Protein AF-A0A835Z3I7-F1 (afdb_monomer_lite)

Sequence (544 aa):
MPKSQSIASNKRKRGTKATEAKEKDSSTAAGEGDKDEELSPGVRRLFLHATVLIMHSTVLETKLSRWTGSERPVRLGIELEDEAEVAAFEDVVWGIEHDGGAGAPHCAAADAYAIDAMVDTAAAWLDAQTTITWDDALRIYDAPSRLSERVALEAAQTALIERAGDLEVAMNDGELRPQLAALPEAALVALLSDRRLAVAAESTVAAAAVWWASEHALQAVPDAVAGCVRLWRLNGGFMAAIAHWFPQWTQRALALLYMCAAAPASAPMWQVVKQMEDVPKTALPALAVPTATRLWENVPYSDVILTFGAATAGGAQVQPPSTAPTTAASSFNTVAGGNATEEAEANKSAASGHHDNDASPLGARRLHAHAAILIMHSSVLETKLRRWTGPERPVHINIELDDEAEVTAFEDVMWSMYHGKLPADNMSMERALLIARLADAYAVNIVLCAATAWLNQQASPAWDDALRTFEAPASVRDRLDLQNAQAAILERAEDLEKAMNDEELHQQLTELPEAAVVALLSNNRLAVAAESTVVAFTIRGKLL

Radius of gyration: 39.66 Å; chains: 1; bounding box: 91×76×123 Å

InterPro domains:
  IPR000210 BTB/POZ domain [PF00651] (364-438)
  IPR011333 SKP1/BTB/POZ domain superfamily [G3DSA:3.30.710.10] (361-457)
  IPR011333 SKP1/BTB/POZ domain superfamily [SSF54695] (364-455)
  IPR045890 BTB/POZ domain-containing protein POB1-like [PTHR46336] (347-538)

Structure (mmCIF, N/CA/C/O backbone):
data_AF-A0A835Z3I7-F1
#
_entry.id   AF-A0A835Z3I7-F1
#
loop_
_atom_site.group_PDB
_atom_site.id
_atom_site.type_symbol
_atom_site.label_atom_id
_atom_site.label_alt_id
_atom_site.label_comp_id
_atom_site.label_asym_id
_atom_site.label_entity_id
_atom_site.label_seq_id
_atom_site.pdbx_PDB_ins_code
_atom_site.Cartn_x
_atom_site.Cartn_y
_atom_site.Cartn_z
_atom_site.occupancy
_atom_site.B_iso_or_equiv
_atom_site.auth_seq_id
_atom_site.auth_comp_id
_atom_site.auth_asym_id
_atom_site.auth_atom_id
_atom_site.pdbx_PDB_model_num
ATOM 1 N N . MET A 1 1 ? 46.114 2.192 15.495 1.00 38.72 1 MET A N 1
ATOM 2 C CA . MET A 1 1 ? 46.106 0.887 16.190 1.00 38.72 1 MET A CA 1
ATOM 3 C C . MET A 1 1 ? 45.968 1.093 17.694 1.00 38.72 1 MET A C 1
ATOM 5 O O . MET A 1 1 ? 46.966 1.395 18.339 1.00 38.72 1 MET A O 1
ATOM 9 N N . PRO A 1 2 ? 44.766 0.931 18.259 1.00 31.91 2 PRO A N 1
ATOM 10 C CA . PRO A 1 2 ? 44.583 0.595 19.663 1.00 31.91 2 PRO A CA 1
ATOM 11 C C . PRO A 1 2 ? 44.220 -0.894 19.804 1.00 31.91 2 PRO A C 1
ATOM 13 O O . PRO A 1 2 ? 43.552 -1.472 18.950 1.00 31.91 2 PRO A O 1
ATOM 16 N N . LYS A 1 3 ? 44.736 -1.534 20.856 1.00 31.11 3 LYS A N 1
ATOM 17 C CA . LYS A 1 3 ? 44.580 -2.968 21.129 1.00 31.11 3 LYS A CA 1
ATOM 18 C C . LYS A 1 3 ? 43.145 -3.268 21.573 1.00 31.11 3 LYS A C 1
ATOM 20 O O . LYS A 1 3 ? 42.749 -2.854 22.658 1.00 31.11 3 LYS A O 1
ATOM 25 N N . SER A 1 4 ? 42.405 -4.013 20.757 1.00 30.61 4 SER A N 1
ATOM 26 C CA . SER A 1 4 ? 41.100 -4.571 21.116 1.00 30.61 4 SER A CA 1
ATOM 27 C C . SER A 1 4 ? 41.265 -5.628 22.209 1.00 30.61 4 SER A C 1
ATOM 29 O O . SER A 1 4 ? 41.939 -6.641 22.014 1.00 30.61 4 SER A O 1
ATOM 31 N N . GLN A 1 5 ? 40.668 -5.379 23.373 1.00 30.30 5 GLN A N 1
ATOM 32 C CA . GLN A 1 5 ? 40.531 -6.366 24.437 1.00 30.30 5 GLN A CA 1
ATOM 33 C C . GLN A 1 5 ? 39.452 -7.379 24.038 1.00 30.30 5 GLN A C 1
ATOM 35 O O . GLN A 1 5 ? 38.292 -7.038 23.827 1.00 30.30 5 GLN A O 1
ATOM 40 N N . SER A 1 6 ? 39.873 -8.633 23.906 1.00 28.77 6 SER A N 1
ATOM 41 C CA . SER A 1 6 ? 39.027 -9.803 23.683 1.00 28.77 6 SER A CA 1
ATOM 42 C C . SER A 1 6 ? 38.191 -10.080 24.936 1.00 28.77 6 SER A C 1
ATOM 44 O O . SER A 1 6 ? 38.713 -10.605 25.921 1.00 28.77 6 SER A O 1
ATOM 46 N N . ILE A 1 7 ? 36.896 -9.765 24.893 1.00 32.06 7 ILE A N 1
ATOM 47 C CA . ILE A 1 7 ? 35.919 -10.242 25.876 1.00 32.06 7 ILE A CA 1
ATOM 48 C C . ILE A 1 7 ? 35.534 -11.669 25.479 1.00 32.06 7 ILE A C 1
ATOM 50 O O . ILE A 1 7 ? 34.876 -11.900 24.466 1.00 32.06 7 ILE A O 1
ATOM 54 N N . ALA A 1 8 ? 35.996 -12.635 26.271 1.00 30.11 8 ALA A N 1
ATOM 55 C CA . ALA A 1 8 ? 35.624 -14.034 26.138 1.00 30.11 8 ALA A CA 1
ATOM 56 C C . ALA A 1 8 ? 34.138 -14.208 26.489 1.00 30.11 8 ALA A C 1
ATOM 58 O O . ALA A 1 8 ? 33.717 -14.001 27.628 1.00 30.11 8 ALA A O 1
ATOM 59 N N . SER A 1 9 ? 33.342 -14.598 25.498 1.00 31.61 9 SER A N 1
ATOM 60 C CA . SER A 1 9 ? 31.934 -14.946 25.640 1.00 31.61 9 SER A CA 1
ATOM 61 C C . SER A 1 9 ? 31.796 -16.278 26.382 1.00 31.61 9 SER A C 1
ATOM 63 O O . SER A 1 9 ? 32.054 -17.363 25.858 1.00 31.61 9 SER A O 1
ATOM 65 N N . ASN A 1 10 ? 31.394 -16.188 27.648 1.00 28.81 10 ASN A N 1
ATOM 66 C CA . ASN A 1 10 ? 31.166 -17.336 28.513 1.00 28.81 10 ASN A CA 1
ATOM 67 C C . ASN A 1 10 ? 29.827 -17.995 28.129 1.00 28.81 10 ASN A C 1
ATOM 69 O O . ASN A 1 10 ? 28.754 -17.599 28.583 1.00 28.81 10 ASN A O 1
ATOM 73 N N . LYS A 1 11 ? 29.885 -18.987 27.234 1.00 32.19 11 LYS A N 1
ATOM 74 C CA . LYS A 1 11 ? 28.743 -19.805 26.796 1.00 32.19 11 LYS A CA 1
ATOM 75 C C . LYS A 1 11 ? 28.236 -20.661 27.971 1.00 32.19 11 LYS A C 1
ATOM 77 O O . LYS A 1 11 ? 28.665 -21.800 28.156 1.00 32.19 11 LYS A O 1
ATOM 82 N N . ARG A 1 12 ? 27.301 -20.137 28.772 1.00 32.03 12 ARG A N 1
ATOM 83 C CA . ARG A 1 12 ? 26.510 -20.954 29.708 1.00 32.03 12 ARG A CA 1
ATOM 84 C C . ARG A 1 12 ? 25.537 -21.818 28.904 1.00 32.03 12 ARG A C 1
ATOM 86 O O . ARG A 1 12 ? 24.527 -21.342 28.397 1.00 32.03 12 ARG A O 1
ATOM 93 N N . LYS A 1 13 ? 25.853 -23.112 28.786 1.00 30.94 13 LYS A N 1
ATOM 94 C CA . LYS A 1 13 ? 24.894 -24.155 28.398 1.00 30.94 13 LYS A CA 1
ATOM 95 C C . LYS A 1 13 ? 23.734 -24.142 29.403 1.00 30.94 13 LYS A C 1
ATOM 97 O O . LYS A 1 13 ? 23.925 -24.552 30.545 1.00 30.94 13 LYS A O 1
ATOM 102 N N . ARG A 1 14 ? 22.543 -23.712 28.973 1.00 33.81 14 ARG A N 1
ATOM 103 C CA . ARG A 1 14 ? 21.275 -24.047 29.641 1.00 33.81 14 ARG A CA 1
ATOM 104 C C . ARG A 1 14 ? 21.072 -25.556 29.505 1.00 33.81 14 ARG A C 1
ATOM 106 O O . ARG A 1 14 ? 20.659 -26.044 28.460 1.00 33.81 14 ARG A O 1
ATOM 113 N N . GLY A 1 15 ? 21.457 -26.297 30.537 1.00 28.59 15 GLY A N 1
ATOM 114 C CA . GLY A 1 15 ? 20.976 -27.651 30.755 1.00 28.59 15 GLY A CA 1
ATOM 115 C C . GLY A 1 15 ? 19.738 -27.564 31.631 1.00 28.59 15 GLY A C 1
ATOM 116 O O . GLY A 1 15 ? 19.860 -27.254 32.812 1.00 28.59 15 GLY A O 1
ATOM 117 N N . THR A 1 16 ? 18.564 -27.835 31.070 1.00 33.09 16 THR A N 1
ATOM 118 C CA . THR A 1 16 ? 17.362 -28.180 31.833 1.00 33.09 16 THR A CA 1
ATOM 119 C C . THR A 1 16 ? 17.608 -29.530 32.505 1.00 33.09 16 THR A C 1
ATOM 121 O O . THR A 1 16 ? 17.269 -30.591 31.989 1.00 33.09 16 THR A O 1
ATOM 124 N N . LYS A 1 17 ? 18.277 -29.504 33.660 1.00 30.17 17 LYS A N 1
ATOM 125 C CA . LYS A 1 17 ? 18.181 -30.592 34.629 1.00 30.17 17 LYS A CA 1
ATOM 126 C C . LYS A 1 17 ? 16.892 -30.357 35.399 1.00 30.17 17 LYS A C 1
ATOM 128 O O . LYS A 1 17 ? 16.841 -29.468 36.237 1.00 30.17 17 LYS A O 1
ATOM 133 N N . ALA A 1 18 ? 15.876 -31.167 35.116 1.00 34.03 18 ALA A N 1
ATOM 134 C CA . ALA A 1 18 ? 14.844 -31.452 36.096 1.00 34.03 18 ALA A CA 1
ATOM 135 C C . ALA A 1 18 ? 15.549 -32.094 37.299 1.00 34.03 18 ALA A C 1
ATOM 137 O O . ALA A 1 18 ? 15.902 -33.272 37.284 1.00 34.03 18 ALA A O 1
ATOM 138 N N . THR A 1 19 ? 15.884 -31.283 38.296 1.00 33.47 19 THR A N 1
ATOM 139 C CA . THR A 1 19 ? 16.243 -31.781 39.614 1.00 33.47 19 THR A CA 1
ATOM 140 C C . THR A 1 19 ? 14.945 -32.201 40.271 1.00 33.47 19 THR A C 1
ATOM 142 O O . THR A 1 19 ? 14.209 -31.367 40.788 1.00 33.47 19 THR A O 1
ATOM 145 N N . GLU A 1 20 ? 14.654 -33.500 40.225 1.00 34.72 20 GLU A N 1
ATOM 146 C CA . GLU A 1 20 ? 13.807 -34.118 41.237 1.00 34.72 20 GLU A CA 1
ATOM 147 C C . GLU A 1 20 ? 14.373 -33.697 42.595 1.00 34.72 20 GLU A C 1
ATOM 149 O O . GLU A 1 20 ? 15.493 -34.071 42.969 1.00 34.72 20 GLU A O 1
ATOM 154 N N . ALA A 1 21 ? 13.632 -32.834 43.289 1.00 40.03 21 ALA A N 1
ATOM 155 C CA . ALA A 1 21 ? 13.888 -32.516 44.674 1.00 40.03 21 ALA A CA 1
ATOM 156 C C . ALA A 1 21 ? 13.870 -33.845 45.424 1.00 40.03 21 ALA A C 1
ATOM 158 O O . ALA A 1 21 ? 12.847 -34.522 45.515 1.00 40.03 21 ALA A O 1
ATOM 159 N N . LYS A 1 22 ? 15.044 -34.261 45.891 1.00 36.75 22 LYS A N 1
ATOM 160 C CA . LYS A 1 22 ? 15.189 -35.440 46.728 1.00 36.75 22 LYS A CA 1
ATOM 161 C C . LYS A 1 22 ? 14.561 -35.080 48.070 1.00 36.75 22 LYS A C 1
ATOM 163 O O . LYS A 1 22 ? 15.227 -34.505 48.928 1.00 36.75 22 LYS A O 1
ATOM 168 N N . GLU A 1 23 ? 13.265 -35.348 48.177 1.00 43.94 23 GLU A N 1
ATOM 169 C CA . GLU A 1 23 ? 12.435 -35.173 49.360 1.00 43.94 23 GLU A CA 1
ATOM 170 C C . GLU A 1 23 ? 13.057 -36.017 50.474 1.00 43.94 23 GLU A C 1
ATOM 172 O O . GLU A 1 23 ? 13.002 -37.247 50.499 1.00 43.94 23 GLU A O 1
ATOM 177 N N . LYS A 1 24 ? 13.840 -35.343 51.312 1.00 38.66 24 LYS A N 1
ATOM 178 C CA . LYS A 1 24 ? 14.539 -35.960 52.424 1.00 38.66 24 LYS A CA 1
ATOM 179 C C . LYS A 1 24 ? 13.577 -35.862 53.594 1.00 38.66 24 LYS A C 1
ATOM 181 O O . LYS A 1 24 ? 13.524 -34.826 54.248 1.00 38.66 24 LYS A O 1
ATOM 186 N N . ASP A 1 25 ? 12.825 -36.935 53.824 1.00 43.19 25 ASP A N 1
ATOM 187 C CA . ASP A 1 25 ? 12.033 -37.140 55.036 1.00 43.19 25 ASP A CA 1
ATOM 188 C C . ASP A 1 25 ? 12.951 -37.050 56.262 1.00 43.19 25 ASP A C 1
ATOM 190 O O . ASP A 1 25 ? 13.525 -38.032 56.734 1.00 43.19 25 ASP A O 1
ATOM 194 N N . SER A 1 26 ? 13.136 -35.838 56.781 1.00 43.94 26 SER A N 1
ATOM 195 C CA . SER A 1 26 ? 13.759 -35.607 58.075 1.00 43.94 26 SER A CA 1
ATOM 196 C C . SER A 1 26 ? 12.675 -35.635 59.145 1.00 43.94 26 SER A C 1
ATOM 198 O O . SER A 1 26 ? 12.375 -34.623 59.777 1.00 43.94 26 SER A O 1
ATOM 200 N N . SER A 1 27 ? 12.078 -36.808 59.372 1.00 46.28 27 SER A N 1
ATOM 201 C CA . SER A 1 27 ? 11.356 -37.056 60.618 1.00 46.28 27 SER A CA 1
ATOM 202 C C . SER A 1 27 ? 12.386 -37.352 61.713 1.00 46.28 27 SER A C 1
ATOM 204 O O . SER A 1 27 ? 12.707 -38.507 61.994 1.00 46.28 27 SER A O 1
ATOM 206 N N . THR A 1 28 ? 12.935 -36.306 62.328 1.00 43.09 28 THR A N 1
ATOM 207 C CA . THR A 1 28 ? 13.614 -36.443 63.625 1.00 43.09 28 THR A CA 1
ATOM 208 C C . THR A 1 28 ? 12.802 -35.700 64.670 1.00 43.09 28 THR A C 1
ATOM 210 O O . THR A 1 28 ? 12.261 -34.629 64.414 1.00 43.09 28 THR A O 1
ATOM 213 N N . ALA A 1 29 ? 12.619 -36.380 65.794 1.00 43.12 29 ALA A N 1
ATOM 214 C CA . ALA A 1 29 ? 11.551 -36.182 66.750 1.00 43.12 29 ALA A CA 1
ATOM 215 C C . ALA A 1 29 ? 11.581 -34.842 67.499 1.00 43.12 29 ALA A C 1
ATOM 217 O O . ALA A 1 29 ? 12.619 -34.220 67.692 1.00 43.12 29 ALA A O 1
ATOM 218 N N . ALA A 1 30 ? 10.373 -34.494 67.940 1.00 53.00 30 ALA A N 1
ATOM 219 C CA . ALA A 1 30 ? 9.990 -33.461 68.884 1.00 53.00 30 ALA A CA 1
ATOM 220 C C . ALA A 1 30 ? 10.973 -33.242 70.044 1.00 53.00 30 ALA A C 1
ATOM 222 O O . ALA A 1 30 ? 11.376 -34.192 70.713 1.00 53.00 30 ALA A O 1
ATOM 223 N N . GLY A 1 31 ? 11.224 -31.969 70.346 1.00 48.69 31 GLY A N 1
ATOM 224 C CA . GLY A 1 31 ? 11.780 -31.559 71.627 1.00 48.69 31 GLY A CA 1
ATOM 225 C C . GLY A 1 31 ? 12.520 -30.230 71.568 1.00 48.69 31 GLY A C 1
ATOM 226 O O . GLY A 1 31 ? 13.667 -30.192 71.153 1.00 48.69 31 GLY A O 1
ATOM 227 N N . GLU A 1 32 ? 11.854 -29.195 72.078 1.00 45.28 32 GLU A N 1
ATOM 228 C CA . GLU A 1 32 ? 12.450 -28.033 72.749 1.00 45.28 32 GLU A CA 1
ATOM 229 C C . GLU A 1 32 ? 13.202 -26.975 71.930 1.00 45.28 32 GLU A C 1
ATOM 231 O O . GLU A 1 32 ? 14.328 -27.145 71.470 1.00 45.28 32 GLU A O 1
ATOM 236 N N . GLY A 1 33 ? 12.598 -25.784 71.953 1.00 45.16 33 GLY A N 1
ATOM 237 C CA . GLY A 1 33 ? 13.251 -24.512 71.698 1.00 45.16 33 GLY A CA 1
ATOM 238 C C . GLY A 1 33 ? 13.115 -24.081 70.254 1.00 45.16 33 GLY A C 1
ATOM 239 O O . GLY A 1 33 ? 13.952 -24.429 69.428 1.00 45.16 33 GLY A O 1
ATOM 240 N N . ASP A 1 34 ? 12.106 -23.251 69.996 1.00 51.75 34 ASP A N 1
ATOM 241 C CA . ASP A 1 34 ? 12.082 -22.309 68.876 1.00 51.75 34 ASP A CA 1
ATOM 242 C C . ASP A 1 34 ? 13.231 -21.307 69.104 1.00 51.75 34 ASP A C 1
ATOM 244 O O . ASP A 1 34 ? 13.057 -20.182 69.560 1.00 51.75 34 ASP A O 1
ATOM 248 N N . LYS A 1 35 ? 14.465 -21.801 68.983 1.00 54.62 35 LYS A N 1
ATOM 249 C CA . LYS A 1 35 ? 15.644 -20.968 68.840 1.00 54.62 35 LYS A CA 1
ATOM 250 C C . LYS A 1 35 ? 15.524 -20.447 67.431 1.00 54.62 35 LYS A C 1
ATOM 252 O O . LYS A 1 35 ? 15.498 -21.275 66.524 1.00 54.62 35 LYS A O 1
ATOM 257 N N . ASP A 1 36 ? 15.421 -19.129 67.296 1.00 59.22 36 ASP A N 1
ATOM 258 C CA . ASP A 1 36 ? 15.476 -18.406 66.032 1.00 59.22 36 ASP A CA 1
ATOM 259 C C . ASP A 1 36 ? 16.543 -19.047 65.137 1.00 59.22 36 ASP A C 1
ATOM 261 O O . ASP A 1 36 ? 17.742 -18.804 65.284 1.00 59.22 36 ASP A O 1
ATOM 265 N N . GLU A 1 37 ? 16.114 -19.968 64.272 1.00 69.88 37 GLU A N 1
ATOM 266 C CA . GLU A 1 37 ? 16.953 -20.534 63.231 1.00 69.88 37 GLU A CA 1
ATOM 267 C C . GLU A 1 37 ? 17.299 -19.336 62.366 1.00 69.88 37 GLU A C 1
ATOM 269 O O . GLU A 1 37 ? 16.434 -18.852 61.632 1.00 69.88 37 GLU A O 1
ATOM 274 N N . GLU A 1 38 ? 18.523 -18.826 62.520 1.00 73.25 38 GLU A N 1
ATOM 275 C CA . GLU A 1 38 ? 19.065 -17.763 61.684 1.00 73.25 38 GLU A CA 1
ATOM 276 C C . GLU A 1 38 ? 18.794 -18.145 60.231 1.00 73.25 38 GLU A C 1
ATOM 278 O O . GLU A 1 38 ? 19.376 -19.085 59.678 1.00 73.25 38 GLU A O 1
ATOM 283 N N . LEU A 1 39 ? 17.820 -17.455 59.640 1.00 78.81 39 LEU A N 1
ATOM 284 C CA . LEU A 1 39 ? 17.456 -17.656 58.256 1.00 78.81 39 LEU A CA 1
ATOM 285 C C . LEU A 1 39 ? 18.685 -17.342 57.416 1.00 78.81 39 LEU A C 1
ATOM 287 O O . LEU A 1 39 ? 19.377 -16.347 57.640 1.00 78.81 39 LEU A O 1
ATOM 291 N N . SER A 1 40 ? 18.963 -18.208 56.442 1.00 82.69 40 SER A N 1
ATOM 292 C CA . SER A 1 40 ? 20.001 -17.902 55.465 1.00 82.69 40 SER A CA 1
ATOM 293 C C . SER A 1 40 ? 19.676 -16.552 54.808 1.00 82.69 40 SER A C 1
ATOM 295 O O . SER A 1 40 ? 18.501 -16.301 54.519 1.00 82.69 40 SER A O 1
ATOM 297 N N . PRO A 1 41 ? 20.674 -15.679 54.579 1.00 80.12 41 PRO A N 1
ATOM 298 C CA . PRO A 1 41 ? 20.453 -14.398 53.917 1.00 80.12 41 PRO A CA 1
ATOM 299 C C . PRO A 1 41 ? 19.665 -14.589 52.612 1.00 80.12 41 PRO A C 1
ATOM 301 O O . PRO A 1 41 ? 20.057 -15.407 51.782 1.00 80.12 41 PRO A O 1
ATOM 304 N N . GLY A 1 42 ? 18.553 -13.863 52.459 1.00 81.00 42 GLY A N 1
ATOM 305 C CA . GLY A 1 42 ? 17.652 -13.961 51.300 1.00 81.00 42 GLY A CA 1
ATOM 306 C C . GLY A 1 42 ? 16.454 -14.906 51.467 1.00 81.00 42 GLY A C 1
ATOM 307 O O . GLY A 1 42 ? 15.625 -14.985 50.569 1.00 81.00 42 GLY A O 1
ATOM 308 N N . VAL A 1 43 ? 16.313 -15.606 52.598 1.00 85.75 43 VAL A N 1
ATOM 309 C CA . VAL A 1 43 ? 15.107 -16.400 52.890 1.00 85.75 43 VAL A CA 1
ATOM 310 C C . VAL A 1 43 ? 14.142 -15.582 53.742 1.00 85.75 43 VAL A C 1
ATOM 312 O O . VAL A 1 43 ? 14.470 -15.207 54.867 1.00 85.75 43 VAL A O 1
ATOM 315 N N . ARG A 1 44 ? 12.924 -15.367 53.236 1.00 86.25 44 ARG A N 1
ATOM 316 C CA . ARG A 1 44 ? 11.814 -14.765 53.986 1.00 86.25 44 ARG A CA 1
ATOM 317 C C . ARG A 1 44 ? 10.774 -15.820 54.361 1.00 86.25 44 ARG A C 1
ATOM 319 O O . ARG A 1 44 ? 10.573 -16.792 53.636 1.00 86.25 44 ARG A O 1
ATOM 326 N N . ARG A 1 45 ? 10.134 -15.658 55.523 1.00 89.00 45 ARG A N 1
ATOM 327 C CA . ARG A 1 45 ? 9.052 -16.538 55.994 1.00 89.00 45 ARG A CA 1
ATOM 328 C C . ARG A 1 45 ? 7.765 -15.734 56.111 1.00 89.00 45 ARG A C 1
ATOM 330 O O . ARG A 1 45 ? 7.718 -14.766 56.862 1.00 89.00 45 ARG A O 1
ATOM 337 N N . LEU A 1 46 ? 6.733 -16.193 55.412 1.00 86.31 46 LEU A N 1
ATOM 338 C CA . LEU A 1 46 ? 5.376 -15.664 55.498 1.00 86.31 46 LEU A CA 1
ATOM 339 C C . LEU A 1 46 ? 4.488 -16.696 56.191 1.00 86.31 46 LEU A C 1
ATOM 341 O O . LEU A 1 46 ? 4.581 -17.893 55.911 1.00 86.31 46 LEU A O 1
ATOM 345 N N . PHE A 1 47 ? 3.650 -16.232 57.115 1.00 87.25 47 PHE A N 1
ATOM 346 C CA . PHE A 1 47 ? 2.708 -17.070 57.853 1.00 87.25 47 PHE A CA 1
ATOM 347 C C . PHE A 1 47 ? 1.305 -16.789 57.343 1.00 87.25 47 PHE A C 1
ATOM 349 O O . PHE A 1 47 ? 0.819 -15.679 57.510 1.00 87.25 47 PHE A O 1
ATOM 356 N N . LEU A 1 48 ? 0.692 -17.788 56.709 1.00 86.06 48 LEU A N 1
ATOM 357 C CA . LEU A 1 48 ? -0.535 -17.623 55.933 1.00 86.06 48 LEU A CA 1
ATOM 358 C C . LEU A 1 48 ? -1.504 -18.765 56.192 1.00 86.06 48 LEU A C 1
ATOM 360 O O . LEU A 1 48 ? -1.101 -19.898 56.480 1.00 86.06 48 LEU A O 1
ATOM 364 N N . HIS A 1 49 ? -2.790 -18.484 56.017 1.00 85.81 49 HIS A N 1
ATOM 365 C CA . HIS A 1 49 ? -3.824 -19.503 56.120 1.00 85.81 49 HIS A CA 1
ATOM 366 C C . HIS A 1 49 ? -3.902 -20.321 54.826 1.00 85.81 49 HIS A C 1
ATOM 368 O O . HIS A 1 49 ? -4.304 -19.821 53.777 1.00 85.81 49 HIS A O 1
ATOM 374 N N . ALA A 1 50 ? -3.573 -21.616 54.901 1.00 84.62 50 ALA A N 1
ATOM 375 C CA . ALA A 1 50 ? -3.607 -22.510 53.739 1.00 84.62 50 ALA A CA 1
ATOM 376 C C . ALA A 1 50 ? -4.981 -22.529 53.045 1.00 84.62 50 ALA A C 1
ATOM 378 O O . ALA A 1 50 ? -5.046 -22.587 51.823 1.00 84.62 50 ALA A O 1
ATOM 379 N N . THR A 1 51 ? -6.076 -22.426 53.805 1.00 83.81 51 THR A N 1
ATOM 380 C CA . THR A 1 51 ? -7.440 -22.347 53.259 1.00 83.81 51 THR A CA 1
ATOM 381 C C . THR A 1 51 ? -7.651 -21.131 52.364 1.00 83.81 51 THR A C 1
ATOM 383 O O . THR A 1 51 ? -8.330 -21.252 51.352 1.00 83.81 51 THR A O 1
ATOM 386 N N . VAL A 1 52 ? -7.052 -19.988 52.705 1.00 82.81 52 VAL A N 1
ATOM 387 C CA . VAL A 1 52 ? -7.136 -18.760 51.906 1.00 82.81 52 VAL A CA 1
ATOM 388 C C . VAL A 1 52 ? -6.358 -18.942 50.602 1.00 82.81 52 VAL A C 1
ATOM 390 O O . VAL A 1 52 ? -6.907 -18.751 49.523 1.00 82.81 52 VAL A O 1
ATOM 393 N N . LEU A 1 53 ? -5.118 -19.433 50.675 1.00 83.50 53 LEU A N 1
ATOM 394 C CA . LEU A 1 53 ? -4.291 -19.671 49.485 1.00 83.50 53 LEU A CA 1
ATOM 395 C C . LEU A 1 53 ? -4.921 -20.669 48.501 1.00 83.50 53 LEU A C 1
ATOM 397 O O . LEU A 1 53 ? -4.895 -20.443 47.295 1.00 83.50 53 LEU A O 1
ATOM 401 N N . ILE A 1 54 ? -5.498 -21.761 49.013 1.00 85.69 54 ILE A N 1
ATOM 402 C CA . ILE A 1 54 ? -6.179 -22.784 48.204 1.00 85.69 54 ILE A CA 1
ATOM 403 C C . ILE A 1 54 ? -7.404 -22.200 47.495 1.00 85.69 54 ILE A C 1
ATOM 405 O O . ILE A 1 54 ? -7.649 -22.515 46.337 1.00 85.69 54 ILE A O 1
ATOM 409 N N . MET A 1 55 ? -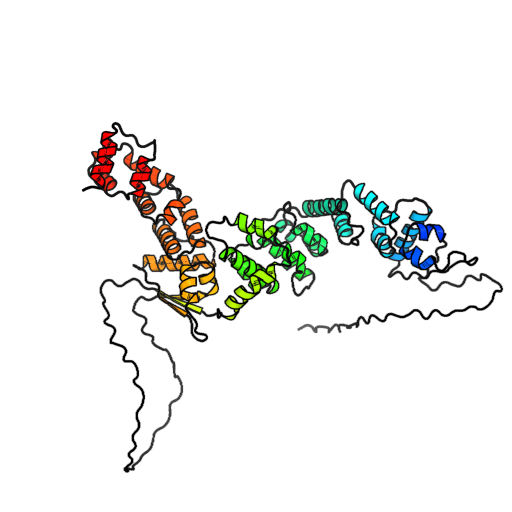8.165 -21.342 48.177 1.00 82.81 55 MET A N 1
ATOM 410 C CA . MET A 1 55 ? -9.394 -20.762 47.635 1.00 82.81 55 MET A CA 1
ATOM 411 C C . MET A 1 55 ? -9.134 -19.801 46.467 1.00 82.81 55 MET A C 1
ATOM 413 O O . MET A 1 55 ? -10.002 -19.641 45.615 1.00 82.81 55 MET A O 1
ATOM 417 N N . HIS A 1 56 ? -7.948 -19.185 46.419 1.00 80.75 56 HIS A N 1
ATOM 418 C CA . HIS A 1 56 ? -7.599 -18.178 45.415 1.00 80.75 56 HIS A CA 1
ATOM 419 C C . HIS A 1 56 ? -6.591 -18.648 44.357 1.00 80.75 56 HIS A C 1
ATOM 421 O O . HIS A 1 56 ? -6.376 -17.916 43.396 1.00 80.75 56 HIS A O 1
ATOM 427 N N . SER A 1 57 ? -5.977 -19.832 44.493 1.00 85.00 57 SER A N 1
ATOM 428 C CA . SER A 1 57 ? -5.000 -20.356 43.526 1.00 85.00 57 SER A CA 1
ATOM 429 C C . SER A 1 57 ? -5.128 -21.860 43.313 1.00 85.00 57 SER A C 1
ATOM 431 O O . SER A 1 57 ? -4.853 -22.665 44.204 1.00 85.00 57 SER A O 1
ATOM 433 N N . THR A 1 58 ? -5.418 -22.249 42.073 1.00 82.62 58 THR A N 1
ATOM 434 C CA . THR A 1 58 ? -5.494 -23.662 41.651 1.00 82.62 58 THR A CA 1
ATOM 435 C C . THR A 1 58 ? -4.128 -24.367 41.688 1.00 82.62 58 THR A C 1
ATOM 437 O O . THR A 1 58 ? -4.022 -25.577 41.932 1.00 82.62 58 THR A O 1
ATOM 440 N N . VAL A 1 59 ? -3.040 -23.612 41.498 1.00 84.12 59 VAL A N 1
ATOM 441 C CA . VAL A 1 59 ? -1.664 -24.121 41.609 1.00 84.12 59 VAL A CA 1
ATOM 442 C C . VAL A 1 59 ? -1.322 -24.418 43.067 1.00 84.12 59 VAL A C 1
ATOM 444 O O . VAL A 1 59 ? -0.773 -25.485 43.365 1.00 84.12 59 VAL A O 1
ATOM 447 N N . LEU A 1 60 ? -1.659 -23.507 43.986 1.00 85.00 60 LEU A N 1
ATOM 448 C CA . LEU A 1 60 ? -1.443 -23.718 45.417 1.00 85.00 60 LEU A CA 1
ATOM 449 C C . LEU A 1 60 ? -2.401 -24.768 45.977 1.00 85.00 60 LEU A C 1
ATOM 451 O O . LEU A 1 60 ? -1.966 -25.576 46.791 1.00 85.00 60 LEU A O 1
ATOM 455 N N . GLU A 1 61 ? -3.636 -24.859 45.481 1.00 87.62 61 GLU A N 1
ATOM 456 C CA . GLU A 1 61 ? -4.550 -25.969 45.762 1.00 87.62 61 GLU A CA 1
ATOM 457 C C . GLU A 1 61 ? -3.905 -27.314 45.431 1.00 87.62 61 GLU A C 1
ATOM 459 O O . GLU A 1 61 ? -3.838 -28.204 46.277 1.00 87.62 61 GLU A O 1
ATOM 464 N N . THR A 1 62 ? -3.340 -27.465 44.236 1.00 86.62 62 THR A N 1
ATOM 465 C CA . THR A 1 62 ? -2.692 -28.720 43.830 1.00 86.62 62 THR A CA 1
ATOM 466 C C . THR A 1 62 ? -1.493 -29.071 44.724 1.00 86.62 62 THR A C 1
ATOM 468 O O . THR A 1 62 ? -1.276 -30.243 45.042 1.00 86.62 62 THR A O 1
ATOM 471 N N . LYS A 1 63 ? -0.718 -28.072 45.168 1.00 85.69 63 LYS A N 1
ATOM 472 C CA . LYS A 1 63 ? 0.447 -28.279 46.049 1.00 85.69 63 LYS A CA 1
ATOM 473 C C . LYS A 1 63 ? 0.051 -28.547 47.508 1.00 85.69 63 LYS A C 1
ATOM 475 O O . LYS A 1 63 ? 0.664 -29.397 48.154 1.00 85.69 63 LYS A O 1
ATOM 480 N N . LEU A 1 64 ? -0.966 -27.856 48.020 1.00 85.94 64 LEU A N 1
ATOM 481 C CA . LEU A 1 64 ? -1.381 -27.887 49.428 1.00 85.94 64 LEU A CA 1
ATOM 482 C C . LEU A 1 64 ? -2.470 -28.929 49.719 1.00 85.94 64 LEU A C 1
ATOM 484 O O . LEU A 1 64 ? -2.579 -29.381 50.856 1.00 85.94 64 LEU A O 1
ATOM 488 N N . SER A 1 65 ? -3.229 -29.380 48.717 1.00 83.12 65 SER A N 1
ATOM 489 C CA . SER A 1 65 ? -4.272 -30.416 48.855 1.00 83.12 65 SER A CA 1
ATOM 490 C C . SER A 1 65 ? -3.752 -31.739 49.416 1.00 83.12 65 SER A C 1
ATOM 492 O O . SER A 1 65 ? -4.504 -32.478 50.040 1.00 83.12 65 SER A O 1
ATOM 494 N N . ARG A 1 66 ? -2.457 -32.041 49.268 1.00 81.75 66 ARG A N 1
ATOM 495 C CA . ARG A 1 66 ? -1.836 -33.230 49.885 1.00 81.75 66 ARG A CA 1
ATOM 496 C C . ARG A 1 66 ? -1.658 -33.114 51.403 1.00 81.75 66 ARG A C 1
ATOM 498 O O . ARG A 1 66 ? -1.315 -34.096 52.051 1.00 81.75 66 ARG A O 1
ATOM 505 N N . TRP A 1 67 ? -1.873 -31.923 51.952 1.00 78.75 67 TRP A N 1
ATOM 506 C CA . TRP A 1 67 ? -1.605 -31.567 53.342 1.00 78.75 67 TRP A CA 1
ATOM 507 C C . TRP A 1 67 ? -2.865 -31.078 54.071 1.00 78.75 67 TRP A C 1
ATOM 509 O O . TRP A 1 67 ? -2.796 -30.729 55.253 1.00 78.75 67 TRP A O 1
ATOM 519 N N . THR A 1 68 ? -4.022 -31.059 53.400 1.00 69.75 68 THR A N 1
ATOM 520 C CA . THR A 1 68 ? -5.308 -30.730 54.023 1.00 69.75 68 THR A CA 1
ATOM 521 C C . THR A 1 68 ? -5.641 -31.784 55.087 1.00 69.75 68 THR A C 1
ATOM 523 O O . THR A 1 68 ? -5.816 -32.964 54.796 1.00 69.75 68 THR A O 1
ATOM 526 N N . GLY A 1 69 ? -5.671 -31.360 56.356 1.00 72.25 69 GLY A N 1
ATOM 527 C CA . GLY A 1 69 ? -5.875 -32.236 57.520 1.00 72.25 69 GLY A CA 1
ATOM 528 C C . GLY A 1 69 ? -4.629 -32.497 58.379 1.00 72.25 69 GLY A C 1
ATOM 529 O O . GLY A 1 69 ? -4.731 -33.188 59.389 1.00 72.25 69 GLY A O 1
ATOM 530 N N . SER A 1 70 ? -3.465 -31.938 58.030 1.00 77.62 70 SER A N 1
ATOM 531 C CA . SER A 1 70 ? -2.297 -31.939 58.921 1.00 77.62 70 SER A CA 1
ATOM 532 C C . SER A 1 70 ? -2.524 -31.018 60.127 1.00 77.62 70 SER A C 1
ATOM 534 O O . SER A 1 70 ? -2.784 -29.830 59.957 1.00 77.62 70 SER A O 1
ATOM 536 N N . GLU A 1 71 ? -2.347 -31.532 61.349 1.00 79.75 71 GLU A N 1
ATOM 537 C CA . GLU A 1 71 ? -2.308 -30.713 62.579 1.00 79.75 71 GLU A CA 1
ATOM 538 C C . GLU A 1 71 ? -1.014 -29.887 62.701 1.00 79.75 71 GLU A C 1
ATOM 540 O O . GLU A 1 71 ? -0.903 -29.009 63.555 1.00 79.75 71 GLU A O 1
ATOM 545 N N . ARG A 1 72 ? -0.007 -30.171 61.862 1.00 83.44 72 ARG A N 1
ATOM 546 C CA . ARG A 1 72 ? 1.282 -29.472 61.869 1.00 83.44 72 ARG A CA 1
ATOM 547 C C . ARG A 1 72 ? 1.342 -28.390 60.790 1.00 83.44 72 ARG A C 1
ATOM 549 O O . ARG A 1 72 ? 0.867 -28.643 59.679 1.00 83.44 72 ARG A O 1
ATOM 556 N N . PRO A 1 73 ? 1.989 -27.241 61.077 1.00 81.94 73 PRO A N 1
ATOM 557 C CA . PRO A 1 73 ? 2.208 -26.196 60.088 1.00 81.94 73 PRO A CA 1
ATOM 558 C C . PRO A 1 73 ? 3.024 -26.733 58.910 1.00 81.94 73 PRO A C 1
ATOM 560 O O . PRO A 1 73 ? 4.063 -27.374 59.081 1.00 81.94 73 PRO A O 1
ATOM 563 N N . VAL A 1 74 ? 2.524 -26.460 57.710 1.00 84.69 74 VAL A N 1
ATOM 564 C CA . VAL A 1 74 ? 3.122 -26.864 56.438 1.00 84.69 74 VAL A CA 1
ATOM 565 C C . VAL A 1 74 ? 4.129 -25.808 56.010 1.00 84.69 74 VAL A C 1
ATOM 567 O O . VAL A 1 74 ? 3.810 -24.622 55.997 1.00 84.69 74 VAL A O 1
ATOM 570 N N . ARG A 1 75 ? 5.345 -26.224 55.647 1.00 86.62 75 ARG A N 1
ATOM 571 C CA . ARG A 1 75 ? 6.353 -25.325 55.072 1.00 86.62 75 ARG A CA 1
ATOM 572 C C . ARG A 1 75 ? 6.392 -25.535 53.563 1.00 86.62 75 ARG A C 1
ATOM 574 O O . ARG A 1 75 ? 6.832 -26.586 53.107 1.00 86.62 75 ARG A O 1
ATOM 581 N N . LEU A 1 76 ? 5.938 -24.538 52.808 1.00 84.56 76 LEU A N 1
ATOM 582 C CA . LEU A 1 76 ? 6.045 -24.517 51.353 1.00 84.56 76 LEU A CA 1
ATOM 583 C C . LEU A 1 76 ? 7.254 -23.666 50.954 1.00 84.56 76 LEU A C 1
ATOM 585 O O . LEU A 1 76 ? 7.302 -22.479 51.262 1.00 84.56 76 LEU A O 1
ATOM 589 N N . GLY A 1 77 ? 8.232 -24.280 50.289 1.00 87.19 77 GLY A N 1
ATOM 590 C CA . GLY A 1 77 ? 9.338 -23.549 49.673 1.00 87.19 77 GLY A CA 1
ATOM 591 C C . GLY A 1 77 ? 8.900 -22.977 48.329 1.00 87.19 77 GLY A C 1
ATOM 592 O O . GLY A 1 77 ? 8.508 -23.739 47.443 1.00 87.19 77 GLY A O 1
ATOM 593 N N . ILE A 1 78 ? 8.957 -21.654 48.192 1.00 84.31 78 ILE A N 1
ATOM 594 C CA . ILE A 1 78 ? 8.761 -20.944 46.928 1.00 84.31 78 ILE A CA 1
ATOM 595 C C . ILE A 1 78 ? 10.081 -20.243 46.614 1.00 84.31 78 ILE A C 1
ATOM 597 O O . ILE A 1 78 ? 10.581 -19.476 47.433 1.00 84.31 78 ILE A O 1
ATOM 601 N N . GLU A 1 79 ? 10.668 -20.569 45.467 1.00 86.31 79 GLU A N 1
ATOM 602 C CA . GLU A 1 79 ? 11.883 -19.922 44.973 1.00 86.31 79 GLU A CA 1
ATOM 603 C C . GLU A 1 79 ? 11.468 -18.789 44.030 1.00 86.31 79 GLU A C 1
ATOM 605 O O . GLU A 1 79 ? 10.733 -19.034 43.076 1.00 86.31 79 GLU A O 1
ATOM 610 N N . LEU A 1 80 ? 11.919 -17.570 44.332 1.00 85.19 80 LEU A N 1
ATOM 611 C CA . LEU A 1 80 ? 11.701 -16.353 43.545 1.00 85.19 80 LEU A CA 1
ATOM 612 C C . LEU A 1 80 ? 13.062 -15.857 43.037 1.00 85.19 80 LEU A C 1
ATOM 614 O O . LEU A 1 80 ? 14.085 -16.088 43.692 1.00 85.19 80 LEU A O 1
ATOM 618 N N . GLU A 1 81 ? 13.095 -15.249 41.854 1.00 82.62 81 GLU A N 1
ATOM 619 C CA . GLU A 1 81 ? 14.335 -14.917 41.146 1.00 82.62 81 GLU A CA 1
ATOM 620 C C . GLU A 1 81 ? 15.097 -13.765 41.812 1.00 82.62 81 GLU A C 1
ATOM 622 O O . GLU A 1 81 ? 16.333 -13.787 41.856 1.00 82.62 81 GLU A O 1
ATOM 627 N N . ASP A 1 82 ? 14.375 -12.780 42.353 1.00 85.50 82 ASP A N 1
ATOM 628 C CA . ASP A 1 82 ? 14.950 -11.602 42.995 1.00 85.50 82 ASP A CA 1
ATOM 629 C C . ASP A 1 82 ? 14.071 -11.007 44.115 1.00 85.50 82 ASP A C 1
ATOM 631 O O . ASP A 1 82 ? 12.948 -11.432 44.378 1.00 85.50 82 ASP A O 1
ATOM 635 N N . GLU A 1 83 ? 14.614 -10.005 44.812 1.00 85.62 83 GLU A N 1
ATOM 636 C CA . GLU A 1 83 ? 13.953 -9.346 45.946 1.00 85.62 83 GLU A CA 1
ATOM 637 C C . GLU A 1 83 ? 12.710 -8.535 45.535 1.00 85.62 83 GLU A C 1
ATOM 639 O O . GLU A 1 83 ? 11.816 -8.321 46.354 1.00 85.62 83 GLU A O 1
ATOM 644 N N . ALA A 1 84 ? 12.638 -8.073 44.281 1.00 82.12 84 ALA A N 1
ATOM 645 C CA . ALA A 1 84 ? 11.474 -7.348 43.783 1.00 82.12 84 ALA A CA 1
ATOM 646 C C . ALA A 1 84 ? 10.300 -8.310 43.565 1.00 82.12 84 ALA A C 1
ATOM 648 O O . ALA A 1 84 ? 9.168 -7.979 43.915 1.00 82.12 84 ALA A O 1
ATOM 649 N N . GLU A 1 85 ? 10.574 -9.518 43.073 1.00 79.94 85 GLU A N 1
ATOM 650 C CA . GLU A 1 85 ? 9.585 -10.589 42.972 1.00 79.94 85 GLU A CA 1
ATOM 651 C C . GLU A 1 85 ? 9.119 -11.058 44.359 1.00 79.94 85 GLU A C 1
ATOM 653 O O . GLU A 1 85 ? 7.926 -11.283 44.558 1.00 79.94 85 GLU A O 1
ATOM 658 N N . VAL A 1 86 ? 10.022 -11.124 45.349 1.00 84.00 86 VAL A N 1
ATOM 659 C CA . VAL A 1 86 ? 9.666 -11.403 46.756 1.00 84.00 86 VAL A CA 1
ATOM 660 C C . VAL A 1 86 ? 8.709 -10.351 47.307 1.00 84.00 86 VAL A C 1
ATOM 662 O O . VAL A 1 86 ? 7.664 -10.714 47.842 1.00 84.00 86 VAL A O 1
ATOM 665 N N . ALA A 1 87 ? 9.022 -9.063 47.148 1.00 84.25 87 ALA A N 1
ATOM 666 C CA . ALA A 1 87 ? 8.138 -7.982 47.584 1.00 84.25 87 ALA A CA 1
ATOM 667 C C . ALA A 1 87 ? 6.786 -8.028 46.853 1.00 84.25 87 ALA A C 1
ATOM 669 O O . ALA A 1 87 ? 5.737 -7.897 47.477 1.00 84.25 87 ALA A O 1
ATOM 670 N N . ALA A 1 88 ? 6.796 -8.296 45.543 1.00 80.56 88 ALA A N 1
ATOM 671 C CA . ALA A 1 88 ? 5.570 -8.420 44.769 1.00 80.56 88 ALA A CA 1
ATOM 672 C C . ALA A 1 88 ? 4.710 -9.603 45.235 1.00 80.56 88 ALA A C 1
ATOM 674 O O . ALA A 1 88 ? 3.496 -9.452 45.329 1.00 80.56 88 ALA A O 1
ATOM 675 N N . PHE A 1 89 ? 5.321 -10.749 45.550 1.00 82.19 89 PHE A N 1
ATOM 676 C CA . PHE A 1 89 ? 4.630 -11.914 46.099 1.00 82.19 89 PHE A CA 1
ATOM 677 C C . PHE A 1 89 ? 4.091 -11.653 47.513 1.00 82.19 89 PHE A C 1
ATOM 679 O O . PHE A 1 89 ? 2.978 -12.070 47.827 1.00 82.19 89 PHE A O 1
ATOM 686 N N . GLU A 1 90 ? 4.849 -10.950 48.359 1.00 86.38 90 GLU A N 1
ATOM 687 C CA . GLU A 1 90 ? 4.394 -10.518 49.685 1.00 86.38 90 GLU A CA 1
ATOM 688 C C . GLU A 1 90 ? 3.138 -9.650 49.576 1.00 86.38 90 GLU A C 1
ATOM 690 O O . GLU A 1 90 ? 2.139 -9.964 50.218 1.00 86.38 90 GLU A O 1
ATOM 695 N N . ASP A 1 91 ? 3.152 -8.632 48.715 1.00 81.62 91 ASP A N 1
ATOM 696 C CA . ASP A 1 91 ? 2.011 -7.737 48.498 1.00 81.62 91 ASP A CA 1
ATOM 697 C C . ASP A 1 91 ? 0.797 -8.473 47.912 1.00 81.62 91 ASP A C 1
ATOM 699 O O . ASP A 1 91 ? -0.334 -8.243 48.342 1.00 81.62 91 ASP A O 1
ATOM 703 N N . VAL A 1 92 ? 1.026 -9.404 46.977 1.00 78.25 92 VAL A N 1
ATOM 704 C CA . VAL A 1 92 ? 0.005 -10.313 46.422 1.00 78.25 92 VAL A CA 1
ATOM 705 C C . VAL A 1 92 ? -0.696 -11.066 47.541 1.00 78.25 92 VAL A C 1
ATOM 707 O O . VAL A 1 92 ? -1.914 -11.009 47.689 1.00 78.25 92 VAL A O 1
ATOM 710 N N . VAL A 1 93 ? 0.089 -11.755 48.357 1.00 81.25 93 VAL A N 1
ATOM 711 C CA . VAL A 1 93 ? -0.406 -12.545 49.476 1.00 81.25 93 VAL A CA 1
ATOM 712 C C . VAL A 1 93 ? -1.141 -11.671 50.493 1.00 81.25 93 VAL A C 1
ATOM 714 O O . VAL A 1 93 ? -2.200 -12.059 50.990 1.00 81.25 93 VAL A O 1
ATOM 717 N N . TRP A 1 94 ? -0.601 -10.489 50.787 1.00 84.06 94 TRP A N 1
ATOM 718 C CA . TRP A 1 94 ? -1.206 -9.550 51.723 1.00 84.06 94 TRP A CA 1
ATOM 719 C C . TRP A 1 94 ? -2.560 -9.047 51.218 1.00 84.06 94 TRP A C 1
ATOM 721 O O . TRP A 1 94 ? -3.514 -8.984 51.995 1.00 84.06 94 TRP A O 1
ATOM 731 N N . GLY A 1 95 ? -2.657 -8.751 49.918 1.00 77.81 95 GLY A N 1
ATOM 732 C CA . GLY A 1 95 ? -3.891 -8.350 49.246 1.00 77.81 95 GLY A CA 1
ATOM 733 C C . GLY A 1 95 ? -4.976 -9.424 49.313 1.00 77.81 95 GLY A C 1
ATOM 734 O O . GLY A 1 95 ? -6.124 -9.098 49.611 1.00 77.81 95 GLY A O 1
ATOM 735 N N . ILE A 1 96 ? -4.604 -10.700 49.141 1.00 77.19 96 ILE A N 1
ATOM 736 C CA . ILE A 1 96 ? -5.528 -11.837 49.294 1.00 77.19 96 ILE A CA 1
ATOM 737 C C . ILE A 1 96 ? -6.061 -11.932 50.732 1.00 77.19 96 ILE A C 1
ATOM 739 O O . ILE A 1 96 ? -7.246 -12.184 50.925 1.00 77.19 96 ILE A O 1
ATOM 743 N N . GLU A 1 97 ? -5.215 -11.754 51.754 1.00 78.94 97 GLU A N 1
ATOM 744 C CA . GLU A 1 97 ? -5.663 -11.885 53.151 1.00 78.94 97 GLU A CA 1
ATOM 745 C C . GLU A 1 97 ? -6.516 -10.704 53.645 1.00 78.94 97 GLU A C 1
ATOM 747 O O . GLU A 1 97 ? -7.289 -10.875 54.588 1.00 78.94 97 GLU A O 1
ATOM 752 N N . HIS A 1 98 ? -6.389 -9.519 53.039 1.00 78.56 98 HIS A N 1
ATOM 753 C CA . HIS A 1 98 ? -6.956 -8.278 53.583 1.00 78.56 98 HIS A CA 1
ATOM 754 C C . HIS A 1 98 ? -7.949 -7.562 52.652 1.00 78.56 98 HIS A C 1
ATOM 756 O O . HIS A 1 98 ? -8.269 -6.400 52.907 1.00 78.56 98 HIS A O 1
ATOM 762 N N . ASP A 1 99 ? -8.422 -8.218 51.584 1.00 67.75 99 ASP A N 1
ATOM 763 C CA . ASP A 1 99 ? -9.296 -7.636 50.543 1.00 67.75 99 ASP A CA 1
ATOM 764 C C . ASP A 1 99 ? -8.747 -6.313 49.951 1.00 67.75 99 ASP A C 1
ATOM 766 O O . ASP A 1 99 ? -9.482 -5.456 49.453 1.00 67.75 99 ASP A O 1
ATOM 770 N N . GLY A 1 100 ? -7.428 -6.116 50.031 1.00 59.81 100 GLY A N 1
ATOM 771 C CA . GLY A 1 100 ? -6.742 -4.919 49.563 1.00 59.81 100 GLY A CA 1
ATOM 772 C C . GLY A 1 100 ? -6.371 -5.075 48.096 1.00 59.81 100 GLY A C 1
ATOM 773 O O . GLY A 1 100 ? -5.538 -5.912 47.762 1.00 59.81 100 GLY A O 1
ATOM 774 N N . GLY A 1 101 ? -6.976 -4.274 47.216 1.00 57.44 101 GLY A N 1
ATOM 775 C CA . GLY A 1 101 ? -6.672 -4.312 45.786 1.00 57.44 101 GLY A CA 1
ATOM 776 C C . GLY A 1 101 ? -5.185 -4.064 45.517 1.00 57.44 101 GLY A C 1
ATOM 777 O O . GLY A 1 101 ? -4.656 -3.008 45.868 1.00 57.44 101 GLY A O 1
ATOM 778 N N . ALA A 1 102 ? -4.511 -5.031 44.899 1.00 55.78 102 ALA A N 1
ATOM 779 C CA . ALA A 1 102 ? -3.129 -4.879 44.462 1.00 55.78 102 ALA A CA 1
ATOM 780 C C . ALA A 1 102 ? -3.052 -3.938 43.246 1.00 55.78 102 ALA A C 1
ATOM 782 O O . ALA A 1 102 ? -3.913 -3.968 42.368 1.00 55.78 102 ALA A O 1
ATOM 783 N N . GLY A 1 103 ? -2.017 -3.097 43.180 1.00 58.38 103 GLY A N 1
ATOM 784 C CA . GLY A 1 103 ? -1.737 -2.286 41.991 1.00 58.38 103 GLY A CA 1
ATOM 785 C C . GLY A 1 103 ? -1.120 -3.096 40.837 1.00 58.38 103 GLY A C 1
ATOM 786 O O . GLY A 1 103 ? -0.740 -4.255 40.993 1.00 58.38 103 GLY A O 1
ATOM 787 N N . ALA A 1 104 ? -0.910 -2.445 39.688 1.00 52.47 104 ALA A N 1
ATOM 788 C CA . ALA A 1 104 ? -0.285 -3.036 38.496 1.00 52.47 104 ALA A CA 1
ATOM 789 C C . ALA A 1 104 ? 1.057 -3.788 38.649 1.00 52.47 104 ALA A C 1
ATOM 791 O O . ALA A 1 104 ? 1.252 -4.733 37.881 1.00 52.47 104 ALA A O 1
ATOM 792 N N . PRO A 1 105 ? 2.009 -3.443 39.548 1.00 58.06 105 PRO A N 1
ATOM 793 C CA . PRO A 1 105 ? 3.311 -4.125 39.557 1.00 58.06 105 PRO A CA 1
ATOM 794 C C . PRO A 1 105 ? 3.255 -5.609 39.969 1.00 58.06 105 PRO A C 1
ATOM 796 O O . PRO A 1 105 ? 4.265 -6.300 39.880 1.00 58.06 105 PRO A O 1
ATOM 799 N N . HIS A 1 106 ? 2.090 -6.126 40.365 1.00 70.06 106 HIS A N 1
ATOM 800 C CA . HIS A 1 106 ? 1.933 -7.466 40.938 1.00 70.06 106 HIS A CA 1
ATOM 801 C C . HIS A 1 106 ? 1.379 -8.522 39.967 1.00 70.06 106 HIS A C 1
ATOM 803 O O . HIS A 1 106 ? 1.263 -9.695 40.324 1.00 70.06 106 HIS A O 1
ATOM 809 N N . CYS A 1 107 ? 1.050 -8.135 38.732 1.00 65.62 107 CYS A N 1
ATOM 810 C CA . CYS A 1 107 ? 0.347 -9.005 37.787 1.00 65.62 107 CYS A CA 1
ATOM 811 C C . CYS A 1 107 ? 1.189 -10.222 37.359 1.00 65.62 107 CYS A C 1
ATOM 813 O O . CYS A 1 107 ? 0.681 -11.339 37.303 1.00 65.62 107 CYS A O 1
ATOM 815 N N . ALA A 1 108 ? 2.491 -10.034 37.118 1.00 66.94 108 ALA A N 1
ATOM 816 C CA . ALA A 1 108 ? 3.381 -11.121 36.699 1.00 66.94 108 ALA A CA 1
ATOM 817 C C . ALA A 1 108 ? 3.489 -12.232 37.761 1.00 66.94 108 ALA A C 1
ATOM 819 O O . ALA A 1 108 ? 3.401 -13.414 37.432 1.00 66.94 108 ALA A O 1
ATOM 820 N N . ALA A 1 109 ? 3.601 -11.851 39.039 1.00 70.38 109 ALA A N 1
ATOM 821 C CA . ALA A 1 109 ? 3.606 -12.797 40.150 1.00 70.38 109 ALA A CA 1
ATOM 822 C C . ALA A 1 109 ? 2.241 -13.495 40.294 1.00 70.38 109 ALA A C 1
ATOM 824 O O . ALA A 1 109 ? 2.187 -14.714 40.443 1.00 70.38 109 ALA A O 1
ATOM 825 N N . ALA A 1 110 ? 1.131 -12.757 40.186 1.00 73.19 110 ALA A N 1
ATOM 826 C CA . ALA A 1 110 ? -0.212 -13.335 40.270 1.00 73.19 110 ALA A CA 1
ATOM 827 C C . ALA A 1 110 ? -0.467 -14.420 39.204 1.00 73.19 110 ALA A C 1
ATOM 829 O O . ALA A 1 110 ? -1.010 -15.480 39.527 1.00 73.19 110 ALA A O 1
ATOM 830 N N . ASP A 1 111 ? -0.031 -14.201 37.959 1.00 73.94 111 ASP A N 1
ATOM 831 C CA . ASP A 1 111 ? -0.172 -15.193 36.887 1.00 73.94 111 ASP A CA 1
ATOM 832 C C . ASP A 1 111 ? 0.740 -16.413 37.081 1.00 73.94 111 ASP A C 1
ATOM 834 O O . ASP A 1 111 ? 0.280 -17.549 36.939 1.00 73.94 111 ASP A O 1
ATOM 838 N N . ALA A 1 112 ? 1.999 -16.209 37.494 1.00 73.94 112 ALA A N 1
ATOM 839 C CA . ALA A 1 112 ? 2.945 -17.301 37.748 1.00 73.94 112 ALA A CA 1
ATOM 840 C C . ALA A 1 112 ? 2.413 -18.320 38.775 1.00 73.94 112 ALA A C 1
ATOM 842 O O . ALA A 1 112 ? 2.696 -19.520 38.684 1.00 73.94 112 ALA A O 1
ATOM 843 N N . TYR A 1 113 ? 1.594 -17.856 39.723 1.00 73.62 113 TYR A N 1
ATOM 844 C CA . TYR A 1 113 ? 0.945 -18.684 40.740 1.00 73.62 113 TYR A CA 1
ATOM 845 C C . TYR A 1 113 ? -0.539 -18.966 40.462 1.00 73.62 113 TYR A C 1
ATOM 847 O O . TYR A 1 113 ? -1.197 -19.572 41.309 1.00 73.62 113 TYR A O 1
ATOM 855 N N . ALA A 1 114 ? -1.058 -18.587 39.288 1.00 76.94 114 ALA A N 1
ATOM 856 C CA . ALA A 1 114 ? -2.457 -18.743 38.882 1.00 76.94 114 ALA A CA 1
ATOM 857 C C . ALA A 1 114 ? -3.447 -18.308 39.976 1.00 76.94 114 ALA A C 1
ATOM 859 O O . ALA A 1 114 ? -4.310 -19.084 40.395 1.00 76.94 114 ALA A O 1
ATOM 860 N N . ILE A 1 115 ? -3.251 -17.095 40.496 1.00 76.94 115 ILE A N 1
ATOM 861 C CA . ILE A 1 115 ? -4.118 -16.498 41.509 1.00 76.94 115 ILE A CA 1
ATOM 862 C C . ILE A 1 115 ? -5.229 -15.732 40.781 1.00 76.94 115 ILE A C 1
ATOM 864 O O . ILE A 1 115 ? -5.100 -14.534 40.527 1.00 76.94 115 ILE A O 1
ATOM 868 N N . ASP A 1 116 ? -6.305 -16.430 40.415 1.00 72.38 116 ASP A N 1
ATOM 869 C CA . ASP A 1 116 ? -7.358 -15.905 39.529 1.00 72.38 116 ASP A CA 1
ATOM 870 C C . ASP A 1 116 ? -7.979 -14.602 40.071 1.00 72.38 116 ASP A C 1
ATOM 872 O O . ASP A 1 116 ? -8.115 -13.625 39.341 1.00 72.38 116 ASP A O 1
ATOM 876 N N . ALA A 1 117 ? -8.220 -14.515 41.385 1.00 67.56 117 ALA A N 1
ATOM 877 C CA . ALA A 1 117 ? -8.780 -13.311 42.015 1.00 67.56 117 ALA A CA 1
ATOM 878 C C . ALA A 1 117 ? -7.898 -12.057 41.846 1.00 67.56 117 ALA A C 1
ATOM 880 O O . ALA A 1 117 ? -8.392 -10.928 41.828 1.00 67.56 117 ALA A O 1
ATOM 881 N N . MET A 1 118 ? -6.582 -12.238 41.724 1.00 66.50 118 MET A N 1
ATOM 882 C CA . MET A 1 118 ? -5.654 -11.133 41.501 1.00 66.50 118 MET A CA 1
ATOM 883 C C . MET A 1 118 ? -5.518 -10.763 40.035 1.00 66.50 118 MET A C 1
ATOM 885 O O . MET A 1 118 ? -5.328 -9.587 39.742 1.00 66.50 118 MET A O 1
ATOM 889 N N . VAL A 1 119 ? -5.652 -11.734 39.131 1.00 69.88 119 VAL A N 1
ATOM 890 C CA . VAL A 1 119 ? -5.800 -11.465 37.697 1.00 69.88 119 VAL A CA 1
ATOM 891 C C . VAL A 1 119 ? -7.050 -10.615 37.469 1.00 69.88 119 VAL A C 1
ATOM 893 O O . VAL A 1 119 ? -6.949 -9.565 36.842 1.00 69.88 119 VAL A O 1
ATOM 896 N N . ASP A 1 120 ? -8.174 -10.977 38.092 1.00 72.38 120 ASP A N 1
ATOM 897 C CA . ASP A 1 120 ? -9.423 -10.208 38.029 1.00 72.38 120 ASP A CA 1
ATOM 898 C C . ASP A 1 120 ? -9.269 -8.804 38.640 1.00 72.38 120 ASP A C 1
ATOM 900 O O . ASP A 1 120 ? -9.755 -7.816 38.091 1.00 72.38 120 ASP A O 1
ATOM 904 N N . THR A 1 121 ? -8.560 -8.681 39.768 1.00 69.56 121 THR A N 1
ATOM 905 C CA . THR A 1 121 ? -8.305 -7.378 40.411 1.00 69.56 121 THR A CA 1
ATOM 906 C C . THR A 1 121 ? -7.393 -6.494 39.558 1.00 69.56 121 THR A C 1
ATOM 908 O O . THR A 1 121 ? -7.629 -5.293 39.443 1.00 69.56 121 THR A O 1
ATOM 911 N N . ALA A 1 122 ? -6.366 -7.076 38.938 1.00 69.88 122 ALA A N 1
ATOM 912 C CA . ALA A 1 122 ? -5.477 -6.381 38.018 1.00 69.88 122 ALA A CA 1
ATOM 913 C C . ALA A 1 122 ? -6.212 -5.929 36.751 1.00 69.88 122 ALA A C 1
ATOM 915 O O . ALA A 1 122 ? -6.040 -4.787 36.324 1.00 69.88 122 ALA A O 1
ATOM 916 N N . ALA A 1 123 ? -7.066 -6.787 36.189 1.00 71.19 123 ALA A N 1
ATOM 917 C CA . ALA A 1 123 ? -7.939 -6.446 35.072 1.00 71.19 123 ALA A CA 1
ATOM 918 C C . ALA A 1 123 ? -8.897 -5.307 35.452 1.00 71.19 123 ALA A C 1
ATOM 920 O O . ALA A 1 123 ? -8.955 -4.300 34.755 1.00 71.19 123 ALA A O 1
ATOM 921 N N . ALA A 1 124 ? -9.547 -5.383 36.618 1.00 73.62 124 ALA A N 1
ATOM 922 C CA . ALA A 1 124 ? -10.420 -4.322 37.120 1.00 73.62 124 ALA A CA 1
ATOM 923 C C . ALA A 1 124 ? -9.672 -3.000 37.370 1.00 73.62 124 ALA A C 1
ATOM 925 O O . ALA A 1 124 ? -10.216 -1.922 37.133 1.00 73.62 124 ALA A O 1
ATOM 926 N N . TRP A 1 125 ? -8.421 -3.057 37.837 1.00 74.94 125 TRP A N 1
ATOM 927 C CA . TRP A 1 125 ? -7.569 -1.876 37.979 1.00 74.94 125 TRP A CA 1
ATOM 928 C C . TRP A 1 125 ? -7.213 -1.269 36.617 1.00 74.94 125 TRP A C 1
ATOM 930 O O . TRP A 1 125 ? -7.260 -0.048 36.467 1.00 74.94 125 TRP A O 1
ATOM 940 N N . LEU A 1 126 ? -6.898 -2.106 35.623 1.00 72.75 126 LEU A N 1
ATOM 941 C CA . LEU A 1 126 ? -6.638 -1.678 34.246 1.00 72.75 126 LEU A CA 1
ATOM 942 C C . LEU A 1 126 ? -7.887 -1.062 33.602 1.00 72.75 126 LEU A C 1
ATOM 944 O O . LEU A 1 126 ? -7.778 -0.029 32.952 1.00 72.75 126 LEU A O 1
ATOM 948 N N . ASP A 1 127 ? -9.068 -1.624 33.846 1.00 72.56 127 ASP A N 1
ATOM 949 C CA . ASP A 1 127 ? -10.345 -1.071 33.382 1.00 72.56 127 ASP A CA 1
ATOM 950 C C . ASP A 1 127 ? -10.702 0.251 34.081 1.00 72.56 127 ASP A C 1
ATOM 952 O O . ASP A 1 127 ? -11.347 1.124 33.496 1.00 72.56 127 ASP A O 1
ATOM 956 N N . ALA A 1 128 ? -10.279 0.426 35.337 1.00 77.44 128 ALA A N 1
ATOM 957 C CA . ALA A 1 128 ? -10.483 1.661 36.090 1.00 77.44 128 ALA A CA 1
ATOM 958 C C . ALA A 1 128 ? -9.533 2.797 35.663 1.00 77.44 128 ALA A C 1
ATOM 960 O O . ALA A 1 128 ? -9.789 3.963 35.982 1.00 77.44 128 ALA A O 1
ATOM 961 N N . GLN A 1 129 ? -8.445 2.489 34.949 1.00 76.62 129 GLN A N 1
ATOM 962 C CA . GLN A 1 129 ? -7.518 3.487 34.421 1.00 76.62 129 GLN A CA 1
ATOM 963 C C . GLN A 1 129 ? -8.161 4.246 33.256 1.00 76.62 129 GLN A C 1
ATOM 965 O O . GLN A 1 129 ? -8.317 3.734 32.152 1.00 76.62 129 GLN A O 1
ATOM 970 N N . THR A 1 130 ? -8.481 5.524 33.468 1.00 78.50 130 THR A N 1
ATOM 971 C CA . THR A 1 130 ? -9.021 6.389 32.403 1.00 78.50 130 THR A CA 1
ATOM 972 C C . THR A 1 130 ? -7.971 6.819 31.378 1.00 78.50 130 THR A C 1
ATOM 974 O O . THR A 1 130 ? -8.324 7.327 30.318 1.00 78.50 130 THR A O 1
ATOM 977 N N . THR A 1 131 ? -6.685 6.664 31.699 1.00 87.81 131 THR A N 1
ATOM 978 C CA . THR A 1 131 ? -5.556 7.072 30.853 1.00 87.81 131 THR A CA 1
ATOM 979 C C . THR A 1 131 ? -4.421 6.074 31.003 1.00 87.81 131 THR A C 1
ATOM 981 O O . THR A 1 131 ? -3.755 6.056 32.034 1.00 87.81 131 THR A O 1
ATOM 984 N N . ILE A 1 132 ? -4.189 5.276 29.963 1.00 89.75 132 ILE A N 1
ATOM 985 C CA . ILE A 1 132 ? -3.063 4.342 29.890 1.00 89.75 132 ILE A CA 1
ATOM 986 C C . ILE A 1 132 ? -1.854 5.092 29.331 1.00 89.75 132 ILE A C 1
ATOM 988 O O . ILE A 1 132 ? -1.929 5.685 28.255 1.00 89.75 132 ILE A O 1
ATOM 992 N N . THR A 1 133 ? -0.743 5.103 30.068 1.00 91.81 133 THR A N 1
ATOM 993 C CA . THR A 1 133 ? 0.512 5.691 29.580 1.00 91.81 133 THR A CA 1
ATOM 994 C C . THR A 1 133 ? 1.260 4.715 28.665 1.00 91.81 133 THR A C 1
ATOM 996 O O . THR A 1 133 ? 0.938 3.530 28.607 1.00 91.81 133 THR A O 1
ATOM 999 N N . TRP A 1 134 ? 2.291 5.187 27.954 1.00 92.38 134 TRP A N 1
ATOM 1000 C CA . TRP A 1 134 ? 3.152 4.312 27.143 1.00 92.38 134 TRP A CA 1
ATOM 1001 C C . TRP A 1 134 ? 3.744 3.164 27.970 1.00 92.38 134 TRP A C 1
ATOM 1003 O O . TRP A 1 134 ? 3.660 2.012 27.561 1.00 92.38 134 TRP A O 1
ATOM 1013 N N . ASP A 1 135 ? 4.274 3.466 29.157 1.00 90.44 135 ASP A N 1
ATOM 1014 C CA . ASP A 1 135 ? 4.881 2.463 30.036 1.00 90.44 135 ASP A CA 1
ATOM 1015 C C . ASP A 1 135 ? 3.850 1.451 30.549 1.00 90.44 135 ASP A C 1
ATOM 1017 O O . ASP A 1 135 ? 4.156 0.266 30.673 1.00 90.44 135 ASP A O 1
ATOM 1021 N N . ASP A 1 136 ? 2.614 1.889 30.807 1.00 88.06 136 ASP A N 1
ATOM 1022 C CA . ASP A 1 136 ? 1.524 0.980 31.168 1.00 88.06 136 ASP A CA 1
ATOM 1023 C C . ASP A 1 136 ? 1.165 0.064 29.997 1.00 88.06 136 ASP A C 1
ATOM 1025 O O . ASP A 1 136 ? 0.995 -1.137 30.195 1.00 88.06 136 ASP A O 1
ATOM 1029 N N . ALA A 1 137 ? 1.137 0.591 28.768 1.00 91.50 137 ALA A N 1
ATOM 1030 C CA . ALA A 1 137 ? 0.927 -0.221 27.575 1.00 91.50 137 ALA A CA 1
ATOM 1031 C C . ALA A 1 137 ? 2.022 -1.289 27.414 1.00 91.50 137 ALA A C 1
ATOM 1033 O O . ALA A 1 137 ? 1.697 -2.443 27.140 1.00 91.50 137 ALA A O 1
ATOM 1034 N N . LEU A 1 138 ? 3.297 -0.949 27.646 1.00 90.88 138 LEU A N 1
ATOM 1035 C CA . LEU A 1 138 ? 4.387 -1.935 27.616 1.00 90.88 138 LEU A CA 1
ATOM 1036 C C . LEU A 1 138 ? 4.188 -3.032 28.658 1.00 90.88 138 LEU A C 1
ATOM 1038 O O . LEU A 1 138 ? 4.268 -4.208 28.317 1.00 90.88 138 LEU A O 1
ATOM 1042 N N . ARG A 1 139 ? 3.843 -2.662 29.897 1.00 85.19 139 ARG A N 1
ATOM 1043 C CA . ARG A 1 139 ? 3.551 -3.639 30.958 1.00 85.19 139 ARG A CA 1
ATOM 1044 C C . ARG A 1 139 ? 2.388 -4.555 30.591 1.00 85.19 139 ARG A C 1
ATOM 1046 O O . ARG A 1 139 ? 2.452 -5.737 30.900 1.00 85.19 139 ARG A O 1
ATOM 1053 N N . ILE A 1 140 ? 1.352 -4.037 29.930 1.00 86.88 140 ILE A N 1
ATOM 1054 C CA . ILE A 1 140 ? 0.201 -4.832 29.474 1.00 86.88 140 ILE A CA 1
ATOM 1055 C C . ILE A 1 140 ? 0.618 -5.832 28.385 1.00 86.88 140 ILE A C 1
ATOM 1057 O O . ILE A 1 140 ? 0.162 -6.972 28.408 1.00 86.88 140 ILE A O 1
ATOM 1061 N N . TYR A 1 141 ? 1.490 -5.444 27.449 1.00 89.44 141 TYR A N 1
ATOM 1062 C CA . TYR A 1 141 ? 1.979 -6.348 26.397 1.00 89.44 141 TYR A CA 1
ATOM 1063 C C . TYR A 1 141 ? 3.036 -7.351 26.875 1.00 89.44 141 TYR A C 1
ATOM 1065 O O . TYR A 1 141 ? 3.138 -8.429 26.290 1.00 89.44 141 TYR A O 1
ATOM 1073 N N . ASP A 1 142 ? 3.795 -7.016 27.919 1.00 85.94 142 ASP A N 1
ATOM 1074 C CA . ASP A 1 142 ? 4.707 -7.941 28.601 1.00 85.94 142 ASP A CA 1
ATOM 1075 C C . ASP A 1 142 ? 3.980 -8.849 29.603 1.00 85.94 142 ASP A C 1
ATOM 1077 O O . ASP A 1 142 ? 4.525 -9.872 30.029 1.00 85.94 142 ASP A O 1
ATOM 1081 N N . ALA A 1 143 ? 2.745 -8.502 29.984 1.00 80.06 143 ALA A N 1
ATOM 1082 C CA . ALA A 1 143 ? 1.962 -9.307 30.902 1.00 80.06 143 ALA A CA 1
ATOM 1083 C C . ALA A 1 143 ? 1.630 -10.674 30.277 1.00 80.06 143 ALA A C 1
ATOM 1085 O O . ALA A 1 143 ? 1.318 -10.778 29.084 1.00 80.06 143 ALA A O 1
ATOM 1086 N N . PRO A 1 144 ? 1.635 -11.747 31.081 1.00 73.44 144 PRO A N 1
ATOM 1087 C CA . PRO A 1 144 ? 1.228 -13.059 30.613 1.00 73.44 144 PRO A CA 1
ATOM 1088 C C . PRO A 1 144 ? -0.173 -13.068 29.994 1.00 73.44 144 PRO A C 1
ATOM 1090 O O . PRO A 1 144 ? -1.066 -12.323 30.394 1.00 73.44 144 PRO A O 1
ATOM 1093 N N . SER A 1 145 ? -0.388 -13.973 29.037 1.00 70.94 145 SER A N 1
ATOM 1094 C CA . SER A 1 145 ? -1.602 -14.038 28.202 1.00 70.94 145 SER A CA 1
ATOM 1095 C C . SER A 1 145 ? -2.946 -14.105 28.947 1.00 70.94 145 SER A C 1
ATOM 1097 O O . SER A 1 145 ? -3.980 -13.864 28.333 1.00 70.94 145 SER A O 1
ATOM 1099 N N . ARG A 1 146 ? -2.959 -14.453 30.243 1.00 66.38 146 ARG A N 1
ATOM 1100 C CA . ARG A 1 146 ? -4.187 -14.489 31.055 1.00 66.38 146 ARG A CA 1
ATOM 1101 C C . ARG A 1 146 ? -4.635 -13.108 31.539 1.00 66.38 146 ARG A C 1
ATOM 1103 O O . ARG A 1 146 ? -5.811 -12.937 31.812 1.00 66.38 146 ARG A O 1
ATOM 1110 N N . LEU A 1 147 ? -3.713 -12.150 31.627 1.00 64.50 147 LEU A N 1
ATOM 1111 C CA . LEU A 1 147 ? -3.962 -10.775 32.080 1.00 64.50 147 LEU A CA 1
ATOM 1112 C C . LEU A 1 147 ? -4.256 -9.814 30.933 1.00 64.50 147 LEU A C 1
ATOM 1114 O O . LEU A 1 147 ? -4.804 -8.734 31.142 1.00 64.50 147 LEU A O 1
ATOM 1118 N N . SER A 1 148 ? -3.877 -10.190 29.715 1.00 63.53 148 SER A N 1
ATOM 1119 C CA . SER A 1 148 ? -4.171 -9.417 28.518 1.00 63.53 148 SER A CA 1
ATOM 1120 C C . SER A 1 148 ? -5.608 -9.680 28.064 1.00 63.53 148 SER A C 1
ATOM 1122 O O . SER A 1 148 ? -5.878 -10.254 27.008 1.00 63.53 148 SER A O 1
ATOM 1124 N N . GLU A 1 149 ? -6.562 -9.251 28.892 1.00 67.38 149 GLU A N 1
ATOM 1125 C CA . GLU A 1 149 ? -7.950 -9.146 28.469 1.00 67.38 149 GLU A CA 1
ATOM 1126 C C . GLU A 1 149 ? -8.073 -8.192 27.276 1.00 67.38 149 GLU A C 1
ATOM 1128 O O . GLU A 1 149 ? -7.300 -7.246 27.084 1.00 67.38 149 GLU A O 1
ATOM 1133 N N . ARG A 1 150 ? -9.085 -8.442 26.445 1.00 63.88 150 ARG A N 1
ATOM 1134 C CA . ARG A 1 150 ? -9.267 -7.741 25.171 1.00 63.88 150 ARG A CA 1
ATOM 1135 C C . ARG A 1 150 ? -9.441 -6.224 25.339 1.00 63.88 150 ARG A C 1
ATOM 1137 O O . ARG A 1 150 ? -9.017 -5.487 24.454 1.00 63.88 150 ARG A O 1
ATOM 1144 N N . VAL A 1 151 ? -10.034 -5.776 26.449 1.00 69.00 151 VAL A N 1
ATOM 1145 C CA . VAL A 1 151 ? -10.299 -4.353 26.734 1.00 69.00 151 VAL A CA 1
ATOM 1146 C C . VAL A 1 151 ? -9.005 -3.610 27.078 1.00 69.00 151 VAL A C 1
ATOM 1148 O O . VAL A 1 151 ? -8.690 -2.603 26.442 1.00 69.00 151 VAL A O 1
ATOM 1151 N N . ALA A 1 152 ? -8.198 -4.152 27.996 1.00 80.19 152 ALA A N 1
ATOM 1152 C CA . ALA A 1 152 ? -6.905 -3.574 28.361 1.00 80.19 152 ALA A CA 1
ATOM 1153 C C . ALA A 1 152 ? -5.935 -3.517 27.167 1.00 80.19 152 ALA A C 1
ATOM 1155 O O . ALA A 1 152 ? -5.235 -2.521 26.985 1.00 80.19 152 ALA A O 1
ATOM 1156 N N . LEU A 1 153 ? -5.934 -4.545 26.308 1.00 86.69 153 LEU A N 1
ATOM 1157 C CA . LEU A 1 153 ? -5.126 -4.559 25.084 1.00 86.69 153 LEU A CA 1
ATOM 1158 C C . LEU A 1 153 ? -5.522 -3.456 24.093 1.00 86.69 153 LEU A C 1
ATOM 1160 O O . LEU A 1 153 ? -4.644 -2.827 23.502 1.00 86.69 153 LEU A O 1
ATOM 1164 N N . GLU A 1 154 ? -6.819 -3.202 23.904 1.00 89.00 154 GLU A N 1
ATOM 1165 C CA . GLU A 1 154 ? -7.306 -2.163 22.986 1.00 89.00 154 GLU A CA 1
ATOM 1166 C C . GLU A 1 154 ? -6.952 -0.753 23.484 1.00 89.00 154 GLU A C 1
ATOM 1168 O O . GLU A 1 154 ? -6.518 0.106 22.705 1.00 89.00 154 GLU A O 1
ATOM 1173 N N . ALA A 1 155 ? -7.072 -0.522 24.792 1.00 88.75 155 ALA A N 1
ATOM 1174 C CA . ALA A 1 155 ? -6.672 0.733 25.415 1.00 88.75 155 ALA A CA 1
ATOM 1175 C C . ALA A 1 155 ? -5.140 0.924 25.374 1.00 88.75 155 ALA A C 1
ATOM 1177 O O . ALA A 1 155 ? -4.668 1.996 24.995 1.00 88.75 155 ALA A O 1
ATOM 1178 N N . ALA A 1 156 ? -4.358 -0.130 25.641 1.00 92.12 156 ALA A N 1
ATOM 1179 C CA . ALA A 1 156 ? -2.900 -0.122 25.497 1.00 92.12 156 ALA A CA 1
ATOM 1180 C C . ALA A 1 156 ? -2.466 0.165 24.054 1.00 92.12 156 ALA A C 1
ATOM 1182 O O . ALA A 1 156 ? -1.593 0.995 23.814 1.00 92.12 156 ALA A O 1
ATOM 1183 N N . GLN A 1 157 ? -3.105 -0.479 23.074 1.00 94.88 157 GLN A N 1
ATOM 1184 C CA . GLN A 1 157 ? -2.850 -0.229 21.657 1.00 94.88 157 GLN A CA 1
ATOM 1185 C C . GLN A 1 157 ? -3.146 1.227 21.284 1.00 94.88 157 GLN A C 1
ATOM 1187 O O . GLN A 1 157 ? -2.366 1.850 20.566 1.00 94.88 157 GLN A O 1
ATOM 1192 N N . THR A 1 158 ? -4.250 1.781 21.790 1.00 94.06 158 THR A N 1
ATOM 1193 C CA . THR A 1 158 ? -4.622 3.181 21.555 1.00 94.06 158 THR A CA 1
ATOM 1194 C C . THR A 1 158 ? -3.570 4.129 22.136 1.00 94.06 158 THR A C 1
ATOM 1196 O O . THR A 1 158 ? -3.111 5.015 21.420 1.00 94.06 158 THR A O 1
ATOM 1199 N N . ALA A 1 159 ? -3.089 3.880 23.358 1.00 94.75 159 ALA A N 1
ATOM 1200 C CA . ALA A 1 159 ? -2.006 4.655 23.966 1.00 94.75 159 ALA A CA 1
ATOM 1201 C C . ALA A 1 159 ? -0.694 4.592 23.157 1.00 94.75 159 ALA A C 1
ATOM 1203 O O . ALA A 1 159 ? -0.032 5.617 22.974 1.00 94.75 159 ALA A O 1
ATOM 1204 N N . LEU A 1 160 ? -0.330 3.417 22.620 1.00 96.75 160 LEU A N 1
ATOM 1205 C CA . LEU A 1 160 ? 0.835 3.278 21.735 1.00 96.75 160 LEU A CA 1
ATOM 1206 C C . LEU A 1 160 ? 0.673 4.110 20.455 1.00 96.75 160 LEU A C 1
ATOM 1208 O O . LEU A 1 160 ? 1.602 4.802 20.048 1.00 96.75 160 LEU A O 1
ATOM 1212 N N . ILE A 1 161 ? -0.503 4.075 19.824 1.00 97.06 161 ILE A N 1
ATOM 1213 C CA . ILE A 1 161 ? -0.766 4.818 18.583 1.00 97.06 161 ILE A CA 1
ATOM 1214 C C . ILE A 1 161 ? -0.763 6.325 18.834 1.00 97.06 161 ILE A C 1
ATOM 1216 O O . ILE A 1 161 ? -0.148 7.059 18.068 1.00 97.06 161 ILE A O 1
ATOM 1220 N N . GLU A 1 162 ? -1.414 6.793 19.899 1.00 96.19 162 GLU A N 1
ATOM 1221 C CA . GLU A 1 162 ? -1.460 8.217 20.246 1.00 96.19 162 GLU A CA 1
ATOM 1222 C C . GLU A 1 162 ? -0.067 8.777 20.543 1.00 96.19 162 GLU A C 1
ATOM 1224 O O . GLU A 1 162 ? 0.260 9.884 20.115 1.00 96.19 162 GLU A O 1
ATOM 1229 N N . ARG A 1 163 ? 0.775 8.003 21.238 1.00 96.81 163 ARG A N 1
ATOM 1230 C CA . ARG A 1 163 ? 2.148 8.408 21.552 1.00 96.81 163 ARG A CA 1
ATOM 1231 C C . ARG A 1 163 ? 3.080 8.327 20.344 1.00 96.81 163 ARG A C 1
ATOM 1233 O O . ARG A 1 163 ? 3.937 9.196 20.210 1.00 96.81 163 ARG A O 1
ATOM 1240 N N . ALA A 1 164 ? 2.932 7.311 19.492 1.00 96.25 164 ALA A N 1
ATOM 1241 C CA . ALA A 1 164 ? 3.723 7.182 18.270 1.00 96.25 164 ALA A CA 1
ATOM 1242 C C . ALA A 1 164 ? 3.330 8.245 17.230 1.00 96.25 164 ALA A C 1
ATOM 1244 O O . ALA A 1 164 ? 4.197 8.808 16.572 1.00 96.25 164 ALA A O 1
ATOM 1245 N N . GLY A 1 165 ? 2.038 8.550 17.093 1.00 96.19 165 GLY A N 1
ATOM 1246 C CA . GLY A 1 165 ? 1.534 9.497 16.104 1.00 96.19 165 GLY A CA 1
ATOM 1247 C C . GLY A 1 165 ? 1.873 9.061 14.677 1.00 96.19 165 GLY A C 1
ATOM 1248 O O . GLY A 1 165 ? 1.350 8.059 14.186 1.00 96.19 165 GLY A O 1
ATOM 1249 N N . ASP A 1 166 ? 2.739 9.829 14.015 1.00 97.56 166 ASP A N 1
ATOM 1250 C CA . ASP A 1 166 ? 3.312 9.465 12.719 1.00 97.56 166 ASP A CA 1
ATOM 1251 C C . ASP A 1 166 ? 4.566 8.607 12.916 1.00 97.56 166 ASP A C 1
ATOM 1253 O O . ASP A 1 166 ? 5.540 9.033 13.539 1.00 97.56 166 ASP A O 1
ATOM 1257 N N . LEU A 1 167 ? 4.547 7.392 12.365 1.00 97.50 167 LEU A N 1
ATOM 1258 C CA . LEU A 1 167 ? 5.624 6.421 12.539 1.00 97.50 167 LEU A CA 1
ATOM 1259 C C . LEU A 1 167 ? 6.966 6.9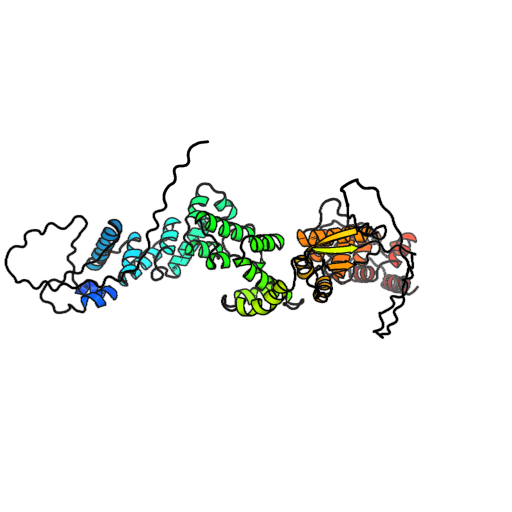21 11.988 1.00 97.50 167 LEU A C 1
ATOM 1261 O O . LEU A 1 167 ? 8.006 6.644 12.581 1.00 97.50 167 LEU A O 1
ATOM 1265 N N . GLU A 1 168 ? 6.966 7.650 10.871 1.00 96.06 168 GLU A N 1
ATOM 1266 C CA . GLU A 1 168 ? 8.195 8.180 10.276 1.00 96.06 168 GLU A CA 1
ATOM 1267 C C . GLU A 1 168 ? 8.789 9.280 11.156 1.00 96.06 168 GLU A C 1
ATOM 1269 O O . GLU A 1 168 ? 10.003 9.312 11.376 1.00 96.06 168 GLU A O 1
ATOM 1274 N N . VAL A 1 169 ? 7.939 10.138 11.726 1.00 97.25 169 VAL A N 1
ATOM 1275 C CA . VAL A 1 169 ? 8.368 11.150 12.699 1.00 97.25 169 VAL A CA 1
ATOM 1276 C C . VAL A 1 169 ? 8.906 10.480 13.963 1.00 97.25 169 VAL A C 1
ATOM 1278 O O . VAL A 1 169 ? 10.014 10.801 14.388 1.00 97.25 169 VAL A O 1
ATOM 1281 N N . ALA A 1 170 ? 8.191 9.504 14.524 1.00 97.12 170 ALA A N 1
ATOM 1282 C CA . ALA A 1 170 ? 8.595 8.822 15.752 1.00 97.12 170 ALA A CA 1
ATOM 1283 C C . ALA A 1 170 ? 9.909 8.038 15.611 1.00 97.12 170 ALA A C 1
ATOM 1285 O O . ALA A 1 170 ? 10.728 8.036 16.527 1.00 97.12 170 ALA A O 1
ATOM 1286 N N . MET A 1 171 ? 10.161 7.417 14.453 1.00 97.19 171 MET A N 1
ATOM 1287 C CA . MET A 1 171 ? 11.438 6.745 14.167 1.00 97.19 171 MET A CA 1
ATOM 1288 C C . MET A 1 171 ? 12.631 7.712 14.068 1.00 97.19 171 MET A C 1
ATOM 1290 O O . MET A 1 171 ? 13.780 7.294 14.243 1.00 97.19 171 MET A O 1
ATOM 1294 N N . ASN A 1 172 ? 12.379 8.987 13.764 1.00 95.88 172 ASN A N 1
ATOM 1295 C CA . ASN A 1 172 ? 13.401 10.029 13.656 1.00 95.88 172 ASN A CA 1
ATOM 1296 C C . ASN A 1 172 ? 13.483 10.935 14.896 1.00 95.88 172 ASN A C 1
ATOM 1298 O O . ASN A 1 172 ? 14.414 11.733 15.003 1.00 95.88 172 ASN A O 1
ATOM 1302 N N . ASP A 1 173 ? 12.547 10.805 15.832 1.00 97.62 173 ASP A N 1
ATOM 1303 C CA . ASP A 1 173 ? 12.518 11.564 17.075 1.00 97.62 173 ASP A CA 1
ATOM 1304 C C . ASP A 1 173 ? 13.536 11.023 18.095 1.00 97.62 173 ASP A C 1
ATOM 1306 O O . ASP A 1 173 ? 13.714 9.814 18.255 1.00 97.62 173 ASP A O 1
ATOM 1310 N N . GLY A 1 174 ? 14.232 11.925 18.791 1.00 96.38 174 GLY A N 1
ATOM 1311 C CA . GLY A 1 174 ? 15.313 11.559 19.711 1.00 96.38 174 GLY A CA 1
ATOM 1312 C C . GLY A 1 174 ? 14.849 10.829 20.976 1.00 96.38 174 GLY A C 1
ATOM 1313 O O . GLY A 1 174 ? 15.621 10.045 21.530 1.00 96.38 174 GLY A O 1
ATOM 1314 N N . GLU A 1 175 ? 13.614 11.062 21.426 1.00 96.62 175 GLU A N 1
ATOM 1315 C CA . GLU A 1 175 ? 13.043 10.440 22.625 1.00 96.62 175 GLU A CA 1
ATOM 1316 C C . GLU A 1 175 ? 12.204 9.203 22.287 1.00 96.62 175 GLU A C 1
ATOM 1318 O O . GLU A 1 175 ? 12.292 8.194 22.987 1.00 96.62 175 GLU A O 1
ATOM 1323 N N . LEU A 1 176 ? 11.412 9.244 21.211 1.00 96.62 176 LEU A N 1
ATOM 1324 C CA . LEU A 1 176 ? 10.530 8.138 20.822 1.00 96.62 176 LEU A CA 1
ATOM 1325 C C . LEU A 1 176 ? 11.272 6.998 20.136 1.00 96.62 176 LEU A C 1
ATOM 1327 O O . LEU A 1 176 ? 10.900 5.841 20.320 1.00 96.62 176 LEU A O 1
ATOM 1331 N N . ARG A 1 177 ? 12.337 7.276 19.381 1.00 96.19 177 ARG A N 1
ATOM 1332 C CA . ARG A 1 177 ? 13.113 6.223 18.719 1.00 96.19 177 ARG A CA 1
ATOM 1333 C C . ARG A 1 177 ? 13.619 5.146 19.692 1.00 96.19 177 ARG A C 1
ATOM 1335 O O . ARG A 1 177 ? 13.378 3.974 19.411 1.00 96.19 177 ARG A O 1
ATOM 1342 N N . PRO A 1 178 ? 14.278 5.455 20.827 1.00 96.69 178 PRO A N 1
ATOM 1343 C CA . PRO A 1 178 ? 14.672 4.410 21.773 1.00 96.69 178 PRO A CA 1
ATOM 1344 C C . PRO A 1 178 ? 13.467 3.706 22.418 1.00 96.69 178 PRO A C 1
ATOM 1346 O O . PRO A 1 178 ? 13.559 2.518 22.705 1.00 96.69 178 PRO A O 1
ATOM 1349 N N . GLN A 1 179 ? 12.328 4.390 22.594 1.00 96.56 179 GLN A N 1
ATOM 1350 C CA . GLN A 1 179 ? 11.097 3.769 23.106 1.00 96.56 179 GLN A CA 1
ATOM 1351 C C . GLN A 1 179 ? 10.514 2.757 22.109 1.00 96.56 179 GLN A C 1
ATOM 1353 O O . GLN A 1 179 ? 10.160 1.648 22.500 1.00 96.56 179 GLN A O 1
ATOM 1358 N N . LEU A 1 180 ? 10.477 3.101 20.818 1.00 96.88 180 LEU A N 1
ATOM 1359 C CA . LEU A 1 180 ? 10.077 2.196 19.738 1.00 96.88 180 LEU A CA 1
ATOM 1360 C C . LEU A 1 180 ? 11.027 1.000 19.618 1.00 96.88 180 LEU A C 1
ATOM 1362 O O . LEU A 1 180 ? 10.579 -0.127 19.421 1.00 96.88 180 LEU A O 1
ATOM 1366 N N . ALA A 1 181 ? 12.333 1.237 19.764 1.00 96.25 181 ALA A N 1
ATOM 1367 C CA . ALA A 1 181 ? 13.347 0.188 19.735 1.00 96.25 181 ALA A CA 1
ATOM 1368 C C . ALA A 1 181 ? 13.248 -0.766 20.931 1.00 96.25 181 ALA A C 1
ATOM 1370 O O . ALA A 1 181 ? 13.704 -1.893 20.821 1.00 96.25 181 ALA A O 1
ATOM 1371 N N . ALA A 1 182 ? 12.665 -0.332 22.051 1.00 95.88 182 ALA A N 1
ATOM 1372 C CA . ALA A 1 182 ? 12.471 -1.143 23.251 1.00 95.88 182 ALA A CA 1
ATOM 1373 C C . ALA A 1 182 ? 11.116 -1.873 23.288 1.00 95.88 182 ALA A C 1
ATOM 1375 O O . ALA A 1 182 ? 10.839 -2.576 24.258 1.00 95.88 182 ALA A O 1
ATOM 1376 N N . LEU A 1 183 ? 10.261 -1.710 22.267 1.00 96.75 183 LEU A N 1
ATOM 1377 C CA . LEU A 1 183 ? 8.960 -2.376 22.234 1.00 96.75 183 LEU A CA 1
ATOM 1378 C C . LEU A 1 183 ? 9.117 -3.903 22.224 1.00 96.75 183 LEU A C 1
ATOM 1380 O O . LEU A 1 183 ? 9.857 -4.416 21.377 1.00 96.75 183 LEU A O 1
ATOM 1384 N N . PRO A 1 184 ? 8.365 -4.642 23.058 1.00 95.00 184 PRO A N 1
ATOM 1385 C CA . PRO A 1 184 ? 8.274 -6.087 22.929 1.00 95.00 184 PRO A CA 1
ATOM 1386 C C . PRO A 1 184 ? 7.551 -6.464 21.628 1.00 95.00 184 PRO A C 1
ATOM 1388 O O . PRO A 1 184 ? 6.746 -5.694 21.093 1.00 95.00 184 PRO A O 1
ATOM 1391 N N . GLU A 1 185 ? 7.816 -7.671 21.112 1.00 95.19 185 GLU A N 1
ATOM 1392 C CA . GLU A 1 185 ? 7.298 -8.126 19.809 1.00 95.19 185 GLU A CA 1
ATOM 1393 C C . GLU A 1 185 ? 5.771 -7.975 19.707 1.00 95.19 185 GLU A C 1
ATOM 1395 O O . GLU A 1 185 ? 5.265 -7.482 18.699 1.00 95.19 185 GLU A O 1
ATOM 1400 N N . ALA A 1 186 ? 5.032 -8.336 20.762 1.00 93.94 186 ALA A N 1
ATOM 1401 C CA . ALA A 1 186 ? 3.572 -8.244 20.791 1.00 93.94 186 ALA A CA 1
ATOM 1402 C C . ALA A 1 186 ? 3.063 -6.796 20.667 1.00 93.94 186 ALA A C 1
ATOM 1404 O O . ALA A 1 186 ? 2.126 -6.540 19.908 1.00 93.94 186 ALA A O 1
ATOM 1405 N N . ALA A 1 187 ? 3.712 -5.847 21.350 1.00 95.81 187 ALA A N 1
ATOM 1406 C CA . ALA A 1 187 ? 3.353 -4.432 21.290 1.00 95.81 187 ALA A CA 1
ATOM 1407 C C . ALA A 1 187 ? 3.665 -3.836 19.914 1.00 95.81 187 ALA A C 1
ATOM 1409 O O . ALA A 1 187 ? 2.854 -3.093 19.360 1.00 95.81 187 ALA A O 1
ATOM 1410 N N . LEU A 1 188 ? 4.805 -4.209 19.319 1.00 97.38 188 LEU A N 1
ATOM 1411 C CA . LEU A 1 188 ? 5.144 -3.797 17.959 1.00 97.38 188 LEU A CA 1
ATOM 1412 C C . LEU A 1 188 ? 4.145 -4.354 16.939 1.00 97.38 188 LEU A C 1
ATOM 1414 O O . LEU A 1 188 ? 3.696 -3.622 16.061 1.00 97.38 188 LEU A O 1
ATOM 1418 N N . VAL A 1 189 ? 3.774 -5.632 17.051 1.00 96.50 189 VAL A N 1
ATOM 1419 C CA . VAL A 1 189 ? 2.772 -6.249 16.169 1.00 96.50 189 VAL A CA 1
ATOM 1420 C C . VAL A 1 189 ? 1.438 -5.520 16.280 1.00 96.50 189 VAL A C 1
ATOM 1422 O O . VAL A 1 189 ? 0.830 -5.218 15.252 1.00 96.50 189 VAL A O 1
ATOM 1425 N N . ALA A 1 190 ? 0.993 -5.204 17.497 1.00 95.38 190 ALA A N 1
ATOM 1426 C CA . ALA A 1 190 ? -0.234 -4.449 17.711 1.00 95.38 190 ALA A CA 1
ATOM 1427 C C . ALA A 1 190 ? -0.150 -3.039 17.109 1.00 95.38 190 ALA A C 1
ATOM 1429 O O . ALA A 1 190 ? -1.070 -2.624 16.403 1.00 95.38 190 ALA A O 1
ATOM 1430 N N . LEU A 1 191 ? 0.964 -2.333 17.315 1.00 97.44 191 LEU A N 1
ATOM 1431 C CA . LEU A 1 191 ? 1.195 -1.003 16.755 1.00 97.44 191 LEU A CA 1
ATOM 1432 C C . LEU A 1 191 ? 1.175 -1.023 15.217 1.00 97.44 191 LEU A C 1
ATOM 1434 O O . LEU A 1 191 ? 0.403 -0.290 14.605 1.00 97.44 191 LEU A O 1
ATOM 1438 N N . LEU A 1 192 ? 1.975 -1.891 14.585 1.00 97.19 192 LEU A N 1
ATOM 1439 C CA . LEU A 1 192 ? 2.122 -1.949 13.124 1.00 97.19 192 LEU A CA 1
ATOM 1440 C C . LEU A 1 192 ? 0.900 -2.545 12.406 1.00 97.19 192 LEU A C 1
ATOM 1442 O O . LEU A 1 192 ? 0.690 -2.276 11.223 1.00 97.19 192 LEU A O 1
ATOM 1446 N N . SER A 1 193 ? 0.096 -3.368 13.084 1.00 95.75 193 SER A N 1
ATOM 1447 C CA . SER A 1 193 ? -1.123 -3.938 12.495 1.00 95.75 193 SER A CA 1
ATOM 1448 C C . SER A 1 193 ? -2.282 -2.939 12.443 1.00 95.75 193 SER A C 1
ATOM 1450 O O . SER A 1 193 ? -3.188 -3.100 11.615 1.00 95.75 193 SER A O 1
ATOM 1452 N N . ASP A 1 194 ? -2.277 -1.919 13.307 1.00 96.69 194 ASP A N 1
ATOM 1453 C CA . ASP A 1 194 ? -3.384 -0.974 13.417 1.00 96.69 194 ASP A CA 1
ATOM 1454 C C . ASP A 1 194 ? -3.465 -0.044 12.195 1.00 96.69 194 ASP A C 1
ATOM 1456 O O . ASP A 1 194 ? -2.472 0.451 11.667 1.00 96.69 194 ASP A O 1
ATOM 1460 N N . ARG A 1 195 ? -4.685 0.192 11.704 1.00 94.75 195 ARG A N 1
ATOM 1461 C CA . ARG A 1 195 ? -4.942 1.073 10.553 1.00 94.75 195 ARG A CA 1
ATOM 1462 C C . ARG A 1 195 ? -4.973 2.557 10.928 1.00 94.75 195 ARG A C 1
ATOM 1464 O O . ARG A 1 195 ? -4.943 3.383 10.022 1.00 94.75 195 ARG A O 1
ATOM 1471 N N . ARG A 1 196 ? -5.071 2.884 12.219 1.00 95.88 196 ARG A N 1
ATOM 1472 C CA . ARG A 1 196 ? -5.076 4.251 12.758 1.00 95.88 196 ARG A CA 1
ATOM 1473 C C . ARG A 1 196 ? -3.672 4.848 12.851 1.00 95.88 196 ARG A C 1
ATOM 1475 O O . ARG A 1 196 ? -3.563 6.068 12.905 1.00 95.88 196 ARG A O 1
ATOM 1482 N N . LEU A 1 197 ? -2.625 4.018 12.863 1.00 97.19 197 LEU A N 1
ATOM 1483 C CA . LEU A 1 197 ? -1.240 4.484 12.874 1.00 97.19 197 LEU A CA 1
ATOM 1484 C C . LEU A 1 197 ? -0.958 5.307 11.611 1.00 97.19 197 LEU A C 1
ATOM 1486 O O . LEU A 1 197 ? -1.136 4.817 10.492 1.00 97.19 197 LEU A O 1
ATOM 1490 N N . ALA A 1 198 ? -0.520 6.553 11.788 1.00 94.81 198 ALA A N 1
ATOM 1491 C CA . ALA A 1 198 ? -0.180 7.409 10.664 1.00 94.81 198 ALA A CA 1
ATOM 1492 C C . ALA A 1 198 ? 1.157 6.955 10.064 1.00 94.81 198 ALA A C 1
ATOM 1494 O O . ALA A 1 198 ? 2.183 6.894 10.742 1.00 94.81 198 ALA A O 1
ATOM 1495 N N . VAL A 1 199 ? 1.125 6.594 8.782 1.00 95.94 199 VAL A N 1
ATOM 1496 C CA . VAL A 1 199 ? 2.294 6.170 8.009 1.00 95.94 199 VAL A CA 1
ATOM 1497 C C . VAL A 1 199 ? 2.230 6.808 6.625 1.00 95.94 199 VAL A C 1
ATOM 1499 O O . VAL A 1 199 ? 1.180 6.781 5.980 1.00 95.94 199 VAL A O 1
ATOM 1502 N N . ALA A 1 200 ? 3.347 7.359 6.143 1.00 89.69 200 ALA A N 1
ATOM 1503 C CA . ALA A 1 200 ? 3.416 7.944 4.801 1.00 89.69 200 ALA A CA 1
ATOM 1504 C C . ALA A 1 200 ? 3.217 6.886 3.701 1.00 89.69 200 ALA A C 1
ATOM 1506 O O . ALA A 1 200 ? 2.545 7.122 2.696 1.00 89.69 200 ALA A O 1
ATOM 1507 N N . ALA A 1 201 ? 3.788 5.698 3.905 1.00 92.44 201 ALA A N 1
ATOM 1508 C CA . ALA A 1 201 ? 3.650 4.559 3.014 1.00 92.44 201 ALA A CA 1
ATOM 1509 C C . ALA A 1 201 ? 3.850 3.241 3.770 1.00 92.44 201 ALA A C 1
ATOM 1511 O O . ALA A 1 201 ? 4.464 3.184 4.834 1.00 92.44 201 ALA A O 1
ATOM 1512 N N . GLU A 1 202 ? 3.401 2.141 3.171 1.00 94.25 202 GLU A N 1
ATOM 1513 C CA . GLU A 1 202 ? 3.630 0.800 3.718 1.00 94.25 202 GLU A CA 1
ATOM 1514 C C . GLU A 1 202 ? 5.131 0.441 3.770 1.00 94.25 202 GLU A C 1
ATOM 1516 O O . GLU A 1 202 ? 5.568 -0.355 4.601 1.00 94.25 202 GLU A O 1
ATOM 1521 N N . SER A 1 203 ? 5.956 1.079 2.931 1.00 91.81 203 SER A N 1
ATOM 1522 C CA . SER A 1 203 ? 7.415 0.958 3.011 1.00 91.81 203 SER A CA 1
ATOM 1523 C C . SER A 1 203 ? 7.972 1.447 4.348 1.00 91.81 203 SER A C 1
ATOM 1525 O O . SER A 1 203 ? 8.971 0.901 4.807 1.00 91.81 203 SER A O 1
ATOM 1527 N N . THR A 1 204 ? 7.316 2.413 5.002 1.00 94.31 204 THR A N 1
ATOM 1528 C CA . THR A 1 204 ? 7.684 2.895 6.342 1.00 94.31 204 THR A CA 1
ATOM 1529 C C . THR A 1 204 ? 7.437 1.816 7.395 1.00 94.31 204 THR A C 1
ATOM 1531 O O . THR A 1 204 ? 8.309 1.567 8.220 1.00 94.31 204 THR A O 1
ATOM 1534 N N . VAL A 1 205 ? 6.308 1.100 7.321 1.00 96.00 205 VAL A N 1
ATOM 1535 C CA . VAL A 1 205 ? 5.998 -0.037 8.215 1.00 96.00 205 VAL A CA 1
ATOM 1536 C C . VAL A 1 205 ? 7.058 -1.129 8.076 1.00 96.00 205 VAL A C 1
ATOM 1538 O O . VAL A 1 205 ? 7.580 -1.644 9.064 1.00 96.00 205 VAL A O 1
ATOM 1541 N N . ALA A 1 206 ? 7.425 -1.458 6.838 1.00 93.06 206 ALA A N 1
ATOM 1542 C CA . ALA A 1 206 ? 8.456 -2.449 6.574 1.00 93.06 206 ALA A CA 1
ATOM 1543 C C . ALA A 1 206 ? 9.848 -2.002 7.046 1.00 93.06 206 ALA A C 1
ATOM 1545 O O . ALA A 1 206 ? 10.576 -2.800 7.635 1.00 93.06 206 ALA A O 1
ATOM 1546 N N . ALA A 1 207 ? 10.207 -0.734 6.833 1.00 92.12 207 ALA A N 1
ATOM 1547 C CA . ALA A 1 207 ? 11.453 -0.168 7.338 1.00 92.12 207 ALA A CA 1
ATOM 1548 C C . ALA A 1 207 ? 11.500 -0.193 8.874 1.00 92.12 207 ALA A C 1
ATOM 1550 O O . ALA A 1 207 ? 12.525 -0.576 9.433 1.00 92.12 207 ALA A O 1
ATOM 1551 N N . ALA A 1 208 ? 10.391 0.130 9.549 1.00 96.06 208 ALA A N 1
ATOM 1552 C CA . ALA A 1 208 ? 10.267 0.056 11.004 1.00 96.06 208 ALA A CA 1
ATOM 1553 C C . ALA A 1 208 ? 10.482 -1.369 11.525 1.00 96.06 208 ALA A C 1
ATOM 1555 O O . ALA A 1 208 ? 11.258 -1.573 12.455 1.00 96.06 208 ALA A O 1
ATOM 1556 N N . ALA A 1 209 ? 9.861 -2.364 10.886 1.00 95.19 209 ALA A N 1
ATOM 1557 C CA . ALA A 1 209 ? 10.013 -3.774 11.239 1.00 95.19 209 ALA A CA 1
ATOM 1558 C C . ALA A 1 209 ? 11.469 -4.263 11.116 1.00 95.19 209 ALA A C 1
ATOM 1560 O O . ALA A 1 209 ? 11.984 -4.952 11.998 1.00 95.19 209 ALA A O 1
ATOM 1561 N N . VAL A 1 210 ? 12.142 -3.888 10.026 1.00 92.25 210 VAL A N 1
ATOM 1562 C CA . VAL A 1 210 ? 13.552 -4.222 9.777 1.00 92.25 210 VAL A CA 1
ATOM 1563 C C . VAL A 1 210 ? 14.471 -3.536 10.780 1.00 92.25 210 VAL A C 1
ATOM 1565 O O . VAL A 1 210 ? 15.352 -4.176 11.355 1.00 92.25 210 VAL A O 1
ATOM 1568 N N . TRP A 1 211 ? 14.259 -2.240 10.995 1.00 94.94 211 TRP A N 1
ATOM 1569 C CA . TRP A 1 211 ? 15.035 -1.456 11.941 1.00 94.94 211 TRP A CA 1
ATOM 1570 C C . TRP A 1 211 ? 14.896 -2.016 13.362 1.00 94.94 211 TRP A C 1
ATOM 1572 O O . TRP A 1 211 ? 15.912 -2.318 13.985 1.00 94.94 211 TRP A O 1
ATOM 1582 N N . TRP A 1 212 ? 13.676 -2.277 13.836 1.00 97.06 212 TRP A N 1
ATOM 1583 C CA . TRP A 1 212 ? 13.436 -2.863 15.158 1.00 97.06 212 TRP A CA 1
ATOM 1584 C C . TRP A 1 212 ? 14.130 -4.221 15.339 1.00 97.06 212 TRP A C 1
ATOM 1586 O O . TRP A 1 212 ? 14.758 -4.467 16.371 1.00 97.06 212 TRP A O 1
ATOM 1596 N N . ALA A 1 213 ? 14.083 -5.086 14.319 1.00 94.50 213 ALA A N 1
ATOM 1597 C CA . ALA A 1 213 ? 14.772 -6.375 14.358 1.00 94.50 213 ALA A CA 1
ATOM 1598 C C . ALA A 1 213 ? 16.298 -6.204 14.451 1.00 94.50 213 ALA A C 1
ATOM 1600 O O . ALA A 1 213 ? 16.964 -6.974 15.145 1.00 94.50 213 ALA A O 1
ATOM 1601 N N . SER A 1 214 ? 16.849 -5.177 13.792 1.00 93.06 214 SER A N 1
ATOM 1602 C CA . SER A 1 214 ? 18.276 -4.853 13.872 1.00 93.06 214 SER A CA 1
ATOM 1603 C C . SER A 1 214 ? 18.696 -4.332 15.253 1.00 93.06 214 SER A C 1
ATOM 1605 O O . SER A 1 214 ? 19.743 -4.749 15.746 1.00 93.06 214 SER A O 1
ATOM 1607 N N . GLU A 1 215 ? 17.863 -3.517 15.914 1.00 95.81 215 GLU A N 1
ATOM 1608 C CA . GLU A 1 215 ? 18.108 -3.028 17.285 1.00 95.81 215 GLU A CA 1
ATOM 1609 C C . GLU A 1 215 ? 18.106 -4.180 18.307 1.00 95.81 215 GLU A C 1
ATOM 1611 O O . GLU A 1 215 ? 18.892 -4.187 19.252 1.00 95.81 215 GLU A O 1
ATOM 1616 N N . HIS A 1 216 ? 17.305 -5.221 18.062 1.00 93.62 216 HIS A N 1
ATOM 1617 C CA . HIS A 1 216 ? 17.282 -6.452 18.861 1.00 93.62 216 HIS A CA 1
ATOM 1618 C C . HIS A 1 216 ? 18.348 -7.484 18.455 1.00 93.62 216 HIS A C 1
ATOM 1620 O O . HIS A 1 216 ? 18.344 -8.612 18.954 1.00 93.62 216 HIS A O 1
ATOM 1626 N N . ALA A 1 217 ? 19.256 -7.128 17.538 1.00 94.38 217 ALA A N 1
ATOM 1627 C CA . ALA A 1 217 ? 20.279 -8.016 16.985 1.00 94.38 217 ALA A CA 1
ATOM 1628 C C . ALA A 1 217 ? 19.716 -9.349 16.444 1.00 94.38 217 ALA A C 1
ATOM 1630 O O . ALA A 1 217 ? 20.381 -10.391 16.487 1.00 94.38 217 ALA A O 1
ATOM 1631 N N . LEU A 1 218 ? 18.486 -9.327 15.926 1.00 90.00 218 LEU A N 1
ATOM 1632 C CA . LEU A 1 218 ? 17.857 -10.488 15.314 1.00 90.00 218 LEU A CA 1
ATOM 1633 C C . LEU A 1 218 ? 18.424 -10.695 13.909 1.00 90.00 218 LEU A C 1
ATOM 1635 O O . LEU A 1 218 ? 18.592 -9.758 13.132 1.00 90.00 218 LEU A O 1
ATOM 1639 N N . GLN A 1 219 ? 18.685 -11.952 13.551 1.00 87.50 219 GLN A N 1
ATOM 1640 C CA . GLN A 1 219 ? 19.138 -12.302 12.198 1.00 87.50 219 GLN A CA 1
ATOM 1641 C C . GLN A 1 219 ? 18.034 -12.120 11.144 1.00 87.50 219 GLN A C 1
ATOM 1643 O O . GLN A 1 219 ? 18.319 -12.046 9.952 1.00 87.50 219 GLN A O 1
ATOM 1648 N N . ALA A 1 220 ? 16.775 -12.088 11.582 1.00 88.75 220 ALA A N 1
ATOM 1649 C CA . ALA A 1 220 ? 15.592 -12.052 10.744 1.00 88.75 220 ALA A CA 1
ATOM 1650 C C . ALA A 1 220 ? 14.457 -11.318 11.465 1.00 88.75 220 ALA A C 1
ATOM 1652 O O . ALA A 1 220 ? 14.321 -11.434 12.682 1.00 88.75 220 ALA A O 1
ATOM 1653 N N . VAL A 1 221 ? 13.614 -10.608 10.708 1.00 90.00 221 VAL A N 1
ATOM 1654 C CA . VAL A 1 221 ? 12.358 -10.061 11.240 1.00 90.00 221 VAL A CA 1
ATOM 1655 C C . VAL A 1 221 ? 11.418 -11.220 11.611 1.00 90.00 221 VAL A C 1
ATOM 1657 O O . VAL A 1 221 ? 11.169 -12.052 10.731 1.00 90.00 221 VAL A O 1
ATOM 1660 N N . PRO A 1 222 ? 10.879 -11.277 12.847 1.00 92.75 222 PRO A N 1
ATOM 1661 C CA . PRO A 1 222 ? 9.923 -12.306 13.255 1.00 92.75 222 PRO A CA 1
ATOM 1662 C C . PRO A 1 222 ? 8.684 -12.364 12.354 1.00 92.75 222 PRO A C 1
ATOM 1664 O O . PRO A 1 222 ? 8.210 -11.341 11.856 1.00 92.75 222 PRO A O 1
ATOM 1667 N N . ASP A 1 223 ? 8.115 -13.559 12.171 1.00 89.06 223 ASP A N 1
ATOM 1668 C CA . ASP A 1 223 ? 6.996 -13.787 11.244 1.00 89.06 223 ASP A CA 1
ATOM 1669 C C . ASP A 1 223 ? 5.729 -12.997 11.593 1.00 89.06 223 ASP A C 1
ATOM 1671 O O . ASP A 1 223 ? 4.953 -12.655 10.685 1.00 89.06 223 ASP A O 1
ATOM 1675 N N . ALA A 1 224 ? 5.510 -12.727 12.885 1.00 91.31 224 ALA A N 1
ATOM 1676 C CA . ALA A 1 224 ? 4.388 -11.934 13.373 1.00 91.31 224 ALA A CA 1
ATOM 1677 C C . ALA A 1 224 ? 4.541 -10.464 12.959 1.00 91.31 224 ALA A C 1
ATOM 1679 O O . ALA A 1 224 ? 3.630 -9.910 12.341 1.00 91.31 224 ALA A O 1
ATOM 1680 N N . VAL A 1 225 ? 5.724 -9.879 13.181 1.00 94.06 225 VAL A N 1
ATOM 1681 C CA . VAL A 1 225 ? 6.066 -8.507 12.767 1.00 94.06 225 VAL A CA 1
ATOM 1682 C C . VAL A 1 225 ? 6.041 -8.384 11.243 1.00 94.06 225 VAL A C 1
ATOM 1684 O O . VAL A 1 225 ? 5.397 -7.497 10.691 1.00 94.06 225 VAL A O 1
ATOM 1687 N N . ALA A 1 226 ? 6.650 -9.339 10.536 1.00 90.69 226 ALA A N 1
ATOM 1688 C CA . ALA A 1 226 ? 6.610 -9.416 9.078 1.00 90.69 226 ALA A CA 1
ATOM 1689 C C . ALA A 1 226 ? 5.178 -9.500 8.526 1.00 90.69 226 ALA A C 1
ATOM 1691 O O . ALA A 1 226 ? 4.897 -9.025 7.430 1.00 90.69 226 ALA A O 1
ATOM 1692 N N . GLY A 1 227 ? 4.267 -10.128 9.275 1.00 89.31 227 GLY A N 1
ATOM 1693 C CA . GLY A 1 227 ? 2.858 -10.249 8.915 1.00 89.31 227 GLY A CA 1
ATOM 1694 C C . GLY A 1 227 ? 2.061 -8.950 9.052 1.00 89.31 227 GLY A C 1
ATOM 1695 O O . GLY A 1 227 ? 0.924 -8.918 8.590 1.00 89.31 227 GLY A O 1
ATOM 1696 N N . CYS A 1 228 ? 2.634 -7.911 9.667 1.00 94.06 228 CYS A N 1
ATOM 1697 C CA . CYS A 1 228 ? 2.022 -6.587 9.764 1.00 94.06 228 CYS A CA 1
ATOM 1698 C C . CYS A 1 228 ? 2.180 -5.792 8.459 1.00 94.06 228 CYS A C 1
ATOM 1700 O O . CYS A 1 228 ? 1.355 -4.932 8.166 1.00 94.06 228 CYS A O 1
ATOM 1702 N N . VAL A 1 229 ? 3.202 -6.110 7.653 1.00 92.06 229 VAL A N 1
ATOM 1703 C CA . VAL A 1 229 ? 3.463 -5.434 6.378 1.00 92.06 229 VAL A CA 1
ATOM 1704 C C . VAL A 1 229 ? 2.510 -5.937 5.303 1.00 92.06 229 VAL A C 1
ATOM 1706 O O . VAL A 1 229 ? 2.547 -7.095 4.878 1.00 92.06 229 VAL A O 1
ATOM 1709 N N . ARG A 1 230 ? 1.688 -5.029 4.790 1.00 89.94 230 ARG A N 1
ATOM 1710 C CA . ARG A 1 230 ? 0.743 -5.286 3.702 1.00 89.94 230 ARG A CA 1
ATOM 1711 C C . ARG A 1 230 ? 1.486 -5.223 2.380 1.00 89.94 230 ARG A C 1
ATOM 1713 O O . ARG A 1 230 ? 1.418 -4.235 1.661 1.00 89.94 230 ARG A O 1
ATOM 1720 N N . LEU A 1 231 ? 2.199 -6.296 2.055 1.00 85.69 231 LEU A N 1
ATOM 1721 C CA . LEU A 1 231 ? 3.067 -6.394 0.875 1.00 85.69 231 LEU A CA 1
ATOM 1722 C C . LEU A 1 231 ? 2.412 -5.897 -0.435 1.00 85.69 231 LEU A C 1
ATOM 1724 O O . LEU A 1 231 ? 3.087 -5.277 -1.246 1.00 85.69 231 LEU A O 1
ATOM 1728 N N . TRP A 1 232 ? 1.096 -6.067 -0.622 1.00 82.56 232 TRP A N 1
ATOM 1729 C CA . TRP A 1 232 ? 0.362 -5.545 -1.791 1.00 82.56 232 TRP A CA 1
ATOM 1730 C C . TRP A 1 232 ? 0.292 -4.008 -1.888 1.00 82.56 232 TRP A C 1
ATOM 1732 O O . TRP A 1 232 ? -0.095 -3.482 -2.926 1.00 82.56 232 TRP A O 1
ATOM 1742 N N . ARG A 1 233 ? 0.613 -3.277 -0.814 1.00 85.38 233 ARG A N 1
ATOM 1743 C CA . ARG A 1 233 ? 0.724 -1.809 -0.792 1.00 85.38 233 ARG A CA 1
ATOM 1744 C C . ARG A 1 233 ? 2.153 -1.315 -1.000 1.00 85.38 233 ARG A C 1
ATOM 1746 O O . ARG A 1 233 ? 2.360 -0.109 -1.108 1.00 85.38 233 ARG A O 1
ATOM 1753 N N . LEU A 1 234 ? 3.138 -2.211 -1.034 1.00 85.00 234 LEU A N 1
ATOM 1754 C CA . LEU A 1 234 ? 4.513 -1.835 -1.336 1.00 85.00 234 LEU A CA 1
ATOM 1755 C C . LEU A 1 234 ? 4.661 -1.563 -2.833 1.00 85.00 234 LEU A C 1
ATOM 1757 O O . LEU A 1 234 ? 4.075 -2.251 -3.670 1.00 85.00 234 LEU A O 1
ATOM 1761 N N . ASN A 1 235 ? 5.486 -0.575 -3.181 1.00 81.25 235 ASN A N 1
ATOM 1762 C CA . ASN A 1 235 ? 5.870 -0.380 -4.574 1.00 81.25 235 ASN A CA 1
ATOM 1763 C C . ASN A 1 235 ? 6.742 -1.565 -5.053 1.00 81.25 235 ASN A C 1
ATOM 1765 O O . ASN A 1 235 ? 7.424 -2.216 -4.255 1.00 81.25 235 ASN A O 1
ATOM 1769 N N . GLY A 1 236 ? 6.716 -1.858 -6.357 1.00 75.06 236 GLY A N 1
ATOM 1770 C CA . GLY A 1 236 ? 7.403 -3.029 -6.919 1.00 75.06 236 GLY A CA 1
ATOM 1771 C C . GLY A 1 236 ? 8.914 -3.040 -6.658 1.00 75.06 236 GLY A C 1
ATOM 1772 O O . GLY A 1 236 ? 9.463 -4.072 -6.278 1.00 75.06 236 GLY A O 1
ATOM 1773 N N . GLY A 1 237 ? 9.576 -1.883 -6.772 1.00 73.31 237 GLY A N 1
ATOM 1774 C CA . GLY A 1 237 ? 11.014 -1.761 -6.506 1.00 73.31 237 GLY A CA 1
ATOM 1775 C C . GLY A 1 237 ? 11.381 -2.073 -5.051 1.00 73.31 237 GLY A C 1
ATOM 1776 O O . GLY A 1 237 ? 12.373 -2.745 -4.779 1.00 73.31 237 GLY A O 1
ATOM 1777 N N . PHE A 1 238 ? 10.545 -1.656 -4.107 1.00 77.25 238 PHE A N 1
ATOM 1778 C CA . PHE A 1 238 ? 10.736 -1.891 -2.683 1.00 77.25 238 PHE A CA 1
ATOM 1779 C C . PHE A 1 238 ? 10.396 -3.332 -2.301 1.00 77.25 238 PHE A C 1
ATOM 1781 O O . PHE A 1 238 ? 11.107 -3.920 -1.493 1.00 77.25 238 PHE A O 1
ATOM 1788 N N . MET A 1 239 ? 9.387 -3.948 -2.933 1.00 78.81 239 MET A N 1
ATOM 1789 C CA . MET A 1 239 ? 9.168 -5.395 -2.816 1.00 78.81 239 MET A CA 1
ATOM 1790 C C . MET A 1 239 ? 10.387 -6.194 -3.283 1.00 78.81 239 MET A C 1
ATOM 1792 O O . MET A 1 239 ? 10.788 -7.132 -2.598 1.00 78.81 239 MET A O 1
ATOM 1796 N N . ALA A 1 240 ? 11.002 -5.814 -4.407 1.00 73.88 240 ALA A N 1
ATOM 1797 C CA . ALA A 1 240 ? 12.211 -6.470 -4.901 1.00 73.88 240 ALA A CA 1
ATOM 1798 C C . ALA A 1 240 ? 13.395 -6.300 -3.931 1.00 73.88 240 ALA A C 1
ATOM 1800 O O . ALA A 1 240 ? 14.084 -7.273 -3.624 1.00 73.88 240 ALA A O 1
ATOM 1801 N N . ALA A 1 241 ? 13.594 -5.091 -3.394 1.00 74.38 241 ALA A N 1
ATOM 1802 C CA . ALA A 1 241 ? 14.635 -4.818 -2.402 1.00 74.38 241 ALA A CA 1
ATOM 1803 C C . ALA A 1 241 ? 14.424 -5.615 -1.104 1.00 74.38 241 ALA A C 1
ATOM 1805 O O . ALA A 1 241 ? 15.355 -6.233 -0.591 1.00 74.38 241 ALA A O 1
ATOM 1806 N N . ILE A 1 242 ? 13.189 -5.669 -0.603 1.00 75.88 242 ILE A N 1
ATOM 1807 C CA . ILE A 1 242 ? 12.832 -6.449 0.584 1.00 75.88 242 ILE A CA 1
ATOM 1808 C C . ILE A 1 242 ? 13.020 -7.941 0.360 1.00 75.88 242 ILE A C 1
ATOM 1810 O O . ILE A 1 242 ? 13.549 -8.611 1.239 1.00 75.88 242 ILE A O 1
ATOM 1814 N N . ALA A 1 243 ? 12.611 -8.470 -0.794 1.00 75.50 243 ALA A N 1
ATOM 1815 C CA . ALA A 1 243 ? 12.842 -9.871 -1.121 1.00 75.50 243 ALA A CA 1
ATOM 1816 C C . ALA A 1 243 ? 14.349 -10.181 -1.124 1.00 75.50 243 ALA A C 1
ATOM 1818 O O . ALA A 1 243 ? 14.793 -11.176 -0.556 1.00 75.50 243 ALA A O 1
ATOM 1819 N N . HIS A 1 244 ? 15.159 -9.278 -1.678 1.00 74.75 244 HIS A N 1
ATOM 1820 C CA . HIS A 1 244 ? 16.608 -9.433 -1.680 1.00 74.75 244 HIS A CA 1
ATOM 1821 C C . HIS A 1 244 ? 17.223 -9.411 -0.267 1.00 74.75 244 HIS A C 1
ATOM 1823 O O . HIS A 1 244 ? 18.062 -10.256 0.042 1.00 74.75 244 HIS A O 1
ATOM 1829 N N . TRP A 1 245 ? 16.812 -8.477 0.596 1.00 71.06 245 TRP A N 1
ATOM 1830 C CA . TRP A 1 245 ? 17.385 -8.320 1.941 1.00 71.06 245 TRP A CA 1
ATOM 1831 C C . TRP A 1 245 ? 16.811 -9.282 2.984 1.00 71.06 245 TRP A C 1
ATOM 1833 O O . TRP A 1 245 ? 17.510 -9.646 3.928 1.00 71.06 245 TRP A O 1
ATOM 1843 N N . PHE A 1 246 ? 15.566 -9.723 2.807 1.00 77.88 246 PHE A N 1
ATOM 1844 C CA . PHE A 1 246 ? 14.849 -10.601 3.730 1.00 77.88 246 PHE A CA 1
ATOM 1845 C C . PHE A 1 246 ? 14.305 -11.814 2.971 1.00 77.88 246 PHE A C 1
ATOM 1847 O O . PHE A 1 246 ? 13.136 -11.837 2.568 1.00 77.88 246 PHE A O 1
ATOM 1854 N N . PRO A 1 247 ? 15.122 -12.872 2.801 1.00 74.69 247 PRO A N 1
ATOM 1855 C CA . PRO A 1 247 ? 14.719 -14.086 2.096 1.00 74.69 247 PRO A CA 1
ATOM 1856 C C . PRO A 1 247 ? 13.417 -14.694 2.634 1.00 74.69 247 PRO A C 1
ATOM 1858 O O . PRO A 1 247 ? 12.604 -15.193 1.858 1.00 74.69 247 PRO A O 1
ATOM 1861 N N . GLN A 1 248 ? 13.151 -14.580 3.942 1.00 73.50 248 GLN A N 1
ATOM 1862 C CA . GLN A 1 248 ? 11.888 -15.031 4.535 1.00 73.50 248 GLN A CA 1
ATOM 1863 C C . GLN A 1 248 ? 10.647 -14.289 3.996 1.00 73.50 248 GLN A C 1
ATOM 1865 O O . GLN A 1 248 ? 9.570 -14.875 3.899 1.00 73.50 248 GLN A O 1
ATOM 1870 N N . TRP A 1 249 ? 10.771 -13.022 3.582 1.00 77.38 249 TRP A N 1
ATOM 1871 C CA . TRP A 1 249 ? 9.663 -12.271 2.976 1.00 77.38 249 TRP A CA 1
ATOM 1872 C C . TRP A 1 249 ? 9.530 -12.570 1.487 1.00 77.38 249 TRP A C 1
ATOM 1874 O O . TRP A 1 249 ? 8.444 -12.405 0.941 1.00 77.38 249 TRP A O 1
ATOM 1884 N N . THR A 1 250 ? 10.585 -13.082 0.846 1.00 72.38 250 THR A N 1
ATOM 1885 C CA . THR A 1 250 ? 10.558 -13.489 -0.566 1.00 72.38 250 THR A CA 1
ATOM 1886 C C . THR A 1 250 ? 9.473 -14.522 -0.822 1.00 72.38 250 THR A C 1
ATOM 1888 O O . THR A 1 250 ? 8.723 -14.383 -1.778 1.00 72.38 250 THR A O 1
ATOM 1891 N N . GLN A 1 251 ? 9.312 -15.523 0.049 1.00 73.00 251 GLN A N 1
ATOM 1892 C CA . GLN A 1 251 ? 8.264 -16.535 -0.128 1.00 73.00 251 GLN A CA 1
ATOM 1893 C C . GLN A 1 251 ? 6.854 -15.926 -0.068 1.00 73.00 251 GLN A C 1
ATOM 1895 O O . GLN A 1 251 ? 6.004 -16.262 -0.891 1.00 73.00 251 GLN A O 1
ATOM 1900 N N . ARG A 1 252 ? 6.614 -14.989 0.861 1.00 70.44 252 ARG A N 1
ATOM 1901 C CA . ARG A 1 252 ? 5.336 -14.264 0.970 1.00 70.44 252 ARG A CA 1
ATOM 1902 C C . ARG A 1 252 ? 5.107 -13.327 -0.218 1.00 70.44 252 ARG A C 1
ATOM 1904 O O . ARG A 1 252 ? 4.018 -13.325 -0.784 1.00 70.44 252 ARG A O 1
ATOM 1911 N N . ALA A 1 253 ? 6.129 -12.576 -0.622 1.00 69.06 253 ALA A N 1
ATOM 1912 C CA . ALA A 1 253 ? 6.075 -11.664 -1.760 1.00 69.06 253 ALA A CA 1
ATOM 1913 C C . ALA A 1 253 ? 5.845 -12.418 -3.077 1.00 69.06 253 ALA A C 1
ATOM 1915 O O . ALA A 1 253 ? 4.994 -12.019 -3.863 1.00 69.06 253 ALA A O 1
ATOM 1916 N N . LEU A 1 254 ? 6.528 -13.546 -3.292 1.00 67.75 254 LEU A N 1
ATOM 1917 C CA . LEU A 1 254 ? 6.327 -14.411 -4.455 1.00 67.75 254 LEU A CA 1
ATOM 1918 C C . LEU A 1 254 ? 4.933 -15.037 -4.467 1.00 67.75 254 LEU A C 1
ATOM 1920 O O . LEU A 1 254 ? 4.307 -15.072 -5.521 1.00 67.75 254 LEU A O 1
ATOM 1924 N N . ALA A 1 255 ? 4.421 -15.489 -3.318 1.00 69.00 255 ALA A N 1
ATOM 1925 C CA . ALA A 1 255 ? 3.052 -15.990 -3.215 1.00 69.00 255 ALA A CA 1
ATOM 1926 C C . ALA A 1 255 ? 2.030 -14.924 -3.635 1.00 69.00 255 ALA A C 1
ATOM 1928 O O . ALA A 1 255 ? 1.127 -15.205 -4.419 1.00 69.00 255 ALA A O 1
ATOM 1929 N N . LEU A 1 256 ? 2.211 -13.691 -3.162 1.00 65.00 256 LEU A N 1
ATOM 1930 C CA . LEU A 1 256 ? 1.390 -12.541 -3.535 1.00 65.00 256 LEU A CA 1
ATOM 1931 C C . LEU A 1 256 ? 1.504 -12.185 -5.014 1.00 65.00 256 LEU A C 1
ATOM 1933 O O . LEU A 1 256 ? 0.482 -12.057 -5.677 1.00 65.00 256 LEU A O 1
ATOM 1937 N N . LEU A 1 257 ? 2.721 -12.074 -5.543 1.00 65.31 257 LEU A N 1
ATOM 1938 C CA . LEU A 1 257 ? 2.962 -11.792 -6.958 1.00 65.31 257 LEU A CA 1
ATOM 1939 C C . LEU A 1 257 ? 2.335 -12.866 -7.853 1.00 65.31 257 LEU A C 1
ATOM 1941 O O . LEU A 1 257 ? 1.673 -12.536 -8.832 1.00 65.31 257 LEU A O 1
ATOM 1945 N N . TYR A 1 258 ? 2.481 -14.139 -7.486 1.00 63.72 258 TYR A N 1
ATOM 1946 C CA . TYR A 1 258 ? 1.899 -15.259 -8.217 1.00 63.72 258 TYR A CA 1
ATOM 1947 C C . TYR A 1 258 ? 0.368 -15.243 -8.167 1.00 63.72 258 TYR A C 1
ATOM 1949 O O . TYR A 1 258 ? -0.280 -15.454 -9.187 1.00 63.72 258 TYR A O 1
ATOM 1957 N N . MET A 1 259 ? -0.227 -14.955 -7.007 1.00 63.19 259 MET A N 1
ATOM 1958 C CA . MET A 1 259 ? -1.684 -14.850 -6.867 1.00 63.19 259 MET A CA 1
ATOM 1959 C C . MET A 1 259 ? -2.246 -13.640 -7.624 1.00 63.19 259 MET A C 1
ATOM 1961 O O . MET A 1 259 ? -3.287 -13.760 -8.262 1.00 63.19 259 MET A O 1
ATOM 1965 N N . CYS A 1 260 ? -1.540 -12.505 -7.627 1.00 61.12 260 CYS A N 1
ATOM 1966 C CA . CYS A 1 260 ? -1.882 -11.342 -8.448 1.00 61.12 260 CYS A CA 1
ATOM 1967 C C . CYS A 1 260 ? -1.790 -11.655 -9.948 1.00 61.12 260 CYS A C 1
ATOM 1969 O O . CYS A 1 260 ? -2.652 -11.223 -10.705 1.00 61.12 260 CYS A O 1
ATOM 1971 N N . ALA A 1 261 ? -0.784 -12.425 -10.374 1.00 58.75 261 ALA A N 1
ATOM 1972 C CA . ALA A 1 261 ? -0.633 -12.862 -11.762 1.00 58.75 261 ALA A CA 1
ATOM 1973 C C . ALA A 1 261 ? -1.670 -13.925 -12.174 1.00 58.75 261 ALA A C 1
ATOM 1975 O O . ALA A 1 261 ? -2.064 -13.991 -13.335 1.00 58.75 261 ALA A O 1
ATOM 1976 N N . ALA A 1 262 ? -2.118 -14.758 -11.231 1.00 56.94 262 ALA A N 1
ATOM 1977 C CA . ALA A 1 262 ? -3.135 -15.785 -11.453 1.00 56.94 262 ALA A CA 1
ATOM 1978 C C . ALA A 1 262 ? -4.574 -15.251 -11.353 1.00 56.94 262 ALA A C 1
ATOM 1980 O O . ALA A 1 262 ? -5.510 -15.942 -11.766 1.00 56.94 262 ALA A O 1
ATOM 1981 N N . ALA A 1 263 ? -4.772 -14.050 -10.802 1.00 55.09 263 ALA A N 1
ATOM 1982 C CA . ALA A 1 263 ? -6.078 -13.418 -10.759 1.00 55.09 263 ALA A CA 1
ATOM 1983 C C . ALA A 1 263 ? -6.564 -13.135 -12.193 1.00 55.09 263 ALA A C 1
ATOM 1985 O O . ALA A 1 263 ? -5.791 -12.651 -13.023 1.00 55.09 263 ALA A O 1
ATOM 1986 N N . PRO A 1 264 ? -7.838 -13.421 -12.518 1.00 52.41 264 PRO A N 1
ATOM 1987 C CA . PRO A 1 264 ? -8.371 -13.086 -13.830 1.00 52.41 264 PRO A CA 1
ATOM 1988 C C . PRO A 1 264 ? -8.234 -11.578 -14.049 1.00 52.41 264 PRO A C 1
ATOM 1990 O O . PRO A 1 264 ? -8.556 -10.799 -13.155 1.00 52.41 264 PRO A O 1
ATOM 1993 N N . ALA A 1 265 ? -7.794 -11.164 -15.242 1.00 51.88 265 ALA A N 1
ATOM 1994 C CA . ALA A 1 265 ? -7.526 -9.760 -15.581 1.00 51.88 265 ALA A CA 1
ATOM 1995 C C . ALA A 1 265 ? -8.720 -8.809 -15.333 1.00 51.88 265 ALA A C 1
ATOM 1997 O O . ALA A 1 265 ? -8.547 -7.597 -15.254 1.00 51.88 265 ALA A O 1
ATOM 1998 N N . SER A 1 266 ? -9.931 -9.358 -15.199 1.00 42.84 266 SER A N 1
ATOM 1999 C CA . SER A 1 266 ? -11.171 -8.644 -14.897 1.00 42.84 266 SER A CA 1
ATOM 2000 C C . SER A 1 266 ? -11.453 -8.441 -13.403 1.00 42.84 266 SER A C 1
ATOM 2002 O O . SER A 1 266 ? -12.380 -7.706 -13.066 1.00 42.84 266 SER A O 1
ATOM 2004 N N . ALA A 1 267 ? -10.736 -9.110 -12.495 1.00 46.22 267 ALA A N 1
ATOM 2005 C CA . ALA A 1 267 ? -10.940 -8.940 -11.062 1.00 46.22 267 ALA A CA 1
ATOM 2006 C C . ALA A 1 267 ? -10.222 -7.667 -10.590 1.00 46.22 267 ALA A C 1
ATOM 2008 O O . ALA A 1 267 ? -9.001 -7.561 -10.734 1.00 46.22 267 ALA A O 1
ATOM 2009 N N . PRO A 1 268 ? -10.935 -6.690 -10.005 1.00 57.62 268 PRO A N 1
ATOM 2010 C CA . PRO A 1 268 ? -10.277 -5.522 -9.454 1.00 57.62 268 PRO A CA 1
ATOM 2011 C C . PRO A 1 268 ? -9.363 -5.958 -8.301 1.00 57.62 268 PRO A C 1
ATOM 2013 O O . PRO A 1 268 ? -9.764 -6.721 -7.422 1.00 57.62 268 PRO A O 1
ATOM 2016 N N . MET A 1 269 ? -8.125 -5.459 -8.293 1.00 51.28 269 MET A N 1
ATOM 2017 C CA . MET A 1 269 ? -7.057 -5.884 -7.374 1.00 51.28 269 MET A CA 1
ATOM 2018 C C . MET A 1 269 ? -7.477 -5.857 -5.895 1.00 51.28 269 MET A C 1
ATOM 2020 O O . MET A 1 269 ? -7.086 -6.727 -5.123 1.00 51.28 269 MET A O 1
ATOM 2024 N N . TRP A 1 270 ? -8.345 -4.920 -5.498 1.00 54.88 270 TRP A N 1
ATOM 2025 C CA . TRP A 1 270 ? -8.866 -4.842 -4.131 1.00 54.88 270 TRP A CA 1
ATOM 2026 C C . TRP A 1 270 ? -9.746 -6.043 -3.733 1.00 54.88 270 TRP A C 1
ATOM 2028 O O . TRP A 1 270 ? -9.781 -6.386 -2.555 1.00 54.88 270 TRP A O 1
ATOM 2038 N N . GLN A 1 271 ? -10.440 -6.704 -4.671 1.00 56.66 271 GLN A N 1
ATOM 2039 C CA . GLN A 1 271 ? -11.214 -7.924 -4.390 1.00 56.66 271 GLN A CA 1
ATOM 2040 C C . GLN A 1 271 ? -10.303 -9.127 -4.177 1.00 56.66 271 GLN A C 1
ATOM 2042 O O . GLN A 1 271 ? -10.550 -9.910 -3.262 1.00 56.66 271 GLN A O 1
ATOM 2047 N N . VAL A 1 272 ? -9.236 -9.236 -4.973 1.00 58.75 272 VAL A N 1
ATOM 2048 C CA . VAL A 1 272 ? -8.189 -10.248 -4.777 1.00 58.75 272 VAL A CA 1
ATOM 2049 C C . VAL A 1 272 ? -7.561 -10.049 -3.398 1.00 58.75 272 VAL A C 1
ATOM 2051 O O . VAL A 1 272 ? -7.519 -10.978 -2.604 1.00 58.75 272 VAL A O 1
ATOM 2054 N N . VAL A 1 273 ? -7.202 -8.809 -3.052 1.00 53.81 273 VAL A N 1
ATOM 2055 C CA . VAL A 1 273 ? -6.646 -8.448 -1.738 1.00 53.81 273 VAL A CA 1
ATOM 2056 C C . VAL A 1 273 ? -7.616 -8.731 -0.585 1.00 53.81 273 VAL A C 1
ATOM 2058 O O . VAL A 1 273 ? -7.197 -9.259 0.440 1.00 53.81 273 VAL A O 1
ATOM 2061 N N . LYS A 1 274 ? -8.915 -8.439 -0.732 1.00 56.91 274 LYS A N 1
ATOM 2062 C CA . LYS A 1 274 ? -9.912 -8.726 0.312 1.00 56.91 274 LYS A CA 1
ATOM 2063 C C . LYS A 1 274 ? -10.056 -10.228 0.556 1.00 56.91 274 LYS A C 1
ATOM 2065 O O . LYS A 1 274 ? -10.091 -10.655 1.700 1.00 56.91 274 LYS A O 1
ATOM 2070 N N . GLN A 1 275 ? -10.055 -11.026 -0.512 1.00 63.78 275 GLN A N 1
ATOM 2071 C CA . GLN A 1 275 ? -10.014 -12.483 -0.390 1.00 63.78 275 GLN A CA 1
ATOM 2072 C C . GLN A 1 275 ? -8.729 -12.962 0.301 1.00 63.78 275 GLN A C 1
ATOM 2074 O O . GLN A 1 275 ? -8.764 -13.985 0.968 1.00 63.78 275 GLN A O 1
ATOM 2079 N N . MET A 1 276 ? -7.615 -12.226 0.194 1.00 54.69 276 MET A N 1
ATOM 2080 C CA . MET A 1 276 ? -6.351 -12.556 0.864 1.00 54.69 276 MET A CA 1
ATOM 2081 C C . MET A 1 276 ? -6.317 -12.208 2.355 1.00 54.69 276 MET A C 1
ATOM 2083 O O . MET A 1 276 ? -5.684 -12.952 3.100 1.00 54.69 276 MET A O 1
ATOM 2087 N N . GLU A 1 277 ? -6.982 -11.133 2.804 1.00 56.47 277 GLU A N 1
ATOM 2088 C CA . GLU A 1 277 ? -7.128 -10.839 4.245 1.00 56.47 277 GLU A CA 1
ATOM 2089 C C . GLU A 1 277 ? -7.854 -11.986 4.976 1.00 56.47 277 GLU A C 1
ATOM 2091 O O . GLU A 1 277 ? -7.545 -12.269 6.134 1.00 56.47 277 GLU A O 1
ATOM 2096 N N . ASP A 1 278 ? -8.737 -12.696 4.267 1.00 55.75 278 ASP A N 1
ATOM 2097 C CA . ASP A 1 278 ? -9.530 -13.811 4.791 1.00 55.75 278 ASP A CA 1
ATOM 2098 C C . ASP A 1 278 ? -8.845 -15.194 4.653 1.00 55.75 278 ASP A C 1
ATOM 2100 O O . ASP A 1 278 ? -9.326 -16.182 5.216 1.00 55.75 278 ASP A O 1
ATOM 2104 N N . VAL A 1 279 ? -7.720 -15.311 3.927 1.00 53.19 279 VAL A N 1
ATOM 2105 C CA . VAL A 1 279 ? -7.003 -16.593 3.764 1.00 53.19 279 VAL A CA 1
ATOM 2106 C C . VAL A 1 279 ? -6.172 -16.893 5.020 1.00 53.19 279 VAL A C 1
ATOM 2108 O O . VAL A 1 279 ? -5.298 -16.102 5.385 1.00 53.19 279 VAL A O 1
ATOM 2111 N N . PRO A 1 280 ? -6.352 -18.062 5.669 1.00 53.69 280 PRO A N 1
ATOM 2112 C CA . PRO A 1 280 ? -5.547 -18.447 6.822 1.00 53.69 280 PRO A CA 1
ATOM 2113 C C . PRO A 1 280 ? -4.051 -18.403 6.494 1.00 53.69 280 PRO A C 1
ATOM 2115 O O . PRO A 1 280 ? -3.610 -18.990 5.503 1.00 53.69 280 PRO A O 1
ATOM 2118 N N . LYS A 1 281 ? -3.247 -17.767 7.359 1.00 53.50 281 LYS A N 1
ATOM 2119 C CA . LYS A 1 281 ? -1.783 -17.621 7.191 1.00 53.50 281 LYS A CA 1
ATOM 2120 C C . LYS A 1 281 ? -1.060 -18.956 6.926 1.00 53.50 281 LYS A C 1
ATOM 2122 O O . LYS A 1 281 ? -0.001 -18.970 6.308 1.00 53.50 281 LYS A O 1
ATOM 2127 N N . THR A 1 282 ? -1.647 -20.075 7.352 1.00 49.84 282 THR A N 1
ATOM 2128 C CA . THR A 1 282 ? -1.151 -21.448 7.167 1.00 49.84 282 THR A CA 1
ATOM 2129 C C . THR A 1 282 ? -1.419 -22.045 5.778 1.00 49.84 282 THR A C 1
ATOM 2131 O O . THR A 1 282 ? -0.768 -23.020 5.412 1.00 49.84 282 THR A O 1
ATOM 2134 N N . ALA A 1 283 ? -2.338 -21.482 4.986 1.00 50.41 283 ALA A N 1
ATOM 2135 C CA . ALA A 1 283 ? -2.722 -21.995 3.664 1.00 50.41 283 ALA A CA 1
ATOM 2136 C C . ALA A 1 283 ? -1.888 -21.409 2.505 1.00 50.41 283 ALA A C 1
ATOM 2138 O O . ALA A 1 283 ? -1.765 -22.030 1.448 1.00 50.41 283 ALA A O 1
ATOM 2139 N N . LEU A 1 284 ? -1.273 -20.239 2.709 1.00 48.41 284 LEU A N 1
ATOM 2140 C CA . LEU A 1 284 ? -0.448 -19.536 1.715 1.00 48.41 284 LEU A CA 1
ATOM 2141 C C . LEU A 1 284 ? 0.744 -20.358 1.173 1.00 48.41 284 LEU A C 1
ATOM 2143 O O . LEU A 1 284 ? 0.937 -20.366 -0.045 1.00 48.41 284 LEU A O 1
ATOM 2147 N N . PRO A 1 285 ? 1.511 -21.101 1.999 1.00 45.62 285 PRO A N 1
ATOM 2148 C CA . PRO A 1 285 ? 2.604 -21.933 1.496 1.00 45.62 285 PRO A CA 1
ATOM 2149 C C . PRO A 1 285 ? 2.114 -23.060 0.574 1.00 45.62 285 PRO A C 1
ATOM 2151 O O . PRO A 1 285 ? 2.740 -23.348 -0.439 1.00 45.62 285 PRO A O 1
ATOM 2154 N N . ALA A 1 286 ? 0.965 -23.675 0.863 1.00 50.19 286 ALA A N 1
ATOM 2155 C CA . ALA A 1 286 ? 0.460 -24.803 0.076 1.00 50.19 286 ALA A CA 1
ATOM 2156 C C . ALA A 1 286 ? -0.014 -24.397 -1.335 1.00 50.19 286 ALA A C 1
ATOM 2158 O O . ALA A 1 286 ? 0.085 -25.194 -2.267 1.00 50.19 286 ALA A O 1
ATOM 2159 N N . LEU A 1 287 ? -0.499 -23.159 -1.498 1.00 43.94 287 LEU A N 1
ATOM 2160 C CA . LEU A 1 287 ? -0.991 -22.623 -2.774 1.00 43.94 287 LEU A CA 1
ATOM 2161 C C . LEU A 1 287 ? 0.121 -22.035 -3.656 1.00 43.94 287 LEU A C 1
ATOM 2163 O O . LEU A 1 287 ? 0.046 -22.135 -4.879 1.00 43.94 287 LEU A O 1
ATOM 2167 N N . ALA A 1 288 ? 1.157 -21.443 -3.056 1.00 43.38 288 ALA A N 1
ATOM 2168 C CA . ALA A 1 288 ? 2.221 -20.760 -3.792 1.00 43.38 288 ALA A CA 1
ATOM 2169 C C . ALA A 1 288 ? 3.418 -21.661 -4.136 1.00 43.38 288 ALA A C 1
ATOM 2171 O O . ALA A 1 288 ? 4.022 -21.507 -5.198 1.00 43.38 288 ALA A O 1
ATOM 2172 N N . VAL A 1 289 ? 3.769 -22.610 -3.262 1.00 41.31 289 VAL A N 1
ATOM 2173 C CA . VAL A 1 289 ? 5.066 -23.302 -3.322 1.00 41.31 289 VAL A CA 1
ATOM 2174 C C . VAL A 1 289 ? 5.226 -24.195 -4.562 1.00 41.31 289 VAL A C 1
ATOM 2176 O O . VAL A 1 289 ? 6.214 -24.027 -5.262 1.00 41.31 289 VAL A O 1
ATOM 2179 N N . PRO A 1 290 ? 4.295 -25.076 -4.974 1.00 41.72 290 PRO A N 1
ATOM 2180 C CA . PRO A 1 290 ? 4.596 -26.002 -6.072 1.00 41.72 290 PRO A CA 1
ATOM 2181 C C . PRO A 1 290 ? 4.831 -25.320 -7.428 1.00 41.72 290 PRO A C 1
ATOM 2183 O O . PRO A 1 290 ? 5.582 -25.844 -8.249 1.00 41.72 290 PRO A O 1
ATOM 2186 N N . THR A 1 291 ? 4.212 -24.161 -7.673 1.00 40.38 291 THR A N 1
ATOM 2187 C CA . THR A 1 291 ? 4.276 -23.482 -8.978 1.00 40.38 291 THR A CA 1
ATOM 2188 C C . THR A 1 291 ? 5.236 -22.297 -8.984 1.00 40.38 291 THR A C 1
ATOM 2190 O O . THR A 1 291 ? 5.955 -22.133 -9.967 1.00 40.38 291 THR A O 1
ATOM 2193 N N . ALA A 1 292 ? 5.333 -21.528 -7.891 1.00 39.00 292 ALA A N 1
ATOM 2194 C CA . ALA A 1 292 ? 6.350 -20.483 -7.761 1.00 39.00 292 ALA A CA 1
ATOM 2195 C C . ALA A 1 292 ? 7.752 -21.090 -7.617 1.00 39.00 292 ALA A C 1
ATOM 2197 O O . ALA A 1 292 ? 8.680 -20.605 -8.252 1.00 39.00 292 ALA A O 1
ATOM 2198 N N . THR A 1 293 ? 7.901 -22.202 -6.886 1.00 39.41 293 THR A N 1
ATOM 2199 C CA . THR A 1 293 ? 9.172 -22.935 -6.806 1.00 39.41 293 THR A CA 1
ATOM 2200 C C . THR A 1 293 ? 9.526 -23.569 -8.153 1.00 39.41 293 THR A C 1
ATOM 2202 O O . THR A 1 293 ? 10.661 -23.437 -8.577 1.00 39.41 293 THR A O 1
ATOM 2205 N N . ARG A 1 294 ? 8.566 -24.112 -8.924 1.00 42.97 294 ARG A N 1
ATOM 2206 C CA . ARG A 1 294 ? 8.836 -24.584 -10.302 1.00 42.97 294 ARG A CA 1
ATOM 2207 C C . ARG A 1 294 ? 9.191 -23.469 -11.286 1.00 42.97 294 ARG A C 1
ATOM 2209 O O . ARG A 1 294 ? 9.972 -23.720 -12.195 1.00 42.97 294 ARG A O 1
ATOM 2216 N N . LEU A 1 295 ? 8.618 -22.273 -11.159 1.00 41.81 295 LEU A N 1
ATOM 2217 C CA . LEU A 1 295 ? 9.011 -21.121 -11.977 1.00 41.81 295 LEU A CA 1
ATOM 2218 C C . LEU A 1 295 ? 10.386 -20.596 -11.554 1.00 41.81 295 LEU A C 1
ATOM 2220 O O . LEU A 1 295 ? 11.199 -20.301 -12.411 1.00 41.81 295 LEU A O 1
ATOM 2224 N N . TRP A 1 296 ? 10.688 -20.541 -10.259 1.00 42.38 296 TRP A N 1
ATOM 2225 C CA . TRP A 1 296 ? 11.961 -20.013 -9.763 1.00 42.38 296 TRP A CA 1
ATOM 2226 C C . TRP A 1 296 ? 13.134 -20.992 -9.919 1.00 42.38 296 TRP A C 1
ATOM 2228 O O . TRP A 1 296 ? 14.243 -20.577 -10.226 1.00 42.38 296 TRP A O 1
ATOM 2238 N N . GLU A 1 297 ? 12.896 -22.298 -9.776 1.00 42.81 297 GLU A N 1
ATOM 2239 C CA . GLU A 1 297 ? 13.903 -23.344 -10.014 1.00 42.81 297 GLU A CA 1
ATOM 2240 C C . GLU A 1 297 ? 14.235 -23.511 -11.506 1.00 42.81 297 GLU A C 1
ATOM 2242 O O . GLU A 1 297 ? 15.295 -24.040 -11.829 1.00 42.81 297 GLU A O 1
ATOM 2247 N N . ASN A 1 298 ? 13.360 -23.047 -12.413 1.00 44.06 298 ASN A N 1
ATOM 2248 C CA . ASN A 1 298 ? 13.535 -23.183 -13.867 1.00 44.06 298 ASN A CA 1
ATOM 2249 C C . ASN A 1 298 ? 13.677 -21.856 -14.628 1.00 44.06 298 ASN A C 1
ATOM 2251 O O . ASN A 1 298 ? 13.907 -21.891 -15.835 1.00 44.06 298 ASN A O 1
ATOM 2255 N N . VAL A 1 299 ? 13.544 -20.697 -13.976 1.00 45.16 299 VAL A N 1
ATOM 2256 C CA . VAL A 1 299 ? 13.942 -19.405 -14.548 1.00 45.16 299 VAL A CA 1
ATOM 2257 C C . VAL A 1 299 ? 15.364 -19.157 -14.058 1.00 45.16 299 VAL A C 1
ATOM 2259 O O . VAL A 1 299 ? 15.542 -18.670 -12.941 1.00 45.16 299 VAL A O 1
ATOM 2262 N N . PRO A 1 300 ? 16.403 -19.518 -14.834 1.00 48.56 300 PRO A N 1
ATOM 2263 C CA . PRO A 1 300 ? 17.751 -19.118 -14.474 1.00 48.56 300 PRO A CA 1
ATOM 2264 C C . PRO A 1 300 ? 17.766 -17.597 -14.294 1.00 48.56 300 PRO A C 1
ATOM 2266 O O . PRO A 1 300 ? 17.107 -16.886 -15.061 1.00 48.56 300 PRO A O 1
ATOM 2269 N N . TYR A 1 301 ? 18.521 -17.113 -13.299 1.00 51.28 301 TYR A N 1
ATOM 2270 C CA . TYR A 1 301 ? 18.957 -15.714 -13.128 1.00 51.28 301 TYR A CA 1
ATOM 2271 C C . TYR A 1 301 ? 19.793 -15.271 -14.342 1.00 51.28 301 TYR A C 1
ATOM 2273 O O . TYR A 1 301 ? 20.970 -14.945 -14.246 1.00 51.28 301 TYR A O 1
ATOM 2281 N N . SER A 1 302 ? 19.208 -15.386 -15.521 1.00 56.91 302 SER A N 1
ATOM 2282 C CA . SER A 1 302 ? 19.850 -15.260 -16.807 1.00 56.91 302 SER A CA 1
ATOM 2283 C C . SER A 1 302 ? 19.524 -13.884 -17.341 1.00 56.91 302 SER A C 1
ATOM 2285 O O . SER A 1 302 ? 18.364 -13.458 -17.368 1.00 56.91 302 SER A O 1
ATOM 2287 N N . ASP A 1 303 ? 20.579 -13.189 -17.743 1.00 71.25 303 ASP A N 1
ATOM 2288 C CA . ASP A 1 303 ? 20.458 -11.967 -18.509 1.00 71.25 303 ASP A CA 1
ATOM 2289 C C . ASP A 1 303 ? 19.726 -12.290 -19.815 1.00 71.25 303 ASP A C 1
ATOM 2291 O O . ASP A 1 303 ? 20.124 -13.168 -20.589 1.00 71.25 303 ASP A O 1
ATOM 2295 N N . VAL A 1 304 ? 18.624 -11.586 -20.051 1.00 78.00 304 VAL A N 1
ATOM 2296 C CA . VAL A 1 304 ? 17.930 -11.570 -21.334 1.00 78.00 304 VAL A CA 1
ATOM 2297 C C . VAL A 1 304 ? 18.537 -10.438 -22.144 1.00 78.00 304 VAL A C 1
ATOM 2299 O O . VAL A 1 304 ? 18.560 -9.293 -21.696 1.00 78.00 304 VAL A O 1
ATOM 2302 N N . ILE A 1 305 ? 19.025 -10.754 -23.338 1.00 84.56 305 ILE A N 1
ATOM 2303 C CA . ILE A 1 305 ? 19.527 -9.768 -24.288 1.00 84.56 305 ILE A CA 1
ATOM 2304 C C . ILE A 1 305 ? 18.387 -9.457 -25.256 1.00 84.56 305 ILE A C 1
ATOM 2306 O O . ILE A 1 305 ? 18.066 -10.245 -26.149 1.00 84.56 305 ILE A O 1
ATOM 2310 N N . LEU A 1 306 ? 17.758 -8.301 -25.073 1.00 84.38 306 LEU A N 1
ATOM 2311 C CA . LEU A 1 306 ? 16.794 -7.765 -26.025 1.00 84.38 306 LEU A CA 1
ATOM 2312 C C . LEU A 1 306 ? 17.573 -7.105 -27.156 1.00 84.38 306 LEU A C 1
ATOM 2314 O O . LEU A 1 306 ? 18.383 -6.218 -26.901 1.00 84.38 306 LEU A O 1
ATOM 2318 N N . THR A 1 307 ? 17.344 -7.548 -28.388 1.00 86.12 307 THR A N 1
ATOM 2319 C CA . THR A 1 307 ? 17.911 -6.903 -29.576 1.00 86.12 307 THR A CA 1
ATOM 2320 C C . THR A 1 307 ? 16.782 -6.253 -30.353 1.00 86.12 307 THR A C 1
ATOM 2322 O O . THR A 1 307 ? 15.814 -6.926 -30.705 1.00 86.12 307 THR A O 1
ATOM 2325 N N . PHE A 1 308 ? 16.895 -4.957 -30.606 1.00 85.56 308 PHE A N 1
ATOM 2326 C CA . PHE A 1 308 ? 15.915 -4.194 -31.372 1.00 85.56 308 PHE A CA 1
ATOM 2327 C C . PHE A 1 308 ? 16.623 -3.225 -32.305 1.00 85.56 308 PHE A C 1
ATOM 2329 O O . PHE A 1 308 ? 17.729 -2.762 -32.030 1.00 85.56 308 PHE A O 1
ATOM 2336 N N . GLY A 1 309 ? 15.995 -2.952 -33.437 1.00 75.56 309 GLY A N 1
ATOM 2337 C CA . GLY A 1 309 ? 16.488 -2.012 -34.430 1.00 75.56 309 GLY A CA 1
ATOM 2338 C C . GLY A 1 309 ? 15.338 -1.572 -35.316 1.00 75.56 309 GLY A C 1
ATOM 2339 O O . GLY A 1 309 ? 14.409 -2.351 -35.537 1.00 75.56 309 GLY A O 1
ATOM 2340 N N . ALA A 1 310 ? 15.416 -0.335 -35.801 1.00 79.44 310 ALA A N 1
ATOM 2341 C CA . ALA A 1 310 ? 14.474 0.184 -36.777 1.00 79.44 310 ALA A CA 1
ATOM 2342 C C . ALA A 1 310 ? 14.468 -0.722 -38.014 1.00 79.44 310 ALA A C 1
ATOM 2344 O O . ALA A 1 310 ? 15.532 -1.060 -38.554 1.00 79.44 310 ALA A O 1
ATOM 2345 N N . ALA A 1 311 ? 13.281 -1.117 -38.469 1.00 76.00 311 ALA A N 1
ATOM 2346 C CA . ALA A 1 311 ? 13.133 -1.848 -39.714 1.00 76.00 311 ALA A CA 1
ATOM 2347 C C . ALA A 1 311 ? 13.694 -0.992 -40.862 1.00 76.00 311 ALA A C 1
ATOM 2349 O O . ALA A 1 311 ? 13.073 -0.038 -41.325 1.00 76.00 311 ALA A O 1
ATOM 2350 N N . THR A 1 312 ? 14.907 -1.304 -41.332 1.00 65.31 312 THR A N 1
ATOM 2351 C CA . THR A 1 312 ? 15.474 -0.595 -42.484 1.00 65.31 312 THR A CA 1
ATOM 2352 C C . THR A 1 312 ? 14.628 -0.921 -43.709 1.00 65.31 312 THR A C 1
ATOM 2354 O O . THR A 1 312 ? 14.653 -2.031 -44.244 1.00 65.31 312 THR A O 1
ATOM 2357 N N . ALA A 1 313 ? 13.826 0.052 -44.136 1.00 52.16 313 ALA A N 1
ATOM 2358 C CA . ALA A 1 313 ? 12.998 -0.055 -45.322 1.00 52.16 313 ALA A CA 1
ATOM 2359 C C . ALA A 1 313 ? 13.890 -0.347 -46.545 1.00 52.16 313 ALA A C 1
ATOM 2361 O O . ALA A 1 313 ? 14.535 0.550 -47.082 1.00 52.16 313 ALA A O 1
ATOM 2362 N N . GLY A 1 314 ? 13.950 -1.610 -46.984 1.00 52.19 314 GLY A N 1
ATOM 2363 C CA . GLY A 1 314 ? 14.452 -1.960 -48.319 1.00 52.19 314 GLY A CA 1
ATOM 2364 C C . GLY A 1 314 ? 15.630 -2.933 -48.440 1.00 52.19 314 GLY A C 1
ATOM 2365 O O . GLY A 1 314 ? 16.229 -2.984 -49.512 1.00 52.19 314 GLY A O 1
ATOM 2366 N N . GLY A 1 315 ? 15.961 -3.739 -47.429 1.00 46.41 315 GLY A N 1
ATOM 2367 C CA . GLY A 1 315 ? 16.993 -4.779 -47.554 1.00 46.41 315 GLY A CA 1
ATOM 2368 C C . GLY A 1 315 ? 16.460 -6.198 -47.375 1.00 46.41 315 GLY A C 1
ATOM 2369 O O . GLY A 1 315 ? 16.674 -6.788 -46.323 1.00 46.41 315 GLY A O 1
ATOM 2370 N N . ALA A 1 316 ? 15.798 -6.784 -48.379 1.00 40.97 316 ALA A N 1
ATOM 2371 C CA . ALA A 1 316 ? 15.493 -8.219 -48.371 1.00 40.97 316 ALA A CA 1
ATOM 2372 C C . ALA A 1 316 ? 16.803 -9.027 -48.432 1.00 40.97 316 ALA A C 1
ATOM 2374 O O . ALA A 1 316 ? 17.326 -9.325 -49.507 1.00 40.97 316 ALA A O 1
ATOM 2375 N N . GLN A 1 317 ? 17.365 -9.357 -47.270 1.00 39.88 317 GLN A N 1
ATOM 2376 C CA . GLN A 1 317 ? 18.527 -10.224 -47.175 1.00 39.88 317 GLN A CA 1
ATOM 2377 C C . GLN A 1 317 ? 18.056 -11.674 -47.353 1.00 39.88 317 GLN A C 1
ATOM 2379 O O . GLN A 1 317 ? 17.467 -12.279 -46.460 1.00 39.88 317 GLN A O 1
ATOM 2384 N N . VAL A 1 318 ? 18.275 -12.222 -48.549 1.00 37.16 318 VAL A N 1
ATOM 2385 C CA . VAL A 1 318 ? 18.048 -13.638 -48.859 1.00 37.16 318 VAL A CA 1
ATOM 2386 C C . VAL A 1 318 ? 18.943 -14.483 -47.946 1.00 37.16 318 VAL A C 1
ATOM 2388 O O . VAL A 1 318 ? 20.160 -14.517 -48.122 1.00 37.16 318 VAL A O 1
ATOM 2391 N N . GLN A 1 319 ? 18.351 -15.165 -46.964 1.00 34.47 319 GLN A N 1
ATOM 2392 C CA . GLN A 1 319 ? 19.030 -16.216 -46.203 1.00 34.47 319 GLN A CA 1
ATOM 2393 C C . GLN A 1 319 ? 19.389 -17.373 -47.157 1.00 34.47 319 GLN A C 1
ATOM 2395 O O . GLN A 1 319 ? 18.495 -17.884 -47.837 1.00 34.47 319 GLN A O 1
ATOM 2400 N N . PRO A 1 320 ? 20.653 -17.833 -47.232 1.00 33.94 320 PRO A N 1
ATOM 2401 C CA . PRO A 1 320 ? 20.960 -19.075 -47.931 1.00 33.94 320 PRO A CA 1
ATOM 2402 C C . PRO A 1 320 ? 20.367 -20.269 -47.155 1.00 33.94 320 PRO A C 1
ATOM 2404 O O . PRO A 1 320 ? 20.373 -20.261 -45.921 1.00 33.94 320 PRO A O 1
ATOM 2407 N N . PRO A 1 321 ? 19.846 -21.303 -47.842 1.00 33.88 321 PRO A N 1
ATOM 2408 C CA . PRO A 1 321 ? 19.192 -22.427 -47.186 1.00 33.88 321 PRO A CA 1
ATOM 2409 C C . PRO A 1 321 ? 20.179 -23.230 -46.329 1.00 33.88 321 PRO A C 1
ATOM 2411 O O . PRO A 1 321 ? 21.226 -23.678 -46.795 1.00 33.88 321 PRO A O 1
ATOM 2414 N N . SER A 1 322 ? 19.801 -23.434 -45.068 1.00 36.28 322 SER A N 1
ATOM 2415 C CA . SER A 1 322 ? 20.464 -24.328 -44.119 1.00 36.28 322 SER A CA 1
ATOM 2416 C C . SER A 1 322 ? 20.307 -25.785 -44.572 1.00 36.28 322 SER A C 1
ATOM 2418 O O . SER A 1 322 ? 19.197 -26.313 -44.632 1.00 36.28 322 SER A O 1
ATOM 2420 N N . THR A 1 323 ? 21.411 -26.448 -44.920 1.00 38.69 323 THR A N 1
ATOM 2421 C CA . THR A 1 323 ? 21.437 -27.891 -45.197 1.00 38.69 323 THR A CA 1
ATOM 2422 C C . THR A 1 323 ? 21.501 -28.685 -43.890 1.00 38.69 323 THR A C 1
ATOM 2424 O O . THR A 1 323 ? 22.456 -28.548 -43.127 1.00 38.69 323 THR A O 1
ATOM 2427 N N . ALA A 1 324 ? 20.506 -29.543 -43.657 1.00 37.47 324 ALA A N 1
ATOM 2428 C CA . ALA A 1 324 ? 20.491 -30.537 -42.581 1.00 37.47 324 ALA A CA 1
ATOM 2429 C C . ALA A 1 324 ? 21.553 -31.645 -42.793 1.00 37.47 324 ALA A C 1
ATOM 2431 O O . ALA A 1 324 ? 21.905 -31.938 -43.940 1.00 37.47 324 ALA A O 1
ATOM 2432 N N . PRO A 1 325 ? 22.040 -32.319 -41.730 1.00 48.75 325 PRO A N 1
ATOM 2433 C CA . PRO A 1 325 ? 22.994 -33.411 -41.871 1.00 48.75 325 PRO A CA 1
ATOM 2434 C C . PRO A 1 325 ? 22.274 -34.731 -42.175 1.00 48.75 325 PRO A C 1
ATOM 2436 O O . PRO A 1 325 ? 21.331 -35.119 -41.486 1.00 48.75 325 PRO A O 1
ATOM 2439 N N . THR A 1 326 ? 22.749 -35.444 -43.198 1.00 34.44 326 THR A N 1
ATOM 2440 C CA . THR A 1 326 ? 22.358 -36.834 -43.476 1.00 34.44 326 THR A CA 1
ATOM 2441 C C . THR A 1 326 ? 23.358 -37.790 -42.830 1.00 34.44 326 THR A C 1
ATOM 2443 O O . THR A 1 326 ? 24.565 -37.558 -42.824 1.00 34.44 326 THR A O 1
ATOM 2446 N N . THR A 1 327 ? 22.821 -38.862 -42.266 1.00 37.25 327 THR A N 1
ATOM 2447 C CA . THR A 1 327 ? 23.485 -39.930 -41.524 1.00 37.25 327 THR A CA 1
ATOM 2448 C C . THR A 1 327 ? 24.409 -40.802 -42.389 1.00 37.25 327 THR A C 1
ATOM 2450 O O . THR A 1 327 ? 24.066 -41.186 -43.500 1.00 37.25 327 THR A O 1
ATOM 2453 N N . ALA A 1 328 ? 25.563 -41.126 -41.797 1.00 37.03 328 ALA A N 1
ATOM 2454 C CA . ALA A 1 328 ? 26.500 -42.242 -41.982 1.00 37.03 328 ALA A CA 1
ATOM 2455 C C . ALA A 1 328 ? 26.340 -43.252 -43.146 1.00 37.03 328 ALA A C 1
ATOM 2457 O O . ALA A 1 328 ? 25.352 -43.976 -43.224 1.00 37.03 328 ALA A O 1
ATOM 2458 N N . ALA A 1 329 ? 27.454 -43.492 -43.856 1.00 28.86 329 ALA A N 1
ATOM 2459 C CA . ALA A 1 329 ? 27.922 -44.845 -44.175 1.00 28.86 329 ALA A CA 1
ATOM 2460 C C . ALA A 1 329 ? 29.447 -44.899 -44.405 1.00 28.86 329 ALA A C 1
ATOM 2462 O O . ALA A 1 329 ? 30.048 -44.042 -45.044 1.00 28.86 329 ALA A O 1
ATOM 2463 N N . SER A 1 330 ? 30.024 -45.951 -43.832 1.00 30.31 330 SER A N 1
ATOM 2464 C CA . SER A 1 330 ? 31.407 -46.433 -43.846 1.00 30.31 330 SER A CA 1
ATOM 2465 C C . SER A 1 330 ? 31.938 -46.813 -45.237 1.00 30.31 330 SER A C 1
ATOM 2467 O O . SER A 1 330 ? 31.224 -47.472 -45.987 1.00 30.31 330 SER A O 1
ATOM 2469 N N . SER A 1 331 ? 33.230 -46.557 -45.497 1.00 28.95 331 SER A N 1
ATOM 2470 C CA . SER A 1 331 ? 34.133 -47.576 -46.066 1.00 28.95 331 SER A CA 1
ATOM 2471 C C . SER A 1 331 ? 35.614 -47.178 -45.990 1.00 28.95 331 SER A C 1
ATOM 2473 O O . SER A 1 331 ? 36.015 -46.108 -46.442 1.00 28.95 331 SER A O 1
ATOM 2475 N N . PHE A 1 332 ? 36.406 -48.104 -45.449 1.00 31.73 332 PHE A N 1
ATOM 2476 C CA . PHE A 1 332 ? 37.866 -48.212 -45.492 1.00 31.73 332 PHE A CA 1
ATOM 2477 C C . PHE A 1 332 ? 38.452 -48.076 -46.912 1.00 31.73 332 PHE A C 1
ATOM 2479 O O . PHE A 1 332 ? 37.967 -48.735 -47.828 1.00 31.73 332 PHE A O 1
ATOM 2486 N N . ASN A 1 333 ? 39.588 -47.379 -47.054 1.00 30.17 333 ASN A N 1
ATOM 2487 C CA . ASN A 1 333 ? 40.796 -48.006 -47.604 1.00 30.17 333 ASN A CA 1
ATOM 2488 C C . ASN A 1 333 ? 42.076 -47.197 -47.342 1.00 30.17 333 ASN A C 1
ATOM 2490 O O . ASN A 1 333 ? 42.161 -45.994 -47.569 1.00 30.17 333 ASN A O 1
ATOM 2494 N N . THR A 1 334 ? 43.072 -47.938 -46.874 1.00 33.25 334 THR A N 1
ATOM 2495 C CA . THR A 1 334 ? 44.477 -47.596 -46.649 1.00 33.25 334 THR A CA 1
ATOM 2496 C C . THR A 1 334 ? 45.239 -47.581 -47.980 1.00 33.25 334 THR A C 1
ATOM 2498 O O . THR A 1 334 ? 44.956 -48.440 -48.804 1.00 33.25 334 THR A O 1
ATOM 2501 N N . VAL A 1 335 ? 46.234 -46.695 -48.161 1.00 31.44 335 VAL A N 1
ATOM 2502 C CA . VAL A 1 335 ? 47.605 -46.995 -48.660 1.00 31.44 335 VAL A CA 1
ATOM 2503 C C . VAL A 1 335 ? 48.476 -45.718 -48.658 1.00 31.44 335 VAL A C 1
ATOM 2505 O O . VAL A 1 335 ? 48.193 -44.746 -49.344 1.00 31.44 335 VAL A O 1
ATOM 2508 N N . ALA A 1 336 ? 49.530 -45.795 -47.840 1.00 31.25 336 ALA A N 1
ATOM 2509 C CA . ALA A 1 336 ? 50.917 -45.322 -47.962 1.00 31.25 336 ALA A CA 1
ATOM 2510 C C . ALA A 1 336 ? 51.312 -44.018 -48.700 1.00 31.25 336 ALA A C 1
ATOM 2512 O O . ALA A 1 336 ? 51.192 -43.910 -49.915 1.00 31.25 336 ALA A O 1
ATOM 2513 N N . GLY A 1 337 ? 52.100 -43.205 -47.977 1.00 27.94 337 GLY A N 1
ATOM 2514 C CA . GLY A 1 337 ? 53.498 -42.941 -48.360 1.00 27.94 337 GLY A CA 1
ATOM 2515 C C . GLY A 1 337 ? 53.885 -41.479 -48.611 1.00 27.94 337 GLY A C 1
ATOM 2516 O O . GLY A 1 337 ? 53.394 -40.870 -49.552 1.00 27.94 337 GLY A O 1
ATOM 2517 N N . GLY A 1 338 ? 54.857 -40.961 -47.844 1.00 27.80 338 GLY A N 1
ATOM 2518 C CA . GLY A 1 338 ? 55.649 -39.786 -48.241 1.00 27.80 338 GLY A CA 1
ATOM 2519 C C . GLY A 1 338 ? 56.166 -38.921 -47.088 1.00 27.80 338 GLY A C 1
ATOM 2520 O O . GLY A 1 338 ? 55.449 -38.060 -46.600 1.00 27.80 338 GLY A O 1
ATOM 2521 N N . ASN A 1 339 ? 57.418 -39.156 -46.685 1.00 29.62 339 ASN A N 1
ATOM 2522 C CA . ASN A 1 339 ? 58.218 -38.369 -45.733 1.00 29.62 339 ASN A CA 1
ATOM 2523 C C . ASN A 1 339 ? 58.673 -37.004 -46.293 1.00 29.62 339 ASN A C 1
ATOM 2525 O O . ASN A 1 339 ? 58.822 -36.897 -47.509 1.00 29.62 339 ASN A O 1
ATOM 2529 N N . ALA A 1 340 ? 59.037 -36.084 -45.376 1.00 33.34 340 ALA A N 1
ATOM 2530 C CA . ALA A 1 340 ? 60.205 -35.159 -45.368 1.00 33.34 340 ALA A CA 1
ATOM 2531 C C . ALA A 1 340 ? 59.810 -33.767 -44.796 1.00 33.34 340 ALA A C 1
ATOM 2533 O O . ALA A 1 340 ? 58.932 -33.126 -45.361 1.00 33.34 340 ALA A O 1
ATOM 2534 N N . THR A 1 341 ? 60.201 -33.432 -43.545 1.00 32.50 341 THR A N 1
ATOM 2535 C CA . THR A 1 341 ? 61.288 -32.476 -43.131 1.00 32.50 341 THR A CA 1
ATOM 2536 C C . THR A 1 341 ? 60.970 -31.012 -43.487 1.00 32.50 341 THR A C 1
ATOM 2538 O O . THR A 1 341 ? 60.532 -30.762 -44.597 1.00 32.50 341 THR A O 1
ATOM 2541 N N . GLU A 1 342 ? 61.106 -29.965 -42.667 1.00 33.88 342 GLU A N 1
ATOM 2542 C CA . GLU A 1 342 ? 62.012 -29.555 -41.571 1.00 33.88 342 GLU A CA 1
ATOM 2543 C C . GLU A 1 342 ? 61.331 -28.331 -40.886 1.00 33.88 342 GLU A C 1
ATOM 2545 O O . GLU A 1 342 ? 60.521 -27.656 -41.519 1.00 33.88 342 GLU A O 1
ATOM 2550 N N . GLU A 1 343 ? 61.401 -28.152 -39.558 1.00 32.62 343 GLU A N 1
ATOM 2551 C CA . GLU A 1 343 ? 62.250 -27.146 -38.861 1.00 32.62 343 GLU A CA 1
ATOM 2552 C C . GLU A 1 343 ? 62.273 -25.738 -39.497 1.00 32.62 343 GLU A C 1
ATOM 2554 O O . GLU A 1 343 ? 62.466 -25.591 -40.691 1.00 32.62 343 GLU A O 1
ATOM 2559 N N . ALA A 1 344 ? 62.214 -24.605 -38.803 1.00 31.48 344 ALA A N 1
ATOM 2560 C CA . ALA A 1 344 ? 61.983 -24.197 -37.425 1.00 31.48 344 ALA A CA 1
ATOM 2561 C C . ALA A 1 344 ? 61.987 -22.653 -37.481 1.00 31.48 344 ALA A C 1
ATOM 2563 O O . ALA A 1 344 ? 62.840 -22.094 -38.158 1.00 31.48 344 ALA A O 1
ATOM 2564 N N . GLU A 1 345 ? 61.105 -21.957 -36.762 1.00 32.44 345 GLU A N 1
ATOM 2565 C CA . GLU A 1 345 ? 61.520 -20.780 -35.984 1.00 32.44 345 GLU A CA 1
ATOM 2566 C C . GLU A 1 345 ? 60.425 -20.338 -35.013 1.00 32.44 345 GLU A C 1
ATOM 2568 O O . GLU A 1 345 ? 59.234 -20.280 -35.317 1.00 32.44 345 GLU A O 1
ATOM 2573 N N . ALA A 1 346 ? 60.876 -20.100 -33.789 1.00 34.06 346 ALA A N 1
ATOM 2574 C CA . ALA A 1 346 ? 60.091 -19.869 -32.599 1.00 34.06 346 ALA A CA 1
ATOM 2575 C C . ALA A 1 346 ? 59.951 -18.372 -32.274 1.00 34.06 346 ALA A C 1
ATOM 2577 O O . ALA A 1 346 ? 60.757 -17.543 -32.685 1.00 34.06 346 ALA A O 1
ATOM 2578 N N . ASN A 1 347 ? 58.996 -18.100 -31.379 1.00 31.84 347 ASN A N 1
ATOM 2579 C CA . ASN A 1 347 ? 58.826 -16.912 -30.534 1.00 31.84 347 ASN A CA 1
ATOM 2580 C C . ASN A 1 347 ? 58.280 -15.615 -31.159 1.00 31.84 347 ASN A C 1
ATOM 2582 O O . ASN A 1 347 ? 59.031 -14.740 -31.581 1.00 31.84 347 ASN A O 1
ATOM 2586 N N . LYS A 1 348 ? 56.994 -15.349 -30.882 1.00 29.75 348 LYS A N 1
ATOM 2587 C CA . LYS A 1 348 ? 56.649 -14.332 -29.869 1.00 29.75 348 LYS A CA 1
ATOM 2588 C C . LYS A 1 348 ? 55.240 -14.503 -29.298 1.00 29.75 348 LYS A C 1
ATOM 2590 O O . LYS A 1 348 ? 54.295 -14.871 -29.983 1.00 29.75 348 LYS A O 1
ATOM 2595 N N . SER A 1 349 ? 55.176 -14.257 -28.000 1.00 34.53 349 SER A N 1
ATOM 2596 C CA . SER A 1 349 ? 54.105 -14.557 -27.065 1.00 34.53 349 SER A CA 1
ATOM 2597 C C . SER A 1 349 ? 52.882 -13.639 -27.164 1.00 34.53 349 SER A C 1
ATOM 2599 O O . SER A 1 349 ? 53.004 -12.465 -27.490 1.00 34.53 349 SER A O 1
ATOM 2601 N N . ALA A 1 350 ? 51.754 -14.195 -26.709 1.00 38.09 350 ALA A N 1
ATOM 2602 C CA . ALA A 1 350 ? 50.749 -13.571 -25.842 1.00 38.09 350 ALA A CA 1
ATOM 2603 C C . ALA A 1 350 ? 50.058 -12.274 -26.310 1.00 38.09 350 ALA A C 1
ATOM 2605 O O . ALA A 1 350 ? 50.511 -11.178 -26.003 1.00 38.09 350 ALA A O 1
ATOM 2606 N N . ALA A 1 351 ? 48.880 -12.436 -26.923 1.00 31.06 351 ALA A N 1
ATOM 2607 C CA . ALA A 1 351 ? 47.643 -11.699 -26.613 1.00 31.06 351 ALA A CA 1
ATOM 2608 C C . ALA A 1 351 ? 46.528 -12.192 -27.555 1.00 31.06 351 ALA A C 1
ATOM 2610 O O . ALA A 1 351 ? 46.220 -11.561 -28.562 1.00 31.06 351 ALA A O 1
ATOM 2611 N 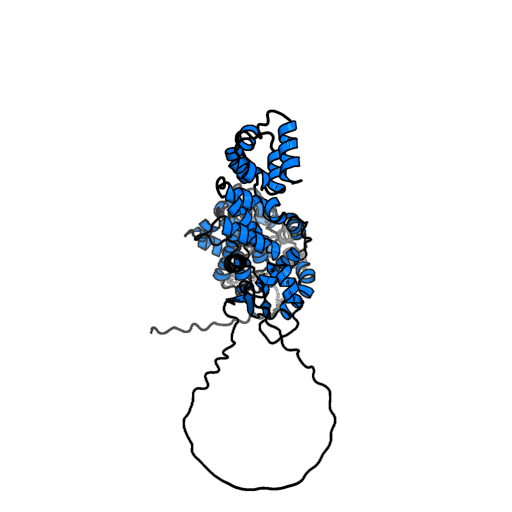N . SER A 1 352 ? 45.930 -13.350 -27.258 1.00 30.50 352 SER A N 1
ATOM 2612 C CA . SER A 1 352 ? 44.692 -13.773 -27.918 1.00 30.50 352 SER A CA 1
ATOM 2613 C C . SER A 1 352 ? 43.529 -12.960 -27.344 1.00 30.50 352 SER A C 1
ATOM 2615 O O . SER A 1 352 ? 42.847 -13.390 -26.415 1.00 30.50 352 SER A O 1
ATOM 2617 N N . GLY A 1 353 ? 43.331 -11.753 -27.871 1.00 29.00 353 GLY A N 1
ATOM 2618 C CA . GLY A 1 353 ? 42.071 -11.036 -27.733 1.00 29.00 353 GLY A CA 1
ATOM 2619 C C . GLY A 1 353 ? 41.014 -11.754 -28.563 1.00 29.00 353 GLY A C 1
ATOM 2620 O O . GLY A 1 353 ? 40.911 -11.525 -29.764 1.00 29.00 353 GLY A O 1
ATOM 2621 N N . HIS A 1 354 ? 40.263 -12.652 -27.929 1.00 30.72 354 HIS A N 1
ATOM 2622 C CA . HIS A 1 354 ? 38.997 -13.174 -28.443 1.00 30.72 354 HIS A CA 1
ATOM 2623 C C . HIS A 1 354 ? 37.961 -12.039 -28.343 1.00 30.72 354 HIS A C 1
ATOM 2625 O O . HIS A 1 354 ? 37.149 -11.985 -27.426 1.00 30.72 354 HIS A O 1
ATOM 2631 N N . HIS A 1 355 ? 38.064 -11.055 -29.236 1.00 32.41 355 HIS A N 1
ATOM 2632 C CA . HIS A 1 355 ? 36.930 -10.204 -29.563 1.00 32.41 355 HIS A CA 1
ATOM 2633 C C . HIS A 1 355 ? 36.203 -10.898 -30.705 1.00 32.41 355 HIS A C 1
ATOM 2635 O O . HIS A 1 355 ? 36.591 -10.769 -31.867 1.00 32.41 355 HIS A O 1
ATOM 2641 N N . ASP A 1 356 ? 35.181 -11.674 -30.347 1.00 36.09 356 ASP A N 1
ATOM 2642 C CA . ASP A 1 356 ? 34.113 -12.037 -31.266 1.00 36.09 356 ASP A CA 1
ATOM 2643 C C . ASP A 1 356 ? 33.526 -10.732 -31.811 1.00 36.09 356 ASP A C 1
ATOM 2645 O O . ASP A 1 356 ? 32.709 -10.063 -31.178 1.00 36.09 356 ASP A O 1
ATOM 2649 N N . ASN A 1 357 ? 34.007 -10.332 -32.987 1.00 39.25 357 ASN A N 1
ATOM 2650 C CA . ASN A 1 357 ? 33.360 -9.342 -33.830 1.00 39.25 357 ASN A CA 1
ATOM 2651 C C . ASN A 1 357 ? 32.097 -9.992 -34.402 1.00 39.25 357 ASN A C 1
ATOM 2653 O O . ASN A 1 357 ? 32.022 -10.310 -35.589 1.00 39.25 357 ASN A O 1
ATOM 2657 N N . ASP A 1 358 ? 31.105 -10.196 -33.537 1.00 48.88 358 ASP A N 1
ATOM 2658 C CA . ASP A 1 358 ? 29.723 -10.353 -33.952 1.00 48.88 358 ASP A CA 1
ATOM 2659 C C . ASP A 1 358 ? 29.351 -9.060 -34.672 1.00 48.88 358 ASP A C 1
ATOM 2661 O O . ASP A 1 358 ? 29.093 -8.026 -34.046 1.00 48.88 358 ASP A O 1
ATOM 2665 N N . ALA A 1 359 ? 29.374 -9.114 -36.003 1.00 54.22 359 ALA A N 1
ATOM 2666 C CA . ALA A 1 359 ? 28.840 -8.089 -36.879 1.00 54.22 359 ALA A CA 1
ATOM 2667 C C . ALA A 1 359 ? 27.335 -7.966 -36.606 1.00 54.22 359 ALA A C 1
ATOM 2669 O O . ALA A 1 359 ? 26.502 -8.534 -37.310 1.00 54.22 359 ALA A O 1
ATOM 2670 N N . SER A 1 360 ? 26.991 -7.265 -35.526 1.00 59.97 360 SER A N 1
ATOM 2671 C CA . SER A 1 360 ? 25.616 -6.894 -35.238 1.00 59.97 360 SER A CA 1
ATOM 2672 C C . SER A 1 360 ? 25.137 -6.075 -36.432 1.00 59.97 360 SER A C 1
ATOM 2674 O O . SER A 1 360 ? 25.879 -5.192 -36.879 1.00 59.97 360 SER A O 1
ATOM 2676 N N . PRO A 1 361 ? 23.957 -6.384 -36.994 1.00 64.44 361 PRO A N 1
ATOM 2677 C CA . PRO A 1 361 ? 23.423 -5.618 -38.108 1.00 64.44 361 PRO A CA 1
ATOM 2678 C C . PRO A 1 361 ? 23.459 -4.135 -37.727 1.00 64.44 361 PRO A C 1
ATOM 2680 O O . PRO A 1 361 ? 23.057 -3.768 -36.621 1.00 64.44 361 PRO A O 1
ATOM 2683 N N . LEU A 1 362 ? 24.053 -3.316 -38.599 1.00 63.31 362 LEU A N 1
ATOM 2684 C CA . LEU A 1 362 ? 24.262 -1.884 -38.381 1.00 63.31 362 LEU A CA 1
ATOM 2685 C C . LEU A 1 362 ? 22.945 -1.249 -37.900 1.00 63.31 362 LEU A C 1
ATOM 2687 O O . LEU A 1 362 ? 21.987 -1.199 -38.663 1.00 63.31 362 LEU A O 1
ATOM 2691 N N . GLY A 1 363 ? 22.899 -0.810 -36.636 1.00 72.88 363 GLY A N 1
ATOM 2692 C CA . GLY A 1 363 ? 21.721 -0.178 -36.022 1.00 72.88 363 GLY A CA 1
ATOM 2693 C C . GLY A 1 363 ? 20.978 -1.002 -34.961 1.00 72.88 363 GLY A C 1
ATOM 2694 O O . GLY A 1 363 ? 20.090 -0.463 -34.311 1.00 72.88 363 GLY A O 1
ATOM 2695 N N . ALA A 1 364 ? 21.335 -2.268 -34.725 1.00 82.75 364 ALA A N 1
ATOM 2696 C CA . ALA A 1 364 ? 20.733 -3.037 -33.635 1.00 82.75 364 ALA A CA 1
ATOM 2697 C C . ALA A 1 364 ? 21.286 -2.610 -32.263 1.00 82.75 364 ALA A C 1
ATOM 2699 O O . ALA A 1 364 ? 22.488 -2.716 -32.002 1.00 82.75 364 ALA A O 1
ATOM 2700 N N . ARG A 1 365 ? 20.401 -2.174 -31.365 1.00 88.50 365 ARG A N 1
ATOM 2701 C CA . ARG A 1 365 ? 20.706 -1.898 -29.959 1.00 88.50 365 ARG A CA 1
ATOM 2702 C C . ARG A 1 365 ? 20.457 -3.151 -29.121 1.00 88.50 365 ARG A C 1
ATOM 2704 O O . ARG A 1 365 ? 19.538 -3.925 -29.392 1.00 88.50 365 ARG A O 1
ATOM 2711 N N . ARG A 1 366 ? 21.303 -3.365 -28.110 1.00 90.25 366 ARG A N 1
ATOM 2712 C CA . ARG A 1 366 ? 21.196 -4.485 -27.167 1.00 90.25 366 ARG A CA 1
ATOM 2713 C C . ARG A 1 366 ? 20.890 -3.944 -25.774 1.00 90.25 366 ARG A C 1
ATOM 2715 O O . ARG A 1 366 ? 21.674 -3.158 -25.249 1.00 90.25 366 ARG A O 1
ATOM 2722 N N . LEU A 1 367 ? 19.798 -4.399 -25.164 1.00 88.81 367 LEU A N 1
ATOM 2723 C CA . LEU A 1 367 ? 19.509 -4.164 -23.747 1.00 88.81 367 LEU A CA 1
ATOM 2724 C C . LEU A 1 367 ? 19.627 -5.458 -22.963 1.00 88.81 367 LEU A C 1
ATOM 2726 O O . LEU A 1 367 ? 19.068 -6.483 -23.349 1.00 88.81 367 LEU A O 1
ATOM 2730 N N . HIS A 1 368 ? 20.297 -5.373 -21.821 1.00 87.19 368 HIS A N 1
ATOM 2731 C CA . HIS A 1 368 ? 20.303 -6.434 -20.827 1.00 87.19 368 HIS A CA 1
ATOM 2732 C C . HIS A 1 368 ? 19.126 -6.226 -19.873 1.00 87.19 368 HIS A C 1
ATOM 2734 O O . HIS A 1 368 ? 18.967 -5.150 -19.294 1.00 87.19 368 HIS A O 1
ATOM 2740 N N . ALA A 1 369 ? 18.289 -7.248 -19.723 1.00 87.69 369 ALA A N 1
ATOM 2741 C CA . ALA A 1 369 ? 17.123 -7.221 -18.856 1.00 87.69 369 ALA A CA 1
ATOM 2742 C C . ALA A 1 369 ? 17.008 -8.510 -18.039 1.00 87.69 369 ALA A C 1
ATOM 2744 O O . ALA A 1 369 ? 17.366 -9.595 -18.487 1.00 87.69 369 ALA A O 1
ATOM 2745 N N . HIS A 1 370 ? 16.444 -8.398 -16.841 1.00 84.69 370 HIS A N 1
ATOM 2746 C CA . HIS A 1 370 ? 16.178 -9.538 -15.981 1.00 84.69 370 HIS A CA 1
ATOM 2747 C C . HIS A 1 370 ? 14.888 -10.232 -16.424 1.00 84.69 370 HIS A C 1
ATOM 2749 O O . HIS A 1 370 ? 13.821 -9.609 -16.432 1.00 84.69 370 HIS A O 1
ATOM 2755 N N . ALA A 1 371 ? 14.960 -11.536 -16.715 1.00 82.81 37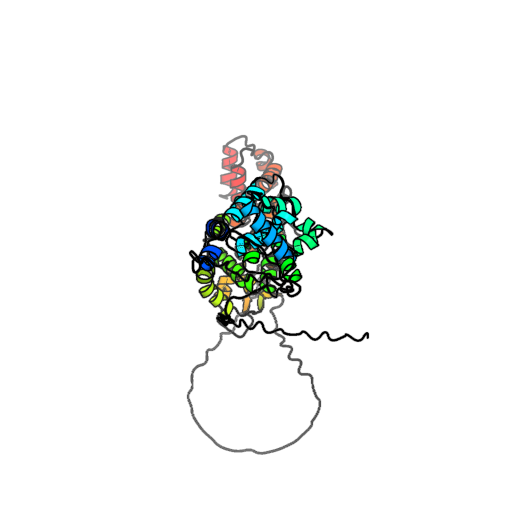1 ALA A N 1
ATOM 2756 C CA . ALA A 1 371 ? 13.797 -12.342 -17.099 1.00 82.81 371 ALA A CA 1
ATOM 2757 C C . ALA A 1 371 ? 12.630 -12.204 -16.104 1.00 82.81 371 ALA A C 1
ATOM 2759 O O . ALA A 1 371 ? 11.478 -12.090 -16.515 1.00 82.81 371 ALA A O 1
ATOM 2760 N N . ALA A 1 372 ? 12.932 -12.135 -14.802 1.00 74.81 372 ALA A N 1
ATOM 2761 C CA . ALA A 1 372 ? 11.932 -11.962 -13.751 1.00 74.81 372 ALA A CA 1
ATOM 2762 C C . ALA A 1 372 ? 11.115 -10.666 -13.908 1.00 74.81 372 ALA A C 1
ATOM 2764 O O . ALA A 1 372 ? 9.898 -10.697 -13.759 1.00 74.81 372 ALA A O 1
ATOM 2765 N N . ILE A 1 373 ? 11.760 -9.547 -14.254 1.00 80.75 373 ILE A N 1
ATOM 2766 C CA . ILE A 1 373 ? 11.091 -8.250 -14.456 1.00 80.75 373 ILE A CA 1
ATOM 2767 C C . ILE A 1 373 ? 10.236 -8.285 -15.725 1.00 80.75 373 ILE A C 1
ATOM 2769 O O . ILE A 1 373 ? 9.098 -7.816 -15.716 1.00 80.75 373 ILE A O 1
ATOM 2773 N N . LEU A 1 374 ? 10.750 -8.898 -16.798 1.00 89.06 374 LEU A N 1
ATOM 2774 C CA . LEU A 1 374 ? 10.008 -9.064 -18.048 1.00 89.06 374 LEU A CA 1
ATOM 2775 C C . LEU A 1 374 ? 8.740 -9.899 -17.850 1.00 89.06 374 LEU A C 1
ATOM 2777 O O . LEU A 1 374 ? 7.666 -9.482 -18.269 1.00 89.06 374 LEU A O 1
ATOM 2781 N N . ILE A 1 375 ? 8.858 -11.045 -17.175 1.00 85.19 375 ILE A N 1
ATOM 2782 C CA . ILE A 1 375 ? 7.734 -11.946 -16.890 1.00 85.19 375 ILE A CA 1
ATOM 2783 C C . ILE A 1 375 ? 6.711 -11.270 -15.975 1.00 85.19 375 ILE A C 1
ATOM 2785 O O . ILE A 1 375 ? 5.513 -11.368 -16.214 1.00 85.19 375 ILE A O 1
ATOM 2789 N N . MET A 1 376 ? 7.175 -10.572 -14.937 1.00 80.44 376 MET A N 1
ATOM 2790 C CA . MET A 1 376 ? 6.300 -9.948 -13.943 1.00 80.44 376 MET A CA 1
ATOM 2791 C C . MET A 1 376 ? 5.423 -8.845 -14.533 1.00 80.44 376 MET A C 1
ATOM 2793 O O . MET A 1 376 ? 4.296 -8.648 -14.081 1.00 80.44 376 MET A O 1
ATOM 2797 N N . HIS A 1 377 ? 5.941 -8.110 -15.516 1.00 87.69 377 HIS A N 1
ATOM 2798 C CA . HIS A 1 377 ? 5.272 -6.922 -16.029 1.00 87.69 377 HIS A CA 1
ATOM 2799 C C . HIS A 1 377 ? 4.719 -7.072 -17.445 1.00 87.69 377 HIS A C 1
ATOM 2801 O O . HIS A 1 377 ? 3.935 -6.216 -17.825 1.00 87.69 377 HIS A O 1
ATOM 2807 N N . SER A 1 378 ? 5.068 -8.114 -18.207 1.00 94.56 378 SER A N 1
ATOM 2808 C CA . SER A 1 378 ? 4.606 -8.311 -19.588 1.00 94.56 378 SER A CA 1
ATOM 2809 C C . SER A 1 378 ? 4.173 -9.754 -19.846 1.00 94.56 378 SER A C 1
ATOM 2811 O O . SER A 1 378 ? 5.005 -10.659 -19.919 1.00 94.56 378 SER A O 1
ATOM 2813 N N . SER A 1 379 ? 2.880 -9.968 -20.105 1.00 88.06 379 SER A N 1
ATOM 2814 C CA . SER A 1 379 ? 2.359 -11.294 -20.485 1.00 88.06 379 SER A CA 1
ATOM 2815 C C . SER A 1 379 ? 2.850 -11.750 -21.871 1.00 88.06 379 SER A C 1
ATOM 2817 O O . SER A 1 379 ? 3.011 -12.948 -22.136 1.00 88.06 379 SER A O 1
ATOM 2819 N N . VAL A 1 380 ? 3.148 -10.798 -22.763 1.00 92.50 380 VAL A N 1
ATOM 2820 C CA . VAL A 1 380 ? 3.722 -11.066 -24.089 1.00 92.50 380 VAL A CA 1
ATOM 2821 C C . VAL A 1 380 ? 5.152 -11.588 -23.954 1.00 92.50 380 VAL A C 1
ATOM 2823 O O . VAL A 1 380 ? 5.489 -12.625 -24.533 1.00 92.50 380 VAL A O 1
ATOM 2826 N N . LEU A 1 381 ? 5.996 -10.907 -23.171 1.00 92.12 381 LEU A N 1
ATOM 2827 C CA . LEU A 1 381 ? 7.376 -11.337 -22.942 1.00 92.12 381 LEU A CA 1
ATOM 2828 C C . LEU A 1 381 ? 7.437 -12.593 -22.077 1.00 92.12 381 LEU A C 1
ATOM 2830 O O . LEU A 1 381 ? 8.259 -13.463 -22.349 1.00 92.12 381 LEU A O 1
ATOM 2834 N N . GLU A 1 382 ? 6.523 -12.754 -21.121 1.00 89.94 382 GLU A N 1
ATOM 2835 C CA . GLU A 1 382 ? 6.337 -14.006 -20.392 1.00 89.94 382 GLU A CA 1
ATOM 2836 C C . GLU A 1 382 ? 6.085 -15.173 -21.349 1.00 89.94 382 GLU A C 1
ATOM 2838 O O . GLU A 1 382 ? 6.748 -16.204 -21.256 1.00 89.94 382 GLU A O 1
ATOM 2843 N N . THR A 1 383 ? 5.169 -15.017 -22.307 1.00 89.44 383 THR A N 1
ATOM 2844 C CA . THR A 1 383 ? 4.870 -16.070 -23.286 1.00 89.44 383 THR A CA 1
ATOM 2845 C C . THR A 1 383 ? 6.092 -16.402 -24.147 1.00 89.44 383 THR A C 1
ATOM 2847 O O . THR A 1 383 ? 6.332 -17.575 -24.445 1.00 89.44 383 THR A O 1
ATOM 2850 N N . LYS A 1 384 ? 6.892 -15.393 -24.526 1.00 88.81 384 LYS A N 1
ATOM 2851 C CA . LYS A 1 384 ? 8.151 -15.596 -25.262 1.00 88.81 384 LYS A CA 1
ATOM 2852 C C . LYS A 1 384 ? 9.201 -16.321 -24.407 1.00 88.81 384 LYS A C 1
ATOM 2854 O O . LYS A 1 384 ? 9.831 -17.252 -24.902 1.00 88.81 384 LYS A O 1
ATOM 2859 N N . LEU A 1 385 ? 9.342 -15.952 -23.134 1.00 87.75 385 LEU A N 1
ATOM 2860 C CA . LEU A 1 385 ? 10.318 -16.528 -22.202 1.00 87.75 385 LEU A CA 1
ATOM 2861 C C . LEU A 1 385 ? 9.939 -17.939 -21.737 1.00 87.75 385 LEU A C 1
ATOM 2863 O O . LEU A 1 385 ? 10.804 -18.799 -21.648 1.00 87.75 385 LEU A O 1
ATOM 2867 N N . ARG A 1 386 ? 8.653 -18.234 -21.516 1.00 82.38 386 ARG A N 1
ATOM 2868 C CA . ARG A 1 386 ? 8.179 -19.575 -21.115 1.00 82.38 386 ARG A CA 1
ATOM 2869 C C . ARG A 1 386 ? 8.443 -20.655 -22.164 1.00 82.38 386 ARG A C 1
ATOM 2871 O O . ARG A 1 386 ? 8.515 -21.831 -21.824 1.00 82.38 386 ARG A O 1
ATOM 2878 N N . ARG A 1 387 ? 8.554 -20.276 -23.440 1.00 80.00 387 ARG A N 1
ATOM 2879 C CA . ARG A 1 387 ? 8.899 -21.203 -24.531 1.00 80.00 387 ARG A CA 1
ATOM 2880 C C . ARG A 1 387 ? 10.384 -21.557 -24.558 1.00 80.00 387 ARG A C 1
ATOM 2882 O O . ARG A 1 387 ? 10.777 -22.435 -25.321 1.00 80.00 387 ARG A O 1
ATOM 2889 N N . TRP A 1 388 ? 11.202 -20.883 -23.759 1.00 78.12 388 TRP A N 1
ATOM 2890 C CA . TRP A 1 388 ? 12.626 -21.138 -23.684 1.00 78.12 388 TRP A CA 1
ATOM 2891 C C . TRP A 1 388 ? 12.922 -22.209 -22.628 1.00 78.12 388 TRP A C 1
ATOM 2893 O O . TRP A 1 388 ? 12.524 -22.095 -21.474 1.00 78.12 388 TRP A O 1
ATOM 2903 N N . THR A 1 389 ? 13.606 -23.276 -23.040 1.00 61.97 389 THR A N 1
ATOM 2904 C CA . THR A 1 389 ? 13.877 -24.464 -22.207 1.00 61.97 389 THR A CA 1
ATOM 2905 C C . THR A 1 389 ? 15.370 -24.805 -22.129 1.00 61.97 389 THR A C 1
ATOM 2907 O O . THR A 1 389 ? 15.727 -25.955 -21.884 1.00 61.97 389 THR A O 1
ATOM 2910 N N . GLY A 1 390 ? 16.262 -23.850 -22.409 1.00 64.25 390 GLY A N 1
ATOM 2911 C CA . GLY A 1 390 ? 17.711 -24.079 -22.425 1.00 64.25 390 GLY A CA 1
ATOM 2912 C C . GLY A 1 390 ? 18.368 -23.669 -21.103 1.00 64.25 390 GLY A C 1
ATOM 2913 O O . GLY A 1 390 ? 18.062 -22.599 -20.623 1.00 64.25 390 GLY A O 1
ATOM 2914 N N . PRO A 1 391 ? 19.275 -24.445 -20.494 1.00 55.44 391 PRO A N 1
ATOM 2915 C CA . PRO A 1 391 ? 19.872 -24.054 -19.209 1.00 55.44 391 PRO A CA 1
ATOM 2916 C C . PRO A 1 391 ? 21.130 -23.163 -19.300 1.00 55.44 391 PRO A C 1
ATOM 2918 O O . PRO A 1 391 ? 21.594 -22.685 -18.271 1.00 55.44 391 PRO A O 1
ATOM 2921 N N . GLU A 1 392 ? 21.710 -22.930 -20.486 1.00 64.50 392 GLU A N 1
ATOM 2922 C CA . GLU A 1 392 ? 23.134 -22.529 -20.571 1.00 64.50 392 GLU A CA 1
ATOM 2923 C C . GLU A 1 392 ? 23.463 -21.251 -21.363 1.00 64.50 392 GLU A C 1
ATOM 2925 O O . GLU A 1 392 ? 24.638 -20.914 -21.495 1.00 64.50 392 GLU A O 1
ATOM 2930 N N . ARG A 1 393 ? 22.488 -20.510 -21.910 1.00 74.69 393 ARG A N 1
ATOM 2931 C CA . ARG A 1 393 ? 22.786 -19.297 -22.704 1.00 74.69 393 ARG A CA 1
ATOM 2932 C C . ARG A 1 393 ? 21.865 -18.128 -22.358 1.00 74.69 393 ARG A C 1
ATOM 2934 O O . ARG A 1 393 ? 20.706 -18.380 -22.051 1.00 74.69 393 ARG A O 1
ATOM 2941 N N . PRO A 1 394 ? 22.339 -16.869 -22.428 1.00 79.31 394 PRO A N 1
ATOM 2942 C CA . PRO A 1 394 ? 21.454 -15.714 -22.324 1.00 79.31 394 PRO A CA 1
ATOM 2943 C C . PRO A 1 394 ? 20.331 -15.823 -23.360 1.00 79.31 394 PRO A C 1
ATOM 2945 O O . PRO A 1 394 ? 20.549 -16.255 -24.497 1.00 79.31 394 PRO A O 1
ATOM 2948 N N . VAL A 1 395 ? 19.110 -15.477 -22.955 1.00 84.31 395 VAL A N 1
ATOM 2949 C CA . VAL A 1 395 ? 17.959 -15.531 -23.861 1.00 84.31 395 VAL A CA 1
ATOM 2950 C C . VAL A 1 395 ? 18.021 -14.322 -24.776 1.00 84.31 395 VAL A C 1
ATOM 2952 O O . VAL A 1 395 ? 17.999 -13.191 -24.301 1.00 84.31 395 VAL A O 1
ATOM 2955 N N . HIS A 1 396 ? 18.069 -14.549 -26.084 1.00 87.62 396 HIS A N 1
ATOM 2956 C CA . HIS A 1 396 ? 17.981 -13.472 -27.062 1.00 87.62 396 HIS A CA 1
ATOM 2957 C C . HIS A 1 396 ? 16.532 -13.314 -27.517 1.00 87.62 396 HIS A C 1
ATOM 2959 O O . HIS A 1 396 ? 15.957 -14.242 -28.088 1.00 87.62 396 HIS A O 1
ATOM 2965 N N . ILE A 1 397 ? 15.940 -12.146 -27.265 1.00 89.75 397 ILE A N 1
ATOM 2966 C CA . ILE A 1 397 ? 14.614 -11.799 -27.786 1.00 89.75 397 ILE A CA 1
ATOM 2967 C C . ILE A 1 397 ? 14.790 -10.677 -28.798 1.00 89.75 397 ILE A C 1
ATOM 2969 O O . ILE A 1 397 ? 15.223 -9.581 -28.448 1.00 89.75 397 ILE A O 1
ATOM 2973 N N . ASN A 1 398 ? 14.413 -10.955 -30.043 1.00 91.44 398 ASN A N 1
ATOM 2974 C CA . ASN A 1 398 ? 14.353 -9.938 -31.081 1.00 91.44 398 ASN A CA 1
ATOM 2975 C C . ASN A 1 398 ? 13.012 -9.205 -30.990 1.00 91.44 398 ASN A C 1
ATOM 2977 O O . ASN A 1 398 ? 11.942 -9.830 -30.929 1.00 91.44 398 ASN A O 1
ATOM 2981 N N . ILE A 1 399 ? 13.093 -7.883 -30.932 1.00 91.56 399 ILE A N 1
ATOM 2982 C CA . ILE A 1 399 ? 11.959 -6.970 -30.900 1.00 91.56 399 ILE A CA 1
ATOM 2983 C C . ILE A 1 399 ? 12.070 -6.088 -32.141 1.00 91.56 399 ILE A C 1
ATOM 2985 O O . ILE A 1 399 ? 13.026 -5.337 -32.298 1.00 91.56 399 ILE A O 1
ATOM 2989 N N . GLU A 1 400 ? 11.121 -6.260 -33.054 1.00 91.44 400 GLU A N 1
ATOM 2990 C CA . GLU A 1 400 ? 11.029 -5.479 -34.285 1.00 91.44 400 GLU A CA 1
ATOM 2991 C C . GLU A 1 400 ? 10.239 -4.208 -33.978 1.00 91.44 400 GLU A C 1
ATOM 2993 O O . GLU A 1 400 ? 9.149 -4.296 -33.412 1.00 91.44 400 GLU A O 1
ATOM 2998 N N . LEU A 1 401 ? 10.831 -3.056 -34.291 1.00 93.62 401 LEU A N 1
ATOM 2999 C CA . LEU A 1 401 ? 10.262 -1.726 -34.083 1.00 93.62 401 LEU A CA 1
ATOM 3000 C C . LEU A 1 401 ? 10.375 -0.948 -35.395 1.00 93.62 401 LEU A C 1
ATOM 3002 O O . LEU A 1 401 ? 11.327 -1.151 -36.159 1.00 93.62 401 LEU A O 1
ATOM 3006 N N . ASP A 1 402 ? 9.403 -0.084 -35.664 1.00 91.62 402 ASP A N 1
ATOM 3007 C CA . ASP A 1 402 ? 9.249 0.533 -36.982 1.00 91.62 402 ASP A CA 1
ATOM 3008 C C . ASP A 1 402 ? 10.358 1.558 -37.265 1.00 91.62 402 ASP A C 1
ATOM 3010 O O . ASP A 1 402 ? 10.926 1.590 -38.360 1.00 91.62 402 ASP A O 1
ATOM 3014 N N . ASP A 1 403 ? 10.718 2.364 -36.265 1.00 93.12 403 ASP A N 1
ATOM 3015 C CA . ASP A 1 403 ? 11.689 3.447 -36.396 1.00 93.12 403 ASP A CA 1
ATOM 3016 C C . ASP A 1 403 ? 12.521 3.686 -35.118 1.00 93.12 403 ASP A C 1
ATOM 3018 O O . ASP A 1 403 ? 12.384 3.012 -34.095 1.00 93.12 403 ASP A O 1
ATOM 3022 N N . GLU A 1 404 ? 13.437 4.656 -35.182 1.00 92.06 404 GLU A N 1
ATOM 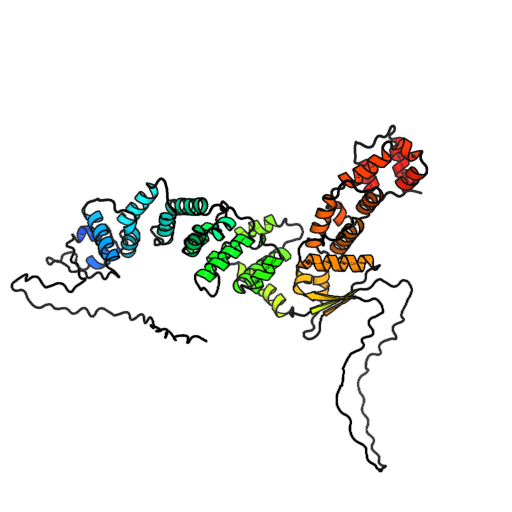3023 C CA . GLU A 1 404 ? 14.338 4.992 -34.072 1.00 92.06 404 GLU A CA 1
ATOM 3024 C C . GLU A 1 404 ? 13.618 5.673 -32.889 1.00 92.06 404 GLU A C 1
ATOM 3026 O O . GLU A 1 404 ? 14.091 5.629 -31.745 1.00 92.06 404 GLU A O 1
ATOM 3031 N N . ALA A 1 405 ? 12.465 6.302 -33.140 1.00 94.62 405 ALA A N 1
ATOM 3032 C CA . ALA A 1 405 ? 11.652 6.891 -32.086 1.00 94.62 405 ALA A CA 1
ATOM 3033 C C . ALA A 1 405 ? 10.973 5.784 -31.268 1.00 94.62 405 ALA A C 1
ATOM 3035 O O . ALA A 1 405 ? 11.002 5.844 -30.038 1.00 94.62 405 ALA A O 1
ATOM 3036 N N . GLU A 1 406 ? 10.464 4.734 -31.922 1.00 94.94 406 GLU A N 1
ATOM 3037 C CA . GLU A 1 406 ? 9.938 3.537 -31.257 1.00 94.94 406 GLU A CA 1
ATOM 3038 C C . GLU A 1 406 ? 11.004 2.823 -30.434 1.00 94.94 406 GLU A C 1
ATOM 3040 O O . GLU A 1 406 ? 10.751 2.439 -29.296 1.00 94.94 406 GLU A O 1
ATOM 3045 N N . VAL A 1 407 ? 12.212 2.686 -30.987 1.00 93.50 407 VAL A N 1
ATOM 3046 C CA . VAL A 1 407 ? 13.382 2.132 -30.293 1.00 93.50 407 VAL A CA 1
ATOM 3047 C C . VAL A 1 407 ? 13.644 2.875 -28.983 1.00 93.50 407 VAL A C 1
ATOM 3049 O O . VAL A 1 407 ? 13.780 2.261 -27.923 1.00 93.50 407 VAL A O 1
ATOM 3052 N N . THR A 1 408 ? 13.649 4.204 -29.043 1.00 94.75 408 THR A N 1
ATOM 3053 C CA . THR A 1 408 ? 13.891 5.060 -27.878 1.00 94.75 408 THR A CA 1
ATOM 3054 C C . THR A 1 408 ? 12.729 4.995 -26.875 1.00 94.75 408 THR A C 1
ATOM 3056 O O . THR A 1 408 ? 12.948 4.919 -25.669 1.00 94.75 408 THR A O 1
ATOM 3059 N N . ALA A 1 409 ? 11.481 4.973 -27.344 1.00 96.00 409 ALA A N 1
ATOM 3060 C CA . ALA A 1 409 ? 10.318 4.821 -26.473 1.00 96.00 409 ALA A CA 1
ATOM 3061 C C . ALA A 1 409 ? 10.250 3.425 -25.829 1.00 96.00 409 ALA A C 1
ATOM 3063 O O . ALA A 1 409 ? 9.834 3.295 -24.679 1.00 96.00 409 ALA A O 1
ATOM 3064 N N . PHE A 1 410 ? 10.692 2.375 -26.523 1.00 96.19 410 PHE A N 1
ATOM 3065 C CA . PHE A 1 410 ? 10.770 1.028 -25.965 1.00 96.19 410 PHE A CA 1
ATOM 3066 C C . PHE A 1 410 ? 11.836 0.931 -24.865 1.00 96.19 410 PHE A C 1
ATOM 3068 O O . PHE A 1 410 ? 11.608 0.283 -23.842 1.00 96.19 410 PHE A O 1
ATOM 3075 N N . GLU A 1 411 ? 12.971 1.621 -25.020 1.00 95.06 411 GLU A N 1
ATOM 3076 C CA . GLU A 1 411 ? 13.954 1.801 -23.942 1.00 95.06 411 GLU A CA 1
ATOM 3077 C C . GLU A 1 411 ? 13.320 2.450 -22.702 1.00 95.06 411 GLU A C 1
ATOM 3079 O O . GLU A 1 411 ? 13.564 1.991 -21.584 1.00 95.06 411 GLU A O 1
ATOM 3084 N N . ASP A 1 412 ? 12.447 3.446 -22.880 1.00 96.75 412 ASP A N 1
ATOM 3085 C CA . ASP A 1 412 ? 11.720 4.056 -21.764 1.00 96.75 412 ASP A CA 1
ATOM 3086 C C . ASP A 1 412 ? 10.693 3.106 -21.144 1.00 96.75 412 ASP A C 1
ATOM 3088 O O . ASP A 1 412 ? 10.577 3.069 -19.922 1.00 96.75 412 ASP A O 1
ATOM 3092 N N . VAL A 1 413 ? 9.982 2.298 -21.945 1.00 96.38 413 VAL A N 1
ATOM 3093 C CA . VAL A 1 413 ? 9.092 1.244 -21.422 1.00 96.38 413 VAL A CA 1
ATOM 3094 C C . VAL A 1 413 ? 9.891 0.307 -20.521 1.00 96.38 413 VAL A C 1
ATOM 3096 O O . VAL A 1 413 ? 9.502 0.053 -19.378 1.00 96.38 413 VAL A O 1
ATOM 3099 N N . MET A 1 414 ? 11.043 -0.150 -21.009 1.00 95.50 414 MET A N 1
ATOM 3100 C CA . MET A 1 414 ? 11.956 -1.005 -20.263 1.00 95.50 414 MET A CA 1
ATOM 3101 C C . MET A 1 414 ? 12.436 -0.328 -18.981 1.00 95.50 414 MET A C 1
ATOM 3103 O O . MET A 1 414 ? 12.353 -0.926 -17.911 1.00 95.50 414 MET A O 1
ATOM 3107 N N . TRP A 1 415 ? 12.881 0.924 -19.051 1.00 94.31 415 TRP A N 1
ATOM 3108 C CA . TRP A 1 415 ? 13.309 1.689 -17.883 1.00 94.31 415 TRP A CA 1
ATOM 3109 C C . TRP A 1 415 ? 12.177 1.851 -16.857 1.00 94.31 415 TRP A C 1
ATOM 3111 O O . TRP A 1 415 ? 12.379 1.623 -15.659 1.00 94.31 415 TRP A O 1
ATOM 3121 N N . SER A 1 416 ? 10.967 2.170 -17.310 1.00 92.62 416 SER A N 1
ATOM 3122 C CA . SER A 1 416 ? 9.789 2.359 -16.466 1.00 92.62 416 SER A CA 1
ATOM 3123 C C . SER A 1 416 ? 9.317 1.076 -15.789 1.00 92.62 416 SER A C 1
ATOM 3125 O O . SER A 1 416 ? 8.803 1.159 -14.674 1.00 92.62 416 SER A O 1
ATOM 3127 N N . MET A 1 417 ? 9.541 -0.107 -16.375 1.00 89.25 417 MET A N 1
ATOM 3128 C CA . MET A 1 417 ? 9.280 -1.386 -15.692 1.00 89.25 417 MET A CA 1
ATOM 3129 C C . MET A 1 417 ? 10.107 -1.529 -14.408 1.00 89.25 417 MET A C 1
ATOM 3131 O O . MET A 1 417 ? 9.600 -2.042 -13.416 1.00 89.25 417 MET A O 1
ATOM 3135 N N . TYR A 1 418 ? 11.352 -1.042 -14.392 1.00 84.62 418 TYR A N 1
ATOM 3136 C CA . TYR A 1 418 ? 12.205 -1.092 -13.197 1.00 84.62 418 TYR A CA 1
ATOM 3137 C C . TYR A 1 418 ? 11.863 -0.010 -12.174 1.00 84.62 418 TYR A C 1
ATOM 3139 O O . TYR A 1 418 ? 11.963 -0.241 -10.970 1.00 84.62 418 TYR A O 1
ATOM 3147 N N . HIS A 1 419 ? 11.484 1.180 -12.641 1.00 85.62 419 HIS A N 1
ATOM 3148 C CA . HIS A 1 419 ? 11.366 2.359 -11.780 1.00 85.62 419 HIS A CA 1
ATOM 3149 C C . HIS A 1 419 ? 9.925 2.694 -11.380 1.00 85.62 419 HIS A C 1
ATOM 3151 O O . HIS A 1 419 ? 9.721 3.523 -10.494 1.00 85.62 419 HIS A O 1
ATOM 3157 N N . GLY A 1 420 ? 8.924 2.086 -12.022 1.00 82.31 420 GLY A N 1
ATOM 3158 C CA . GLY A 1 420 ? 7.503 2.331 -11.757 1.00 82.31 420 GLY A CA 1
ATOM 3159 C C . GLY A 1 420 ? 7.027 3.748 -12.097 1.00 82.31 420 GLY A C 1
ATOM 3160 O O . GLY A 1 420 ? 5.957 4.155 -11.654 1.00 82.31 420 GLY A O 1
ATOM 3161 N N . LYS A 1 421 ? 7.818 4.516 -12.854 1.00 89.88 421 LYS A N 1
ATOM 3162 C CA . LYS A 1 421 ? 7.510 5.883 -13.294 1.00 89.88 421 LYS A CA 1
ATOM 3163 C C . LYS A 1 421 ? 8.037 6.117 -14.703 1.00 89.88 421 LYS A C 1
ATOM 3165 O O . LYS A 1 421 ? 8.950 5.415 -15.137 1.00 89.88 421 LYS A O 1
ATOM 3170 N N . LEU A 1 422 ? 7.478 7.100 -15.401 1.00 93.50 422 LEU A N 1
ATOM 3171 C CA . LEU A 1 422 ? 8.019 7.562 -16.677 1.00 93.50 422 LEU A CA 1
ATOM 3172 C C . LEU A 1 422 ? 9.284 8.412 -16.470 1.00 93.50 422 LEU A C 1
ATOM 3174 O O . LEU A 1 422 ? 9.408 9.064 -15.426 1.00 93.50 422 LEU A O 1
ATOM 3178 N N . PRO A 1 423 ? 10.224 8.422 -17.432 1.00 93.12 423 PRO A N 1
ATOM 3179 C CA . PRO A 1 423 ? 11.332 9.367 -17.407 1.00 93.12 423 PRO A CA 1
ATOM 3180 C C . PRO A 1 423 ? 10.770 10.789 -17.541 1.00 93.12 423 PRO A C 1
ATOM 3182 O O . PRO A 1 423 ? 10.070 11.101 -18.495 1.00 93.12 423 PRO A O 1
ATOM 3185 N N . ALA A 1 424 ? 11.009 11.640 -16.542 1.00 86.12 424 ALA A N 1
ATOM 3186 C CA . ALA A 1 424 ? 10.445 12.993 -16.520 1.00 86.12 424 ALA A CA 1
ATOM 3187 C C . ALA A 1 424 ? 11.192 13.953 -17.460 1.00 86.12 424 ALA A C 1
ATOM 3189 O O . ALA A 1 424 ? 10.606 14.903 -17.98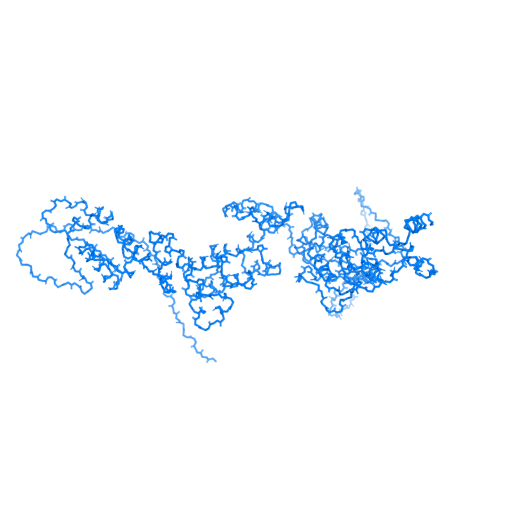0 1.00 86.12 424 ALA A O 1
ATOM 3190 N N . ASP A 1 425 ? 12.480 13.697 -17.686 1.00 87.62 425 ASP A N 1
ATOM 3191 C CA . ASP A 1 425 ? 13.342 14.569 -18.471 1.00 87.62 425 ASP A CA 1
ATOM 3192 C C . ASP A 1 425 ? 12.990 14.456 -19.961 1.00 87.62 425 ASP A C 1
ATOM 3194 O O . ASP A 1 425 ? 13.092 13.385 -20.559 1.00 87.62 425 ASP A O 1
ATOM 3198 N N . ASN A 1 426 ? 12.607 15.579 -20.575 1.00 84.81 426 ASN A N 1
ATOM 3199 C CA . ASN A 1 426 ? 12.300 15.690 -22.008 1.00 84.81 426 ASN A CA 1
ATOM 3200 C C . ASN A 1 426 ? 11.119 14.823 -22.499 1.00 84.81 426 ASN A C 1
ATOM 3202 O O . ASN A 1 426 ? 11.081 14.444 -23.672 1.00 84.81 426 ASN A O 1
ATOM 3206 N N . MET A 1 427 ? 10.148 14.514 -21.632 1.00 95.06 427 MET A N 1
ATOM 3207 C CA . MET A 1 427 ? 8.928 13.812 -22.041 1.00 95.06 427 MET A CA 1
ATOM 3208 C C . MET A 1 427 ? 8.020 14.740 -22.863 1.00 95.06 427 MET A C 1
ATOM 3210 O O . MET A 1 427 ? 7.481 15.714 -22.339 1.00 95.06 427 MET A O 1
ATOM 3214 N N . SER A 1 428 ? 7.851 14.437 -24.150 1.00 94.31 428 SER A N 1
ATOM 3215 C CA . SER A 1 428 ? 6.867 15.089 -25.022 1.00 94.31 428 SER A CA 1
ATOM 3216 C C . SER A 1 428 ? 5.565 14.284 -25.080 1.00 94.31 428 SER A C 1
ATOM 3218 O O . SER A 1 428 ? 5.559 13.086 -24.790 1.00 94.31 428 SER A O 1
ATOM 3220 N N . MET A 1 429 ? 4.470 14.924 -25.506 1.00 92.31 429 MET A N 1
ATOM 3221 C CA . MET A 1 429 ? 3.182 14.254 -25.736 1.00 92.31 429 MET A CA 1
ATOM 3222 C C . MET A 1 429 ? 3.325 13.062 -26.693 1.00 92.31 429 MET A C 1
ATOM 3224 O O . MET A 1 429 ? 2.873 11.958 -26.399 1.00 92.31 429 MET A O 1
ATOM 3228 N N . GLU A 1 430 ? 4.030 13.274 -27.806 1.00 93.75 430 GLU A N 1
ATOM 3229 C CA . GLU A 1 430 ? 4.309 12.249 -28.814 1.00 93.75 430 GLU A CA 1
ATOM 3230 C C . GLU A 1 430 ? 5.035 11.038 -28.223 1.00 93.75 430 GLU A C 1
ATOM 3232 O O . GLU A 1 430 ? 4.620 9.897 -28.423 1.00 93.75 430 GLU A O 1
ATOM 3237 N N . ARG A 1 431 ? 6.084 11.283 -27.430 1.00 95.25 431 ARG A N 1
ATOM 3238 C CA . ARG A 1 431 ? 6.865 10.223 -26.790 1.00 95.25 431 ARG A CA 1
ATOM 3239 C C . ARG A 1 431 ? 6.037 9.464 -25.754 1.00 95.25 431 ARG A C 1
ATOM 3241 O O . ARG A 1 431 ? 6.096 8.240 -25.719 1.00 95.25 431 ARG A O 1
ATOM 3248 N N . ALA A 1 432 ? 5.226 10.157 -24.955 1.00 95.19 432 ALA A N 1
ATOM 3249 C CA . ALA A 1 432 ? 4.346 9.526 -23.973 1.00 95.19 432 ALA A CA 1
ATOM 3250 C C . ALA A 1 432 ? 3.256 8.657 -24.627 1.00 95.19 432 ALA A C 1
ATOM 3252 O O . ALA A 1 432 ? 2.994 7.549 -24.154 1.00 95.19 432 ALA A O 1
ATOM 3253 N N . LEU A 1 433 ? 2.659 9.113 -25.735 1.00 94.56 433 LEU A N 1
ATOM 3254 C CA . LEU A 1 433 ? 1.715 8.315 -26.524 1.00 94.56 433 LEU A CA 1
ATOM 3255 C C . LEU A 1 433 ? 2.391 7.085 -27.137 1.00 94.56 433 LEU A C 1
ATOM 3257 O O . LEU A 1 433 ? 1.817 5.995 -27.110 1.00 94.56 433 LEU A O 1
ATOM 3261 N N . LEU A 1 434 ? 3.626 7.230 -27.626 1.00 95.88 434 LEU A N 1
ATOM 3262 C CA . LEU A 1 434 ? 4.393 6.113 -28.168 1.00 95.88 434 LEU A CA 1
ATOM 3263 C C . LEU A 1 434 ? 4.729 5.070 -27.092 1.00 95.88 434 LEU A C 1
ATOM 3265 O O . LEU A 1 434 ? 4.534 3.875 -27.310 1.00 95.88 434 LEU A O 1
ATOM 3269 N N . ILE A 1 435 ? 5.133 5.517 -25.897 1.00 96.88 435 ILE A N 1
ATOM 3270 C CA . ILE A 1 435 ? 5.331 4.654 -24.724 1.00 96.88 435 ILE A CA 1
ATOM 3271 C C . ILE A 1 435 ? 4.028 3.941 -24.352 1.00 96.88 435 ILE A C 1
ATOM 3273 O O . ILE A 1 435 ? 4.050 2.737 -24.110 1.00 96.88 435 ILE A O 1
ATOM 3277 N N . ALA A 1 436 ? 2.891 4.644 -24.323 1.00 95.69 436 ALA A N 1
ATOM 3278 C CA . ALA A 1 436 ? 1.595 4.038 -24.020 1.00 95.69 436 ALA A CA 1
ATOM 3279 C C . ALA A 1 436 ? 1.216 2.963 -25.053 1.00 95.69 436 ALA A C 1
ATOM 3281 O O . ALA A 1 436 ? 0.798 1.870 -24.672 1.00 95.69 436 ALA A O 1
ATOM 3282 N N . ARG A 1 437 ? 1.425 3.235 -26.349 1.00 95.94 437 ARG A N 1
ATOM 3283 C CA . ARG A 1 437 ? 1.179 2.284 -27.443 1.00 95.94 437 ARG A CA 1
ATOM 3284 C C . ARG A 1 437 ? 2.051 1.037 -27.324 1.00 95.94 437 ARG A C 1
ATOM 3286 O O . ARG A 1 437 ? 1.535 -0.073 -27.411 1.00 95.94 437 ARG A O 1
ATOM 3293 N N . LEU A 1 438 ? 3.353 1.205 -27.101 1.00 96.88 438 LEU A N 1
ATOM 3294 C CA . LEU A 1 438 ? 4.280 0.083 -26.930 1.00 96.88 438 LEU A CA 1
ATOM 3295 C C . LEU A 1 438 ? 3.969 -0.700 -25.650 1.00 96.88 438 LEU A C 1
ATOM 3297 O O . LEU A 1 438 ? 3.936 -1.929 -25.667 1.00 96.88 438 LEU A O 1
ATOM 3301 N N . ALA A 1 439 ? 3.677 -0.014 -24.544 1.00 96.06 439 ALA A N 1
ATOM 3302 C CA . ALA A 1 439 ? 3.267 -0.662 -23.306 1.00 96.06 439 ALA A CA 1
ATOM 3303 C C . ALA A 1 439 ? 1.991 -1.490 -23.504 1.00 96.06 439 ALA A C 1
ATOM 3305 O O . ALA A 1 439 ? 1.914 -2.601 -22.994 1.00 96.06 439 ALA A O 1
ATOM 3306 N N . ASP A 1 440 ? 1.020 -1.009 -24.276 1.00 95.81 440 ASP A N 1
ATOM 3307 C CA . ASP A 1 440 ? -0.167 -1.789 -24.624 1.00 95.81 440 ASP A CA 1
ATOM 3308 C C . ASP A 1 440 ? 0.166 -3.001 -25.515 1.00 95.81 440 ASP A C 1
ATOM 3310 O O . ASP A 1 440 ? -0.187 -4.131 -25.175 1.00 95.81 440 ASP A O 1
ATOM 3314 N N . ALA A 1 441 ? 0.945 -2.799 -26.584 1.00 95.31 441 ALA A N 1
ATOM 3315 C CA . ALA A 1 441 ? 1.351 -3.855 -27.517 1.00 95.31 441 ALA A CA 1
ATOM 3316 C C . ALA A 1 441 ? 2.122 -5.002 -26.835 1.00 95.31 441 ALA A C 1
ATOM 3318 O O . ALA A 1 441 ? 1.962 -6.172 -27.190 1.00 95.31 441 ALA A O 1
ATOM 3319 N N . TYR A 1 442 ? 2.933 -4.680 -25.823 1.00 95.50 442 TYR A N 1
ATOM 3320 C CA . TYR A 1 442 ? 3.669 -5.654 -25.014 1.00 95.50 442 TYR A CA 1
ATOM 3321 C C . TYR A 1 442 ? 2.972 -6.003 -23.691 1.00 95.50 442 TYR A C 1
ATOM 3323 O O . TYR A 1 442 ? 3.562 -6.691 -22.857 1.00 95.50 442 TYR A O 1
ATOM 3331 N N . ALA A 1 443 ? 1.723 -5.578 -23.484 1.00 93.88 443 ALA A N 1
ATOM 3332 C CA . ALA A 1 443 ? 0.934 -5.832 -22.278 1.00 93.88 443 ALA A CA 1
ATOM 3333 C C . ALA A 1 443 ? 1.642 -5.447 -20.958 1.00 93.88 443 ALA A C 1
ATOM 3335 O O . ALA A 1 443 ? 1.521 -6.133 -19.941 1.00 93.88 443 ALA A O 1
ATOM 3336 N N . VAL A 1 444 ? 2.380 -4.336 -20.970 1.00 94.06 444 VAL A N 1
ATOM 3337 C CA . VAL A 1 444 ? 3.096 -3.749 -19.834 1.00 94.06 444 VAL A CA 1
ATOM 3338 C C . VAL A 1 444 ? 2.194 -2.801 -19.048 1.00 94.06 444 VAL A C 1
ATOM 3340 O O . VAL A 1 444 ? 2.335 -1.578 -19.090 1.00 94.06 444 VAL A O 1
ATOM 3343 N N . ASN A 1 445 ? 1.243 -3.368 -18.301 1.00 87.62 445 ASN A N 1
ATOM 3344 C CA . ASN A 1 445 ? 0.155 -2.596 -17.688 1.00 87.62 445 ASN A CA 1
ATOM 3345 C C . ASN A 1 445 ? 0.634 -1.487 -16.729 1.00 87.62 445 ASN A C 1
ATOM 3347 O O . ASN A 1 445 ? 0.022 -0.424 -16.677 1.00 87.62 445 ASN A O 1
ATOM 3351 N N . ILE A 1 446 ? 1.731 -1.705 -15.990 1.00 84.75 446 ILE A N 1
ATOM 3352 C CA . ILE A 1 446 ? 2.284 -0.692 -15.073 1.00 84.75 446 ILE A CA 1
ATOM 3353 C C . ILE A 1 446 ? 2.758 0.562 -15.821 1.00 84.75 446 ILE A C 1
ATOM 3355 O O . ILE A 1 446 ? 2.471 1.679 -15.391 1.00 84.75 446 ILE A O 1
ATOM 3359 N N . VAL A 1 447 ? 3.425 0.381 -16.964 1.00 92.25 447 VAL A N 1
ATOM 3360 C CA . VAL A 1 447 ? 3.920 1.482 -17.798 1.00 92.25 447 VAL A CA 1
ATOM 3361 C C . VAL A 1 447 ? 2.764 2.149 -18.531 1.00 92.25 447 VAL A C 1
ATOM 3363 O O . VAL A 1 447 ? 2.701 3.374 -18.558 1.00 92.25 447 VAL A O 1
ATOM 3366 N N . LEU A 1 448 ? 1.808 1.362 -19.037 1.00 92.94 448 LEU A N 1
ATOM 3367 C CA . LEU A 1 448 ? 0.601 1.888 -19.671 1.00 92.94 448 LEU A CA 1
ATOM 3368 C C . LEU A 1 448 ? -0.163 2.817 -18.715 1.00 92.94 448 LEU A C 1
ATOM 3370 O O . LEU A 1 448 ? -0.479 3.939 -19.091 1.00 92.94 448 LEU A O 1
ATOM 3374 N N . CYS A 1 449 ? -0.389 2.395 -17.465 1.00 85.69 449 CYS A N 1
ATOM 3375 C CA . CYS A 1 449 ? -1.030 3.234 -16.448 1.00 85.69 449 CYS A CA 1
ATOM 3376 C C . CYS A 1 449 ? -0.242 4.519 -16.153 1.00 85.69 449 CYS A C 1
ATOM 3378 O O . CYS A 1 449 ? -0.840 5.589 -16.044 1.00 85.69 449 CYS A O 1
ATOM 3380 N N . ALA A 1 450 ? 1.086 4.426 -16.014 1.00 87.38 450 ALA A N 1
ATOM 3381 C CA . ALA A 1 450 ? 1.933 5.590 -15.759 1.00 87.38 450 ALA A CA 1
ATOM 3382 C C . ALA A 1 450 ? 1.891 6.591 -16.927 1.00 87.38 450 ALA A C 1
ATOM 3384 O O . ALA A 1 450 ? 1.776 7.795 -16.697 1.00 87.38 450 ALA A O 1
ATOM 3385 N N . ALA A 1 451 ? 1.917 6.095 -18.166 1.00 93.88 451 ALA A N 1
ATOM 3386 C CA . ALA A 1 451 ? 1.820 6.916 -19.365 1.00 93.88 451 ALA A CA 1
ATOM 3387 C C . ALA A 1 451 ? 0.458 7.593 -19.497 1.00 93.88 451 ALA A C 1
ATOM 3389 O O . ALA A 1 451 ? 0.401 8.808 -19.661 1.00 93.88 451 ALA A O 1
ATOM 3390 N N . THR A 1 452 ? -0.642 6.858 -19.324 1.00 91.75 452 THR A N 1
ATOM 3391 C CA . THR A 1 452 ? -1.988 7.446 -19.386 1.00 91.75 452 THR A CA 1
ATOM 3392 C C . THR A 1 452 ? -2.218 8.463 -18.270 1.00 91.75 452 THR A C 1
ATOM 3394 O O . THR A 1 452 ? -2.825 9.502 -18.502 1.00 91.75 452 THR A O 1
ATOM 3397 N N . ALA A 1 453 ? -1.683 8.221 -17.067 1.00 89.12 453 ALA A N 1
ATOM 3398 C CA . ALA A 1 453 ? -1.758 9.187 -15.975 1.00 89.12 453 ALA A CA 1
ATOM 3399 C C . ALA A 1 453 ? -0.987 10.478 -16.288 1.00 89.12 453 ALA A C 1
ATOM 3401 O O . ALA A 1 453 ? -1.484 11.562 -15.996 1.00 89.12 453 ALA A O 1
ATOM 3402 N N . TRP A 1 454 ? 0.201 10.372 -16.892 1.00 93.81 454 TRP A N 1
ATOM 3403 C CA . TRP A 1 454 ? 0.984 11.536 -17.312 1.00 93.81 454 TRP A CA 1
ATOM 3404 C C . TRP A 1 454 ? 0.289 12.323 -18.429 1.00 93.81 454 TRP A C 1
ATOM 3406 O O . TRP A 1 454 ? 0.231 13.549 -18.360 1.00 93.81 454 TRP A O 1
ATOM 3416 N N . LEU A 1 455 ? -0.279 11.624 -19.418 1.00 92.44 455 LEU A N 1
ATOM 3417 C CA . LEU A 1 455 ? -1.029 12.220 -20.527 1.00 92.44 455 LEU A CA 1
ATOM 3418 C C . LEU A 1 455 ? -2.249 13.001 -20.017 1.00 92.44 455 LEU A C 1
ATOM 3420 O O . LEU A 1 455 ? -2.454 14.142 -20.414 1.00 92.44 455 LEU A O 1
ATOM 3424 N N . ASN A 1 456 ? -2.992 12.440 -19.059 1.00 89.44 456 ASN A N 1
ATOM 3425 C CA . ASN A 1 456 ? -4.156 13.098 -18.452 1.00 89.44 456 ASN A CA 1
ATOM 3426 C C . ASN A 1 456 ? -3.796 14.339 -17.611 1.00 89.44 456 ASN A C 1
ATOM 3428 O O . ASN A 1 456 ? -4.669 15.153 -17.322 1.00 89.44 456 ASN A O 1
ATOM 3432 N N . GLN A 1 457 ? -2.534 14.486 -17.192 1.00 90.44 457 GLN A N 1
ATOM 3433 C CA . GLN A 1 457 ? -2.055 15.670 -16.467 1.00 90.44 457 GLN A CA 1
ATOM 3434 C C . GLN A 1 457 ? -1.631 16.809 -17.397 1.00 90.44 457 GLN A C 1
ATOM 3436 O O . GLN A 1 457 ? -1.453 17.933 -16.924 1.00 90.44 457 GLN A O 1
ATOM 3441 N N . GLN A 1 458 ? -1.447 16.544 -18.692 1.00 89.38 458 GLN A N 1
ATOM 3442 C CA . GLN A 1 458 ? -1.094 17.598 -19.634 1.00 89.38 458 GLN A CA 1
ATOM 3443 C C . GLN A 1 458 ? -2.301 18.514 -19.863 1.00 89.38 458 GLN A C 1
ATOM 3445 O O . GLN A 1 458 ? -3.434 18.057 -20.029 1.00 89.38 458 GLN A O 1
ATOM 3450 N N . ALA A 1 459 ? -2.054 19.826 -19.841 1.00 75.31 459 ALA A N 1
ATOM 3451 C CA . ALA A 1 459 ? -3.063 20.830 -20.172 1.00 75.31 459 ALA A CA 1
ATOM 3452 C C . ALA A 1 459 ? -3.530 20.672 -21.630 1.00 75.31 459 ALA A C 1
ATOM 3454 O O . ALA A 1 459 ? -2.835 20.029 -22.417 1.00 75.31 459 ALA A O 1
ATOM 3455 N N . SER A 1 460 ? -4.693 21.259 -21.963 1.00 71.81 460 SER A N 1
ATOM 3456 C CA . SER A 1 460 ? -5.370 21.132 -23.264 1.00 71.81 460 SER A CA 1
ATOM 3457 C C . SER A 1 460 ? -4.387 20.977 -24.430 1.00 71.81 460 SER A C 1
ATOM 3459 O O . SER A 1 460 ? -3.629 21.914 -24.702 1.00 71.81 460 SER A O 1
ATOM 3461 N N . PRO A 1 461 ? -4.366 19.803 -25.085 1.00 77.19 461 PRO A N 1
ATOM 3462 C CA . PRO A 1 461 ? -3.402 19.531 -26.136 1.00 77.19 461 PRO A CA 1
ATOM 3463 C C . PRO A 1 461 ? -3.605 20.477 -27.320 1.00 77.19 461 PRO A C 1
ATOM 3465 O O . PRO A 1 461 ? -4.725 20.900 -27.606 1.00 77.19 461 PRO A O 1
ATOM 3468 N N . ALA A 1 462 ? -2.525 20.779 -28.045 1.00 88.75 462 ALA A N 1
ATOM 3469 C CA . ALA A 1 462 ? -2.651 21.371 -29.372 1.00 88.75 462 ALA A CA 1
ATOM 3470 C C . ALA A 1 462 ? -3.492 20.451 -30.280 1.00 88.75 462 ALA A C 1
ATOM 3472 O O . ALA A 1 462 ? -3.623 19.256 -30.013 1.00 88.75 462 ALA A O 1
ATOM 3473 N N . TRP A 1 463 ? -4.043 20.988 -31.371 1.00 87.94 463 TRP A N 1
ATOM 3474 C CA . TRP A 1 463 ? -4.876 20.219 -32.308 1.00 87.94 463 TRP A CA 1
ATOM 3475 C C . TRP A 1 463 ? -4.234 18.883 -32.722 1.00 87.94 463 TRP A C 1
ATOM 3477 O O . TRP A 1 463 ? -4.862 17.837 -32.585 1.00 87.94 463 TRP A O 1
ATOM 3487 N N . ASP A 1 464 ? -2.962 18.899 -33.130 1.00 90.31 464 ASP A N 1
ATOM 3488 C CA . ASP A 1 464 ? -2.247 17.694 -33.575 1.00 90.31 464 ASP A CA 1
ATOM 3489 C C . ASP A 1 464 ? -2.100 16.648 -32.457 1.00 90.31 464 ASP A C 1
ATOM 3491 O O . ASP A 1 464 ? -2.229 15.446 -32.687 1.00 90.31 464 ASP A O 1
ATOM 3495 N N . ASP A 1 465 ? -1.896 17.093 -31.218 1.00 90.12 465 ASP A N 1
ATOM 3496 C CA . ASP A 1 465 ? -1.814 16.217 -30.049 1.00 90.12 465 ASP A CA 1
ATOM 3497 C C . ASP A 1 465 ? -3.184 15.611 -29.701 1.00 90.12 465 ASP A C 1
ATOM 3499 O O . ASP A 1 465 ? -3.279 14.442 -29.308 1.00 90.12 465 ASP A O 1
ATOM 3503 N N . ALA A 1 466 ? -4.266 16.373 -29.895 1.00 90.50 466 ALA A N 1
ATOM 3504 C CA . ALA A 1 466 ? -5.624 15.864 -29.756 1.00 90.50 466 ALA A CA 1
ATOM 3505 C C . ALA A 1 466 ? -5.915 14.777 -30.802 1.00 90.50 466 ALA A C 1
ATOM 3507 O O . ALA A 1 466 ? -6.441 13.721 -30.445 1.00 90.50 466 ALA A O 1
ATOM 3508 N N . LEU A 1 467 ? -5.517 14.982 -32.064 1.00 91.19 467 LEU A N 1
ATOM 3509 C CA . LEU A 1 467 ? -5.666 13.972 -33.117 1.00 91.19 467 LEU A CA 1
ATOM 3510 C C . LEU A 1 467 ? -4.924 12.682 -32.774 1.00 91.19 467 LEU A C 1
ATOM 3512 O O . LEU A 1 467 ? -5.529 11.609 -32.768 1.00 91.19 467 LEU A O 1
ATOM 3516 N N . ARG A 1 468 ? -3.655 12.790 -32.376 1.00 90.62 468 ARG A N 1
ATOM 3517 C CA . ARG A 1 468 ? -2.829 11.639 -31.979 1.00 90.62 468 ARG A CA 1
ATOM 3518 C C . ARG A 1 468 ? -3.421 10.871 -30.794 1.00 90.62 468 ARG A C 1
ATOM 3520 O O . ARG A 1 468 ? -3.345 9.645 -30.744 1.00 90.62 468 ARG A O 1
ATOM 3527 N N . THR A 1 469 ? -4.071 11.571 -29.862 1.00 91.44 469 THR A N 1
ATOM 3528 C CA . THR A 1 469 ? -4.803 10.948 -28.745 1.00 91.44 469 THR A CA 1
ATOM 3529 C C . THR A 1 469 ? -5.956 10.076 -29.261 1.00 91.44 469 THR A C 1
ATOM 3531 O O . THR A 1 469 ? -6.153 8.960 -28.779 1.00 91.44 469 THR A O 1
ATOM 3534 N N . PHE A 1 470 ? -6.695 10.529 -30.279 1.00 92.69 470 PHE A N 1
ATOM 3535 C CA . PHE A 1 470 ? -7.768 9.743 -30.897 1.00 92.69 470 PHE A CA 1
ATOM 3536 C C . PHE A 1 470 ? -7.274 8.644 -31.847 1.00 92.69 470 PHE A C 1
ATOM 3538 O O . PHE A 1 470 ? -8.014 7.687 -32.084 1.00 92.69 470 PHE A O 1
ATOM 3545 N N . GLU A 1 471 ? -6.050 8.732 -32.360 1.00 92.25 471 GLU A N 1
ATOM 3546 C CA . GLU A 1 471 ? -5.401 7.675 -33.152 1.00 92.25 471 GLU A CA 1
ATOM 3547 C C . GLU A 1 471 ? -4.812 6.550 -32.295 1.00 92.25 471 GLU A C 1
ATOM 3549 O O . GLU A 1 471 ? -4.526 5.466 -32.809 1.00 92.25 471 GLU A O 1
ATOM 3554 N N . ALA A 1 472 ? -4.656 6.773 -30.986 1.00 91.75 472 ALA A N 1
ATOM 3555 C CA . ALA A 1 472 ? -4.139 5.761 -30.078 1.00 91.75 472 ALA A CA 1
ATOM 3556 C C . ALA A 1 472 ? -5.003 4.475 -30.095 1.00 91.75 472 ALA A C 1
ATOM 3558 O O . ALA A 1 472 ? -6.217 4.536 -30.340 1.00 91.75 472 ALA A O 1
ATOM 3559 N N . PRO A 1 473 ? -4.410 3.296 -29.807 1.00 92.88 473 PRO A N 1
ATOM 3560 C CA . PRO A 1 473 ? -5.162 2.048 -29.679 1.00 92.88 473 PRO A CA 1
ATOM 3561 C C . PRO A 1 473 ? -6.337 2.182 -28.703 1.00 92.88 473 PRO A C 1
ATOM 3563 O O . PRO A 1 473 ? -6.249 2.910 -27.714 1.00 92.88 473 PRO A O 1
ATOM 3566 N N . ALA A 1 474 ? -7.435 1.461 -28.951 1.00 90.94 474 ALA A N 1
ATOM 3567 C CA . ALA A 1 474 ? -8.657 1.572 -28.143 1.00 90.94 474 ALA A CA 1
ATOM 3568 C C . ALA A 1 474 ? -8.404 1.359 -26.638 1.00 90.94 474 ALA A C 1
ATOM 3570 O O . ALA A 1 474 ? -8.841 2.162 -25.825 1.00 90.94 474 ALA A O 1
ATOM 3571 N N . SER A 1 475 ? -7.597 0.359 -26.290 1.00 87.44 475 SER A N 1
ATOM 3572 C CA . SER A 1 475 ? -7.109 0.054 -24.936 1.00 87.44 475 SER A CA 1
ATOM 3573 C C . SER A 1 475 ? -6.401 1.219 -24.233 1.00 87.44 475 SER A C 1
ATOM 3575 O O . SER A 1 475 ? -6.502 1.353 -23.011 1.00 87.44 475 SER A O 1
ATOM 3577 N N . VAL A 1 476 ? -5.684 2.057 -24.988 1.00 91.62 476 VAL A N 1
ATOM 3578 C CA . VAL A 1 476 ? -5.048 3.281 -24.487 1.00 91.62 476 VAL A CA 1
ATOM 3579 C C . VAL A 1 476 ? -6.098 4.379 -24.346 1.00 91.62 476 VAL A C 1
ATOM 3581 O O . VAL A 1 476 ? -6.199 4.984 -23.281 1.00 91.62 476 VAL A O 1
ATOM 3584 N N . ARG A 1 477 ? -6.920 4.603 -25.381 1.00 93.19 477 ARG A N 1
ATOM 3585 C CA . ARG A 1 477 ? -7.966 5.644 -25.387 1.00 93.19 477 ARG A CA 1
ATOM 3586 C C . ARG A 1 477 ? -8.970 5.486 -24.256 1.00 93.19 477 ARG A C 1
ATOM 3588 O O . ARG A 1 477 ? -9.320 6.479 -23.635 1.00 93.19 477 ARG A O 1
ATOM 3595 N N . ASP A 1 478 ? -9.366 4.257 -23.941 1.00 89.31 478 ASP A N 1
ATOM 3596 C CA . ASP A 1 478 ? -10.310 3.951 -22.859 1.00 89.31 478 ASP A CA 1
ATOM 3597 C C . ASP A 1 478 ? -9.785 4.367 -21.470 1.00 89.31 478 ASP A C 1
ATOM 3599 O O . ASP A 1 478 ? -10.545 4.433 -20.503 1.00 89.31 478 ASP A O 1
ATOM 3603 N N . ARG A 1 479 ? -8.479 4.644 -21.351 1.00 87.19 479 ARG A N 1
ATOM 3604 C CA . ARG A 1 479 ? -7.809 5.099 -20.123 1.00 87.19 479 ARG A CA 1
ATOM 3605 C C . ARG A 1 479 ? -7.460 6.588 -20.139 1.00 87.19 479 ARG A C 1
ATOM 3607 O O . ARG A 1 479 ? -7.003 7.113 -19.119 1.00 87.19 479 ARG A O 1
ATOM 3614 N N . LEU A 1 480 ? -7.622 7.252 -21.280 1.00 90.25 480 LEU A N 1
ATOM 3615 C CA . LEU A 1 480 ? -7.350 8.674 -21.432 1.00 90.25 480 LEU A CA 1
ATOM 3616 C C . LEU A 1 480 ? -8.603 9.490 -21.127 1.00 90.25 480 LEU A C 1
ATOM 3618 O O . LEU A 1 480 ? -9.721 9.107 -21.469 1.00 90.25 480 LEU A O 1
ATOM 3622 N N . ASP A 1 481 ? -8.405 10.648 -20.505 1.00 88.75 481 ASP A N 1
ATOM 3623 C CA . ASP A 1 481 ? -9.445 11.660 -20.406 1.00 88.75 481 ASP A CA 1
ATOM 3624 C C . ASP A 1 481 ? -9.554 12.393 -21.747 1.00 88.75 481 ASP A C 1
ATOM 3626 O O . ASP A 1 481 ? -8.874 13.385 -22.025 1.00 88.75 481 ASP A O 1
ATOM 3630 N N . LEU A 1 482 ? -10.421 11.866 -22.610 1.00 90.69 482 LEU A N 1
ATOM 3631 C CA . LEU A 1 482 ? -10.643 12.415 -23.942 1.00 90.69 482 LEU A CA 1
ATOM 3632 C C . LEU A 1 482 ? -11.353 13.779 -23.914 1.00 90.69 482 LEU A C 1
ATOM 3634 O O . LEU A 1 482 ? -11.461 14.398 -24.971 1.00 90.69 482 LEU A O 1
ATOM 3638 N N . GLN A 1 483 ? -11.815 14.281 -22.757 1.00 90.25 483 GLN A N 1
ATOM 3639 C CA . GLN A 1 483 ? -12.493 15.581 -22.680 1.00 90.25 483 GLN A CA 1
ATOM 3640 C C . GLN A 1 483 ? -11.569 16.733 -23.077 1.00 90.25 483 GLN A C 1
ATOM 3642 O O . GLN A 1 483 ? -12.009 17.638 -23.781 1.00 90.25 483 GLN A O 1
ATOM 3647 N N . ASN A 1 484 ? -10.292 16.685 -22.690 1.00 86.19 484 ASN A N 1
ATOM 3648 C CA . ASN A 1 484 ? -9.327 17.734 -23.032 1.00 86.19 484 ASN A CA 1
ATOM 3649 C C . ASN A 1 484 ? -8.986 17.722 -24.529 1.00 86.19 484 ASN A C 1
ATOM 3651 O O . ASN A 1 484 ? -8.991 18.770 -25.171 1.00 86.19 484 ASN A O 1
ATOM 3655 N N . ALA A 1 485 ? -8.757 16.536 -25.105 1.00 89.25 485 ALA A N 1
ATOM 3656 C CA . ALA A 1 485 ? -8.530 16.382 -26.544 1.00 89.25 485 ALA A CA 1
ATOM 3657 C C . ALA A 1 485 ? -9.760 16.823 -27.353 1.00 89.25 485 ALA A C 1
ATOM 3659 O O . ALA A 1 485 ? -9.655 17.555 -28.332 1.00 89.25 485 ALA A O 1
ATOM 3660 N N . GLN A 1 486 ? -10.951 16.439 -26.902 1.00 91.56 486 GLN A N 1
ATOM 3661 C CA . GLN A 1 486 ? -12.204 16.864 -27.504 1.00 91.56 486 GLN A CA 1
ATOM 3662 C C . GLN A 1 486 ? -12.419 18.378 -27.400 1.00 91.56 486 GLN A C 1
ATOM 3664 O O . GLN A 1 486 ? -12.859 18.992 -28.368 1.00 91.56 486 GLN A O 1
ATOM 3669 N N . ALA A 1 487 ? -12.116 18.985 -26.250 1.00 89.69 487 ALA A N 1
ATOM 3670 C CA . ALA A 1 487 ? -12.230 20.425 -26.053 1.00 89.69 487 ALA A CA 1
ATOM 3671 C C . ALA A 1 487 ? -11.303 21.196 -26.999 1.00 89.69 487 ALA A C 1
ATOM 3673 O O . ALA A 1 487 ? -11.751 22.170 -27.589 1.00 89.69 487 ALA A O 1
ATOM 3674 N N . ALA A 1 488 ? -10.071 20.724 -27.209 1.00 89.06 488 ALA A N 1
ATOM 3675 C CA . ALA A 1 488 ? -9.139 21.325 -28.163 1.00 89.06 488 ALA A CA 1
ATOM 3676 C C . ALA A 1 488 ? -9.666 21.282 -29.609 1.00 89.06 488 ALA A C 1
ATOM 3678 O O . ALA A 1 488 ? -9.551 22.260 -30.350 1.00 89.06 488 ALA A O 1
ATOM 3679 N N . ILE A 1 489 ? -10.300 20.171 -30.004 1.00 90.31 489 ILE A N 1
ATOM 3680 C CA . ILE A 1 489 ? -10.932 20.061 -31.324 1.00 90.31 489 ILE A CA 1
ATOM 3681 C C . ILE A 1 489 ? -12.140 21.004 -31.429 1.00 90.31 489 ILE A C 1
ATOM 3683 O O . ILE A 1 489 ? -12.285 21.706 -32.427 1.00 90.31 489 ILE A O 1
ATOM 3687 N N . LEU A 1 490 ? -12.985 21.066 -30.395 1.00 89.69 490 LEU A N 1
ATOM 3688 C CA . LEU A 1 490 ? -14.152 21.954 -30.358 1.00 89.69 490 LEU A CA 1
ATOM 3689 C C . LEU A 1 490 ? -13.775 23.438 -30.341 1.00 89.69 490 LEU A C 1
ATOM 3691 O O . LEU A 1 490 ? -14.475 24.235 -30.950 1.00 89.69 490 LEU A O 1
ATOM 3695 N N . GLU A 1 491 ? -12.690 23.814 -29.666 1.00 89.62 491 GLU A N 1
ATOM 3696 C CA . GLU A 1 491 ? -12.195 25.194 -29.630 1.00 89.62 491 GLU A CA 1
ATOM 3697 C C . GLU A 1 491 ? -11.773 25.663 -31.024 1.00 89.62 491 GLU A C 1
ATOM 3699 O O . GLU A 1 491 ? -12.112 26.768 -31.439 1.00 89.62 491 GLU A O 1
ATOM 3704 N N . ARG A 1 492 ? -11.098 24.799 -31.790 1.00 86.94 492 ARG A N 1
ATOM 3705 C CA . ARG A 1 492 ? -10.722 25.107 -33.175 1.00 86.94 492 ARG A CA 1
ATOM 3706 C C . ARG A 1 492 ? -11.908 25.041 -34.140 1.00 86.94 492 ARG A C 1
ATOM 3708 O O . ARG A 1 492 ? -11.938 25.783 -35.117 1.00 86.94 492 ARG A O 1
ATOM 3715 N N . ALA A 1 493 ? -12.891 24.190 -33.854 1.00 84.31 493 ALA A N 1
ATOM 3716 C CA . ALA A 1 493 ? -14.114 24.023 -34.635 1.00 84.31 493 ALA A CA 1
ATOM 3717 C C . ALA A 1 493 ? -15.311 24.826 -34.080 1.00 84.31 493 ALA A C 1
ATOM 3719 O O . ALA A 1 493 ? -16.444 24.411 -34.313 1.00 84.31 493 ALA A O 1
ATOM 3720 N N . GLU A 1 494 ? -15.060 25.936 -33.361 1.00 79.25 494 GLU A N 1
ATOM 3721 C CA . GLU A 1 494 ? -16.003 26.746 -32.549 1.00 79.25 494 GLU A CA 1
ATOM 3722 C C . GLU A 1 494 ? -17.441 26.815 -33.102 1.00 79.25 494 GLU A C 1
ATOM 3724 O O . GLU A 1 494 ? -18.418 26.731 -32.355 1.00 79.25 494 GLU A O 1
ATOM 3729 N N . ASP A 1 495 ? -17.561 26.933 -34.424 1.00 82.00 495 ASP A N 1
ATOM 3730 C CA . ASP A 1 495 ? -18.795 26.825 -35.190 1.00 82.00 495 ASP A CA 1
ATOM 3731 C C . ASP A 1 495 ? -18.578 25.837 -36.348 1.00 82.00 495 ASP A C 1
ATOM 3733 O O . ASP A 1 495 ? -17.830 26.124 -37.289 1.00 82.00 495 ASP A O 1
ATOM 3737 N N . LEU A 1 496 ? -19.229 24.669 -36.282 1.00 82.19 496 LEU A N 1
ATOM 3738 C CA . LEU A 1 496 ? -19.039 23.594 -37.260 1.00 82.19 496 LEU A CA 1
ATOM 3739 C C . LEU A 1 496 ? -19.423 24.040 -38.678 1.00 82.19 496 LEU A C 1
ATOM 3741 O O . LEU A 1 496 ? -18.806 23.606 -39.647 1.00 82.19 496 LEU A O 1
ATOM 3745 N N . GLU A 1 497 ? -20.409 24.928 -38.822 1.00 83.75 497 GLU A N 1
ATOM 3746 C CA . GLU A 1 497 ? -20.827 25.428 -40.135 1.00 83.75 497 GLU A CA 1
ATOM 3747 C C . GLU A 1 497 ? -19.801 26.391 -40.715 1.00 83.75 497 GLU A C 1
ATOM 3749 O O . GLU A 1 497 ? -19.511 26.332 -41.910 1.00 83.75 497 GLU A O 1
ATOM 3754 N N . LYS A 1 498 ? -19.195 27.246 -39.886 1.00 86.06 498 LYS A N 1
ATOM 3755 C CA . LYS A 1 498 ? -18.067 28.073 -40.336 1.00 86.06 498 LYS A CA 1
ATOM 3756 C C . LYS A 1 498 ? -16.855 27.218 -40.677 1.00 86.06 498 LYS A C 1
ATOM 3758 O O . LYS A 1 498 ? -16.269 27.433 -41.732 1.00 86.06 498 LYS A O 1
ATOM 3763 N N . ALA A 1 499 ? -16.535 26.228 -39.847 1.00 86.88 499 ALA A N 1
ATOM 3764 C CA . ALA A 1 499 ? -15.413 25.325 -40.079 1.00 86.88 499 ALA A CA 1
ATOM 3765 C C . ALA A 1 499 ? -15.595 24.489 -41.358 1.00 86.88 499 ALA A C 1
ATOM 3767 O O . ALA A 1 499 ? -14.634 24.255 -42.075 1.00 86.88 499 ALA A O 1
ATOM 3768 N N . MET A 1 500 ? -16.828 24.096 -41.701 1.00 84.19 500 MET A N 1
ATOM 3769 C CA . MET A 1 500 ? -17.128 23.421 -42.970 1.00 84.19 500 MET A CA 1
ATOM 3770 C C . MET A 1 500 ? -17.066 24.337 -44.204 1.00 84.19 500 MET A C 1
ATOM 3772 O O . MET A 1 500 ? -16.966 23.828 -45.319 1.00 84.19 500 MET A O 1
ATOM 3776 N N . ASN A 1 501 ? -17.167 25.658 -44.031 1.00 87.50 501 ASN A N 1
ATOM 3777 C CA . ASN A 1 501 ? -17.028 26.635 -45.117 1.00 87.50 501 ASN A CA 1
ATOM 3778 C C . ASN A 1 501 ? -15.579 27.121 -45.303 1.00 87.50 501 ASN A C 1
ATOM 3780 O O . ASN A 1 501 ? -15.279 27.763 -46.309 1.00 87.50 501 ASN A O 1
ATOM 3784 N N . ASP A 1 502 ? -14.701 26.833 -44.345 1.00 92.69 502 ASP A N 1
ATOM 3785 C CA . ASP A 1 502 ? -13.261 27.048 -44.440 1.00 92.69 502 ASP A CA 1
ATOM 3786 C C . ASP A 1 502 ? -12.611 25.804 -45.064 1.00 92.69 502 ASP A C 1
ATOM 3788 O O . ASP A 1 502 ? -12.780 24.698 -44.564 1.00 92.69 502 ASP A O 1
ATOM 3792 N N . GLU A 1 503 ? -11.906 25.960 -46.187 1.00 92.31 503 GLU A N 1
ATOM 3793 C CA . GLU A 1 503 ? -11.360 24.827 -46.951 1.00 92.31 503 GLU A CA 1
ATOM 3794 C C . GLU A 1 503 ? -10.297 24.038 -46.166 1.00 92.31 503 GLU A C 1
ATOM 3796 O O . GLU A 1 503 ? -10.255 22.810 -46.251 1.00 92.31 503 GLU A O 1
ATOM 3801 N N . GLU A 1 504 ? -9.479 24.718 -45.355 1.00 92.12 504 GLU A N 1
ATOM 3802 C CA . GLU A 1 504 ? -8.424 24.084 -44.560 1.00 92.12 504 GLU A CA 1
ATOM 3803 C C . GLU A 1 504 ? -9.022 23.322 -43.372 1.00 92.12 504 GLU A C 1
ATOM 3805 O O . GLU A 1 504 ? -8.702 22.150 -43.155 1.00 92.12 504 GLU A O 1
ATOM 3810 N N . LEU A 1 505 ? -9.930 23.958 -42.625 1.00 88.81 505 LEU A N 1
ATOM 3811 C CA . LEU A 1 505 ? -10.613 23.309 -41.504 1.00 88.81 505 LEU A CA 1
ATOM 3812 C C . LEU A 1 505 ? -11.544 22.198 -41.981 1.00 88.81 505 LEU A C 1
ATOM 3814 O O . LEU A 1 505 ? -11.649 21.174 -41.310 1.00 88.81 505 LEU A O 1
ATOM 3818 N N . HIS A 1 506 ? -12.186 22.354 -43.139 1.00 88.12 506 HIS A N 1
ATOM 3819 C CA . HIS A 1 506 ? -13.002 21.302 -43.728 1.00 88.12 506 HIS A CA 1
ATOM 3820 C C . HIS A 1 506 ? -12.158 20.060 -44.019 1.00 88.12 506 HIS A C 1
ATOM 3822 O O . HIS A 1 506 ? -12.542 18.970 -43.595 1.00 88.12 506 HIS A O 1
ATOM 3828 N N . GLN A 1 507 ? -10.990 20.227 -44.649 1.00 90.25 507 GLN A N 1
ATOM 3829 C CA . GLN A 1 507 ? -10.060 19.125 -44.901 1.00 90.25 507 GLN A CA 1
ATOM 3830 C C . GLN A 1 507 ? -9.603 18.467 -43.585 1.00 90.25 507 GLN A C 1
ATOM 3832 O O . GLN A 1 507 ? -9.724 17.250 -43.430 1.00 90.25 507 GLN A O 1
ATOM 3837 N N . GLN A 1 508 ? -9.185 19.266 -42.595 1.00 89.69 508 GLN A N 1
ATOM 3838 C CA . GLN A 1 508 ? -8.773 18.775 -41.268 1.00 89.69 508 GLN A CA 1
ATOM 3839 C C . GLN A 1 508 ? -9.897 18.000 -40.557 1.00 89.69 508 GLN A C 1
ATOM 3841 O O . GLN A 1 508 ? -9.653 16.972 -39.928 1.00 89.69 508 GLN A O 1
ATOM 3846 N N . LEU A 1 509 ? -11.144 18.463 -40.676 1.00 89.06 509 LEU A N 1
ATOM 3847 C CA . LEU A 1 509 ? -12.322 17.817 -40.102 1.00 89.06 509 LEU A CA 1
ATOM 3848 C C . LEU A 1 509 ? -12.677 16.503 -40.815 1.00 89.06 509 LEU A C 1
ATOM 3850 O O . LEU A 1 509 ? -13.128 15.559 -40.164 1.00 89.06 509 LEU A O 1
ATOM 3854 N N . THR A 1 510 ? -12.471 16.412 -42.132 1.00 88.06 510 THR A N 1
ATOM 3855 C CA . THR A 1 510 ? -12.690 15.165 -42.886 1.00 88.06 510 THR A CA 1
ATOM 3856 C C . THR A 1 510 ? -11.638 14.098 -42.594 1.00 88.06 510 THR A C 1
ATOM 3858 O O . THR A 1 510 ? -11.950 12.910 -42.614 1.00 88.06 510 THR A O 1
ATOM 3861 N N . GLU A 1 511 ? -10.421 14.508 -42.239 1.00 89.88 511 GLU A N 1
ATOM 3862 C CA . GLU A 1 511 ? -9.322 13.606 -41.881 1.00 89.88 511 GLU A CA 1
ATOM 3863 C C . GLU A 1 511 ? -9.403 13.099 -40.432 1.00 89.88 511 GLU A C 1
ATOM 3865 O O . GLU A 1 511 ? -8.583 12.282 -40.012 1.00 89.88 511 GLU A O 1
ATOM 3870 N N . LEU A 1 512 ? -10.415 13.520 -39.662 1.00 91.38 512 LEU A N 1
ATOM 3871 C CA . LEU A 1 512 ? -10.551 13.111 -38.270 1.00 91.38 512 LEU A CA 1
ATOM 3872 C C . LEU A 1 512 ? -10.646 11.580 -38.113 1.00 91.38 512 LEU A C 1
ATOM 3874 O O . LEU A 1 512 ? -11.456 10.911 -38.784 1.00 91.38 512 LEU A O 1
ATOM 3878 N N . PRO A 1 513 ? -9.906 11.003 -37.144 1.00 91.50 513 PRO A N 1
ATOM 3879 C CA . PRO A 1 513 ? -10.085 9.615 -36.747 1.00 91.50 513 PRO A CA 1
ATOM 3880 C C . PRO A 1 513 ? -11.547 9.343 -36.386 1.00 91.50 513 PRO A C 1
ATOM 3882 O O . PRO A 1 513 ? -12.225 10.185 -35.800 1.00 91.50 513 PRO A O 1
ATOM 3885 N N . GLU A 1 514 ? -12.052 8.148 -36.698 1.00 89.75 514 GLU A N 1
ATOM 3886 C CA . GLU A 1 514 ? -13.454 7.791 -36.419 1.00 89.75 514 GLU A CA 1
ATOM 3887 C C . GLU A 1 514 ? -13.823 8.000 -34.942 1.00 89.75 514 GLU A C 1
ATOM 3889 O O . GLU A 1 514 ? -14.884 8.538 -34.637 1.00 89.75 514 GLU A O 1
ATOM 3894 N N . ALA A 1 515 ? -12.911 7.672 -34.023 1.00 89.50 515 ALA A N 1
ATOM 3895 C CA . ALA A 1 515 ? -13.111 7.899 -32.596 1.00 89.50 515 ALA A CA 1
ATOM 3896 C C . ALA A 1 515 ? -13.247 9.387 -32.232 1.00 89.50 515 ALA A C 1
ATOM 3898 O O . ALA A 1 515 ? -14.046 9.717 -31.357 1.00 89.50 515 ALA A O 1
ATOM 3899 N N . ALA A 1 516 ? -12.523 10.282 -32.914 1.00 91.19 516 ALA A N 1
ATOM 3900 C CA . ALA A 1 516 ? -12.662 11.725 -32.725 1.00 91.19 516 ALA A CA 1
ATOM 3901 C C . ALA A 1 516 ? -14.038 12.201 -33.202 1.00 91.19 516 ALA A C 1
ATOM 3903 O O . ALA A 1 516 ? -14.720 12.928 -32.485 1.00 91.19 516 ALA A O 1
ATOM 3904 N N . VAL A 1 517 ? -14.487 11.725 -34.370 1.00 90.06 517 VAL A N 1
ATOM 3905 C CA . VAL A 1 517 ? -15.823 12.031 -34.908 1.00 90.06 517 VAL A CA 1
ATOM 3906 C C . VAL A 1 517 ? -16.913 11.569 -33.940 1.00 90.06 517 VAL A C 1
ATOM 3908 O O . VAL A 1 517 ? -17.770 12.363 -33.561 1.00 90.06 517 VAL A O 1
ATOM 3911 N N . VAL A 1 518 ? -16.863 10.316 -33.476 1.00 89.25 518 VAL A N 1
ATOM 3912 C CA . VAL A 1 518 ? -17.836 9.779 -32.509 1.00 89.25 518 VAL A CA 1
ATOM 3913 C C . VAL A 1 518 ? -17.826 10.584 -31.213 1.00 89.25 518 VAL A C 1
ATOM 3915 O O . VAL A 1 518 ? -18.895 10.922 -30.698 1.00 89.25 518 VAL A O 1
ATOM 3918 N N . ALA A 1 519 ? -16.643 10.933 -30.699 1.00 88.56 519 ALA A N 1
ATOM 3919 C CA . ALA A 1 519 ? -16.527 11.756 -29.506 1.00 88.56 519 ALA A CA 1
ATOM 3920 C C . ALA A 1 519 ? -17.198 13.117 -29.724 1.00 88.56 519 ALA A C 1
ATOM 3922 O O . ALA A 1 519 ? -18.089 13.473 -28.956 1.00 88.56 519 ALA A O 1
ATOM 3923 N N . LEU A 1 520 ? -16.833 13.861 -30.775 1.00 88.56 520 LEU A N 1
ATOM 3924 C CA . LEU A 1 520 ? -17.411 15.174 -31.091 1.00 88.56 520 LEU A CA 1
ATOM 3925 C C . LEU A 1 520 ? -18.937 15.141 -31.179 1.00 88.56 520 LEU A C 1
ATOM 3927 O O . LEU A 1 520 ? -19.598 15.984 -30.581 1.00 88.56 520 LEU A O 1
ATOM 3931 N N . LEU A 1 521 ? -19.492 14.147 -31.872 1.00 86.50 521 LEU A N 1
ATOM 3932 C CA . LEU A 1 521 ? -20.939 13.999 -32.043 1.00 86.50 521 LEU A CA 1
ATOM 3933 C C . LEU A 1 521 ? -21.660 13.619 -30.751 1.00 86.50 521 LEU A C 1
ATOM 3935 O O . LEU A 1 521 ? -22.833 13.937 -30.580 1.00 86.50 521 LEU A O 1
ATOM 3939 N N . SER A 1 522 ? -20.959 12.957 -29.834 1.00 86.69 522 SER A N 1
ATOM 3940 C CA . SER A 1 522 ? -21.485 12.625 -28.510 1.00 86.69 522 SER A CA 1
ATOM 3941 C C . SER A 1 522 ? -21.474 13.828 -27.556 1.00 86.69 522 SER A C 1
ATOM 3943 O O . SER A 1 522 ? -21.995 13.732 -26.444 1.00 86.69 522 SER A O 1
ATOM 3945 N N . ASN A 1 523 ? -20.880 14.961 -27.953 1.00 85.62 523 ASN A N 1
ATOM 3946 C CA . ASN A 1 523 ? -20.795 16.158 -27.128 1.00 85.62 523 ASN A CA 1
ATOM 3947 C C . ASN A 1 523 ? -21.893 17.167 -27.472 1.00 85.62 523 ASN A C 1
ATOM 3949 O O . ASN A 1 523 ? -21.900 17.781 -28.536 1.00 85.62 523 ASN A O 1
ATOM 3953 N N . ASN A 1 524 ? -22.764 17.430 -26.499 1.00 83.06 524 ASN A N 1
ATOM 3954 C CA . ASN A 1 524 ? -23.868 18.384 -26.629 1.00 83.06 524 ASN A CA 1
ATOM 3955 C C . ASN A 1 524 ? -23.425 19.854 -26.797 1.00 83.06 524 ASN A C 1
ATOM 3957 O O . ASN A 1 524 ? -24.278 20.729 -26.920 1.00 83.06 524 ASN A O 1
ATOM 3961 N N . ARG A 1 525 ? -22.120 20.154 -26.741 1.00 81.38 525 ARG A N 1
ATOM 3962 C CA . ARG A 1 525 ? -21.571 21.508 -26.919 1.00 81.38 525 ARG A CA 1
ATOM 3963 C C . ARG A 1 525 ? -21.243 21.845 -28.370 1.00 81.38 525 ARG A C 1
ATOM 3965 O O . ARG A 1 525 ? -20.940 23.003 -28.638 1.00 81.38 525 ARG A O 1
ATOM 3972 N N . LEU A 1 526 ? -21.286 20.876 -29.286 1.00 80.44 526 LEU A N 1
ATOM 3973 C CA . LEU A 1 526 ? -21.071 21.141 -30.705 1.00 80.44 526 LEU A CA 1
ATOM 3974 C C . LEU A 1 526 ? -22.223 22.013 -31.229 1.00 80.44 526 LEU A C 1
ATOM 3976 O O . LEU A 1 526 ? -23.365 21.563 -31.320 1.00 80.44 526 LEU A O 1
ATOM 3980 N N . ALA A 1 527 ? -21.934 23.278 -31.532 1.00 74.19 527 ALA A N 1
ATOM 3981 C CA . ALA A 1 527 ? -22.914 24.189 -32.101 1.00 74.19 527 ALA A CA 1
ATOM 3982 C C . ALA A 1 527 ? -23.157 23.810 -33.567 1.00 74.19 527 ALA A C 1
ATOM 3984 O O . ALA A 1 527 ? -22.283 23.974 -34.417 1.00 74.19 527 ALA A O 1
ATOM 3985 N N . VAL A 1 528 ? -24.349 23.288 -33.855 1.00 78.69 528 VAL A N 1
ATOM 3986 C CA . VAL A 1 528 ? -24.776 22.957 -35.217 1.00 78.69 528 VAL A CA 1
ATOM 3987 C C . VAL A 1 528 ? -26.139 23.592 -35.463 1.00 78.69 528 VAL A C 1
ATOM 3989 O O . VAL A 1 528 ? -27.053 23.394 -34.661 1.00 78.69 528 VAL A O 1
ATOM 3992 N N . ALA A 1 529 ? -26.298 24.367 -36.542 1.00 75.06 529 ALA A N 1
ATOM 3993 C CA . ALA A 1 529 ? -27.561 25.061 -36.802 1.00 75.06 529 ALA A CA 1
ATOM 3994 C C . ALA A 1 529 ? -28.622 24.141 -37.431 1.00 75.06 529 ALA A C 1
ATOM 3996 O O . ALA A 1 529 ? -29.818 24.409 -37.301 1.00 75.06 529 ALA A O 1
ATOM 3997 N N . ALA A 1 530 ? -28.212 23.036 -38.067 1.00 80.56 530 ALA A N 1
ATOM 3998 C CA . ALA A 1 530 ? -29.118 22.037 -38.630 1.00 80.56 530 ALA A CA 1
ATOM 3999 C C . ALA A 1 530 ? -28.586 20.594 -38.525 1.00 80.56 530 ALA A C 1
ATOM 4001 O O . ALA A 1 530 ? -27.412 20.323 -38.772 1.00 80.56 530 ALA A O 1
ATOM 4002 N N . GLU A 1 531 ? -29.478 19.627 -38.274 1.00 78.12 531 GLU A N 1
ATOM 4003 C CA . GLU A 1 531 ? -29.156 18.184 -38.291 1.00 78.12 531 GLU A CA 1
ATOM 4004 C C . GLU A 1 531 ? -28.556 17.734 -39.636 1.00 78.12 531 GLU A C 1
ATOM 4006 O O . GLU A 1 531 ? -27.707 16.844 -39.686 1.00 78.12 531 GLU A O 1
ATOM 4011 N N . SER A 1 532 ? -28.930 18.395 -40.739 1.00 79.81 532 SER A N 1
ATOM 4012 C CA . SER A 1 532 ? -28.363 18.146 -42.068 1.00 79.81 532 SER A CA 1
ATOM 4013 C C . SER A 1 532 ? -26.861 18.420 -42.146 1.00 79.81 532 SER A C 1
ATOM 4015 O O . SER A 1 532 ? -26.181 17.768 -42.933 1.00 79.81 532 SER A O 1
ATOM 4017 N N . THR A 1 533 ? -26.336 19.347 -41.340 1.00 78.50 533 THR A N 1
ATOM 4018 C CA . THR A 1 533 ? -24.899 19.652 -41.267 1.00 78.50 533 THR A CA 1
ATOM 4019 C C . THR A 1 533 ? -24.148 18.501 -40.595 1.00 78.50 533 THR A C 1
ATOM 4021 O O . THR A 1 533 ? -23.117 18.066 -41.102 1.00 78.50 533 THR A O 1
ATOM 4024 N N . VAL A 1 534 ? -24.714 17.915 -39.531 1.00 77.00 534 VAL A N 1
ATOM 4025 C CA . VAL A 1 534 ? -24.164 16.710 -38.881 1.00 77.00 534 VAL A CA 1
ATOM 4026 C C . VAL A 1 534 ? -24.127 15.532 -39.851 1.00 77.00 534 VAL A C 1
ATOM 4028 O O . VAL A 1 534 ? -23.116 14.837 -39.955 1.00 77.00 534 VAL A O 1
ATOM 4031 N N . VAL A 1 535 ? -25.221 15.323 -40.588 1.00 77.19 535 VAL A N 1
ATOM 4032 C CA . VAL A 1 535 ? -25.335 14.262 -41.597 1.00 77.19 535 VAL A CA 1
ATOM 4033 C C . VAL A 1 535 ? -24.356 14.497 -42.750 1.00 77.19 535 VAL A C 1
ATOM 4035 O O . VAL A 1 535 ? -23.691 13.565 -43.186 1.00 77.19 535 VAL A O 1
ATOM 4038 N N . ALA A 1 536 ? -24.210 15.735 -43.229 1.00 75.81 536 ALA A N 1
ATOM 4039 C CA . ALA A 1 536 ? -23.245 16.067 -44.273 1.00 75.81 536 ALA A CA 1
ATOM 4040 C C . ALA A 1 536 ? -21.801 15.828 -43.812 1.00 75.81 536 ALA A C 1
ATOM 4042 O O . ALA A 1 536 ? -21.028 15.246 -44.566 1.00 75.81 536 ALA A O 1
ATOM 4043 N N . PHE A 1 537 ? -21.460 16.214 -42.581 1.00 77.75 537 PHE A N 1
ATOM 4044 C CA . PHE A 1 537 ? -20.149 15.987 -41.975 1.00 77.75 537 PHE A CA 1
ATOM 4045 C C . PHE A 1 537 ? -19.833 14.488 -41.823 1.00 77.75 537 PHE A C 1
ATOM 4047 O O . PHE A 1 537 ? -18.793 14.023 -42.285 1.00 77.75 537 PHE A O 1
ATOM 4054 N N . THR A 1 538 ? -20.765 13.707 -41.268 1.00 75.69 538 THR A N 1
ATOM 4055 C CA . THR A 1 538 ? -20.588 12.255 -41.060 1.00 75.69 538 THR A CA 1
ATOM 4056 C C . THR A 1 538 ? -20.568 11.447 -42.354 1.00 75.69 538 THR A C 1
ATOM 4058 O O . THR A 1 538 ? -19.760 10.531 -42.487 1.00 75.69 538 THR A O 1
ATOM 4061 N N . ILE A 1 539 ? -21.438 11.770 -43.315 1.00 68.12 539 ILE A N 1
ATOM 4062 C CA . ILE A 1 539 ? -21.554 11.025 -44.576 1.00 68.12 539 ILE A CA 1
ATOM 4063 C C . ILE A 1 539 ? -20.449 11.430 -45.558 1.00 68.12 539 ILE A C 1
ATOM 4065 O O . ILE A 1 539 ? -19.832 10.549 -46.150 1.00 68.12 539 ILE A O 1
ATOM 4069 N N . ARG A 1 540 ? -20.163 12.729 -45.747 1.00 65.44 540 ARG A N 1
ATOM 4070 C CA . ARG A 1 540 ? -19.144 13.157 -46.728 1.00 65.44 540 ARG A CA 1
ATOM 4071 C C . ARG A 1 540 ? -17.714 12.895 -46.271 1.00 65.44 540 ARG A C 1
ATOM 4073 O O . ARG A 1 540 ? -16.885 12.644 -47.130 1.00 65.44 540 ARG A O 1
ATOM 4080 N N . GLY A 1 541 ? -17.433 12.924 -44.968 1.00 62.41 541 GLY A N 1
ATOM 4081 C CA . GLY A 1 541 ? -16.075 12.718 -44.454 1.00 62.41 541 GLY A CA 1
ATOM 4082 C C . GLY A 1 541 ? -15.595 11.261 -44.428 1.00 62.41 541 GLY A C 1
ATOM 4083 O O . GLY A 1 541 ? -14.417 11.032 -44.192 1.00 62.41 541 GLY A O 1
ATOM 4084 N N . LYS A 1 542 ? -16.475 10.265 -44.623 1.00 61.16 542 LYS A N 1
ATOM 4085 C CA . LYS A 1 542 ? -16.116 8.830 -44.513 1.00 61.16 542 LYS A CA 1
ATOM 4086 C C . LYS A 1 542 ? -16.481 7.967 -45.729 1.00 61.16 542 LYS A C 1
ATOM 4088 O O . LYS A 1 542 ? -16.017 6.833 -45.804 1.00 61.16 542 LYS A O 1
ATOM 4093 N N . LEU A 1 543 ? -17.338 8.446 -46.638 1.00 53.53 543 LEU A N 1
ATOM 4094 C CA . LEU A 1 543 ? -17.807 7.685 -47.815 1.00 53.53 543 LEU A CA 1
ATOM 4095 C C . LEU A 1 543 ? -17.229 8.174 -49.154 1.00 53.53 543 LEU A C 1
ATOM 4097 O O . LEU A 1 543 ? -17.562 7.605 -50.196 1.00 53.53 543 LEU A O 1
ATOM 4101 N N . LEU A 1 544 ? -16.392 9.210 -49.125 1.00 48.53 544 LEU A N 1
ATOM 4102 C CA . LEU A 1 544 ? -15.514 9.627 -50.219 1.00 48.53 544 LEU A CA 1
ATOM 4103 C C . LEU A 1 544 ? -14.085 9.243 -49.845 1.00 48.53 544 LEU A C 1
ATOM 4105 O O . LEU A 1 544 ? -13.359 8.812 -50.768 1.00 48.53 544 LEU A O 1
#

Foldseek 3Di:
DDDDDDDDDDDDPPDPDPPPPPPPPPPDDDDDDPPPPPDDPPDDDDDADLVLLLVQFVQSVVVCVVPVPPPDDDDDDDDDPDPLLVVLVVQVRVCSVPVNQDELVNQQSCVVRVRVVNLVSHLVNLVVDPAQAQVNLQSLQVGPPSSVDVVSNVRSLVNVQVVCAAVVVQCVDPPSVVVLLPRDPRSLLSNLQDPSRHYPFLLSLVVSQVVSCVSVVHPARDPSSLVSRPLVRDDPLSLVVCCVSHVVCVLVNQLVLVLVVVPDPPDDVVVSVVVVVVDPPVCSCVNRPPVSVVCVVQQPQFWAKEKEFADPPDDPDDDDDDDDDDDDDDDDDDDDDDDDDDDDDDDDDDDPPPPPPPVDPPGIDIDTDGLVLLLSQFPQSVVVSVPDRDDDHHHYDYDYDNHPLLVVLVVQLRVCSNVLAGDPPPDDLVSLLSNLQVCVVRVRVSSVLRSQVVNQPDAQDAQVSLQSLLVRDPVSNVSHPNPSSLVNLCVVCVAVVVLCVDPVSVVVLLPGRPSSLVVNVPDPNHDDPDPVSNVCSVCVSPVD

pLDDT: mean 74.62, std 20.83, range [27.8, 97.62]

Secondary structure (DSSP, 8-state):
-------------------------------S------PPTT-------HHHHHHHBHHHHHHHGGGTT-SSPP------SSHHHHHHHHHHHHHHHHT----GGGHHHHHHTTBHHHHHHHHHHHHH-SS--HHHHHHHHHS-TTT--HHHHHHHHHHHHHHH-BHHHHHH-TTHHHHHHT--HHHHHHHHH-SSSB-S-HHHHHHHHHHHHHHTT-SS--HHHHTTS-GGGS-HHHHHHHHHH-HHHHHHHHHHHHHHHHS-TTS-HHHHHHHHHTS-TTTHHHHHHHHHHHHHHHS-SPEEEEEEEE--TT----PPP-PPPPP----------------------------------TT-EEEEEEHHHHHHH-HHHHHHHHT---SSSPEEEEEEESSHHHHHHHHHHHHHHHHSS---TT--HHHHHHHHHHHHHTT-HHHHHHHHHHHHHS-S--HHHHHHHHHS-HHHHTTS-HHHHHHHHHHHTSSHHHHHHSHHHHHHHHT--HHHHHHHHT-TT---S-HHHHHHHHHHHHH-

Organism: NCBI:txid303371